Protein AF-A0A7Y5A819-F1 (afdb_monomer)

pLDDT: mean 91.23, std 11.92, range [40.41, 98.94]

Radius of gyration: 41.55 Å; Cα contacts (8 Å, |Δi|>4): 1881; chains: 1; bounding box: 107×36×140 Å

Foldseek 3Di:
DVPVVVVVVVVVVVVPPPQPAADAEEAAAACVSLQCLCVVHVQYAEHQAEHHYAYQHHQENLSQLNHQEYNEEYAYANHARHAEHPNLQNHAYYNYEYHHEHHQNHQAPPSLLNHAEYQYEYAAYNNQNHAEPQSNLNHAAHNEEYHHEQHANHQEPHAANHAEEYQEYHQYQHQNHAEQANQQRYQEHQEYYHNEQHANHQAPQNQQNHAEYNEEYAHYNHQNHQEHQNQQNHAEYAEEYADEHRANHQENANQQNHAEYLYEYHAEHHQNHAEHANLLNHQEHAAEYHAYQNQNHAEHQNQQNHQDHNAEYAHENNQNHAENPNQQNYAEHQEEYHYEHNQNHQEHPNQQRHQEAAYEYEHEQNQNHADYAQNPHHAEYLYEYEDENNQNHAALLNQLRHAEYQAAYYDYNNQNHQEHANLLNYAAGQEAYYAYQHANHQEPPNCQRYDLVRYQAYYDYQHANHQYYLRNSLLVNLVDPHDRYHAANYHQCGHDSVSSNVVVVVVPDQPPPPPFWDWPDFADAFKIAIGGPDPKFWAWKWKQFPVRDIDIDGRDDVRIDTCNPPDFHKIWIWTDIPNDTGIDIGGYD

Sequence (589 aa):
MKKTIFLLAVAFLLQKVMFSQCPNYLQFTSQEQVDNFLIEYPDCTEINNTVSISGDQITNLNGLINITSIGQDLIIGSTSVLNDLTGLDNLSYVGGNLSIIETSGLSSLHGLNSLLAIQGYARFDYNETLTSLSELSSLTSVGQTLYINFNTNLSSIGMFNLEGNIQSLYLESNPQLLNLIGLEKITSITEDAYIVDNASLASLMGLNNLDSVGFALTIRNNPPLQNLEGLNNLRVVELFLTISNNENLSSLTGLESLSTIHYTLYILNNPSLSHLTGLTGLNNIDADLDIYDNIALIDLTGLENLMYTTKSITIAGNNTLSSLTGLESLTHIEQHINILNNISLTSLNGLENLDTIVGNFNILYNPALTELTEFNDLRCILGELEFTGNYALQSLNGFTKLNSLGLGLKINQCNSLINMIGLDSLRSVGGILHINENNALESLDGLDQIDPESITQLRITNNPHLSKCEIQTICDFLAGPNENITIYVNAPGCNNSSEIEYECLVSSEETDYQDNITLYPNPVSNDLFFSCNNGLEIKSIRLYNQFGQNFQFGKPIQQSINVSGMQAGLYVVEIESNGQLSRQKLMIY

Secondary structure (DSSP, 8-state):
-HHHHHHHHHHHHGGG----PPPS-EEE-SHHHHHHHHHH-TT--EE-S-EEE--TT----GGGTT--EESS-EEEES-SS----TT-TT--EESS-EEEES-TT----TT-TT--EESS-EEEES-TT--B-GGGTT--EESS-EEEE--TT--B-------EEES-EEEES-TT----TT-TTEEEESS-EEEE--TT----TT-TT--EESS-EEEES-TT--S-TT-TT--EESS-EEEE--TT----TT-TT--EESS-EEEE--TT----TT-TT--EESS-EEEE--TT----TT-TT--EESS-EEEE--TT----TT-TT--EESS-EEEE--TT----TT-TT--EESS-EEEES-TT-------SS--EESSEEEEES-TT----GGGTT--EESSEEEEES-TT----TT-TT--B-SEEEEEE--TT--B-TT-TT--GGGEEEEEEES-TT--B---HHHHHHHHSS---EEEESS-TTSSSHHHHHHHHHHSS-----TTSEEEESSSBSSEEEEEE-TT--EEEEEEEETT--EEEE-SPBTTEEE-TTSPSEEEEEEEEETTEEEEEEEEE-

Nearest PDB structures (foldseek):
  8glj-assembly1_D  TM=7.941E-01  e=1.061E-01  Flavobacterium johnsoniae
  7y6e-assembly7_G  TM=6.058E-01  e=6.624E-01  Chelicerata
  8yn1-assembly1_C  TM=3.974E-01  e=5.848E-02  Arabidopsis thaliana
  6f2o-assembly1_A-2  TM=1.974E-01  e=2.196E-02  Mus musculus
  8yrj-assembly1_A  TM=4.284E-01  e=1.366E+00  Mus musculus

Solvent-accessible surface area (backbone atoms only — not comparable to full-atom values): 25206 Å² total; per-residue (Å²): 125,76,70,64,56,54,56,54,50,51,57,63,57,59,72,72,72,68,80,55,70,49,61,61,69,46,76,34,59,38,39,65,56,34,56,45,40,36,74,73,34,68,85,30,33,57,32,69,31,42,39,37,40,42,24,59,69,26,58,61,35,60,30,42,41,58,30,32,34,32,45,22,32,42,36,41,28,53,18,54,52,20,40,44,38,46,20,32,50,48,24,30,37,29,52,19,32,40,36,43,32,44,21,48,29,22,44,39,50,47,18,38,49,44,24,33,38,28,50,24,34,39,36,45,29,40,24,40,45,20,36,45,47,42,41,36,43,48,23,35,43,44,60,26,36,41,38,43,27,45,17,54,42,21,36,36,52,26,49,42,45,37,53,42,63,31,34,26,40,40,41,32,40,22,43,40,20,37,41,37,46,26,40,49,47,28,33,31,28,61,28,38,36,38,45,29,46,19,56,39,23,44,38,42,41,18,33,48,45,23,34,36,29,47,25,36,40,36,43,30,36,24,36,55,16,40,43,39,45,18,32,48,43,25,30,39,30,49,27,32,41,36,42,28,44,19,49,44,21,36,36,39,38,24,30,50,43,24,33,39,28,59,19,36,43,37,43,32,42,21,47,41,20,33,38,39,41,19,34,54,41,24,34,38,30,56,22,34,42,38,41,31,38,22,40,42,18,39,40,36,43,22,31,51,47,26,37,41,37,54,26,32,41,37,43,28,41,21,41,43,18,34,35,40,38,22,33,51,42,27,34,50,31,60,27,33,41,39,43,29,42,21,50,41,20,33,38,51,40,23,50,36,46,27,34,42,32,48,22,33,44,37,42,33,38,23,43,42,22,34,49,54,41,60,33,74,51,30,33,39,30,50,16,32,45,35,40,32,41,23,37,42,23,44,53,42,58,16,36,54,53,25,32,35,30,38,44,12,40,36,45,25,32,27,37,43,18,38,44,37,45,22,34,58,43,27,36,30,32,47,18,36,42,36,41,33,44,20,51,43,19,35,33,47,55,24,50,50,55,30,44,43,88,28,48,70,31,44,33,43,31,45,19,61,43,24,40,46,53,56,37,57,22,48,41,53,35,68,74,41,99,69,81,53,70,46,48,36,60,29,16,76,48,33,30,29,66,70,42,24,54,49,44,38,66,68,62,55,73,64,62,78,65,79,87,35,68,47,74,37,57,71,66,28,53,47,61,39,33,57,49,64,42,95,83,63,50,67,53,33,36,35,38,28,40,89,83,68,54,73,49,82,42,61,58,54,65,95,42,31,48,79,47,64,88,58,76,64,45,62,28,45,35,38,38,34,35,90,90,43,79,40,49,47,82,40,40,36,94

Mean predicted aligned error: 10.82 Å

Structure (mmCIF, N/CA/C/O backbone):
data_AF-A0A7Y5A819-F1
#
_entry.id   AF-A0A7Y5A819-F1
#
loop_
_atom_site.group_PDB
_atom_site.id
_atom_site.type_symbol
_atom_site.label_atom_id
_atom_site.label_alt_id
_atom_site.label_comp_id
_atom_site.label_asym_id
_atom_s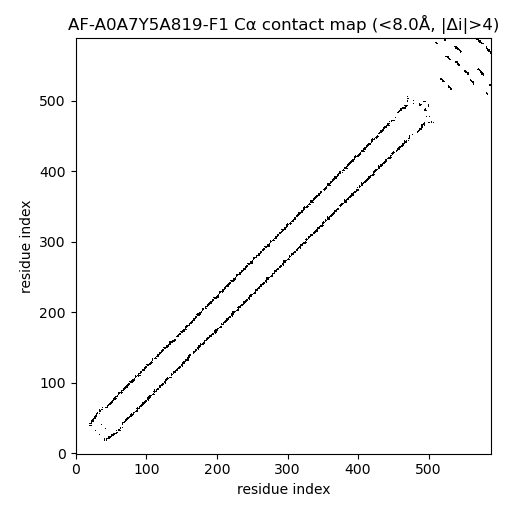ite.label_entity_id
_atom_site.label_seq_id
_atom_site.pdbx_PDB_ins_code
_atom_site.Cartn_x
_atom_site.Cartn_y
_atom_site.Cartn_z
_atom_site.occupancy
_atom_site.B_iso_or_equiv
_atom_site.auth_seq_id
_atom_site.auth_comp_id
_atom_site.auth_asym_id
_atom_site.auth_atom_id
_atom_site.pdbx_PDB_model_num
ATOM 1 N N . MET A 1 1 ? -67.408 7.295 64.960 1.00 50.34 1 MET A N 1
ATOM 2 C CA . MET A 1 1 ? -65.929 7.381 64.924 1.00 50.34 1 MET A CA 1
ATOM 3 C C . MET A 1 1 ? -65.212 6.215 64.224 1.00 50.34 1 MET A C 1
ATOM 5 O O . MET A 1 1 ? -64.092 6.429 63.795 1.00 50.34 1 MET A O 1
ATOM 9 N N . LYS A 1 2 ? -65.805 5.021 64.019 1.00 47.53 2 LYS A N 1
ATOM 10 C CA . LYS A 1 2 ? -65.099 3.888 63.366 1.00 47.53 2 LYS A CA 1
ATOM 11 C C . LYS A 1 2 ? -65.136 3.844 61.822 1.00 47.53 2 LYS A C 1
ATOM 13 O O . LYS A 1 2 ? -64.283 3.195 61.235 1.00 47.53 2 LYS A O 1
ATOM 18 N N . LYS A 1 3 ? -66.066 4.541 61.150 1.00 43.00 3 LYS A N 1
ATOM 19 C CA . LYS A 1 3 ? -66.152 4.557 59.668 1.00 43.00 3 LYS A CA 1
ATOM 20 C C . LYS A 1 3 ? -65.233 5.583 58.990 1.00 43.00 3 LYS A C 1
ATOM 22 O O . LYS A 1 3 ? -64.842 5.376 57.850 1.00 43.00 3 LYS A O 1
ATOM 27 N N . THR A 1 4 ? -64.839 6.644 59.692 1.00 46.06 4 THR A N 1
ATOM 28 C CA . THR A 1 4 ? -63.983 7.705 59.134 1.00 46.06 4 THR A CA 1
ATOM 29 C C . THR A 1 4 ? -62.499 7.318 59.108 1.00 46.06 4 THR A C 1
ATOM 31 O O . THR A 1 4 ? -61.772 7.771 58.237 1.00 46.06 4 THR A O 1
ATOM 34 N N . ILE A 1 5 ? -62.059 6.417 59.996 1.00 50.50 5 ILE A N 1
ATOM 35 C CA . ILE A 1 5 ? -60.669 5.920 60.042 1.00 50.50 5 ILE A CA 1
ATOM 36 C C . ILE A 1 5 ? -60.401 4.889 58.928 1.00 50.50 5 ILE A C 1
ATOM 38 O O . ILE A 1 5 ? -59.296 4.830 58.403 1.00 50.50 5 ILE A O 1
ATOM 42 N N . PHE A 1 6 ? -61.416 4.130 58.495 1.00 47.78 6 PHE A N 1
ATOM 43 C CA . PHE A 1 6 ? -61.262 3.134 57.427 1.00 47.78 6 PHE A CA 1
ATOM 44 C C . PHE A 1 6 ? -61.200 3.770 56.026 1.00 47.78 6 PHE A C 1
ATOM 46 O O . PHE A 1 6 ? -60.446 3.303 55.183 1.00 47.78 6 PHE A O 1
ATOM 53 N N . LEU A 1 7 ? -61.917 4.878 55.786 1.00 44.75 7 LEU A N 1
ATOM 54 C CA . LEU A 1 7 ? -61.809 5.619 54.520 1.00 44.75 7 LEU A CA 1
ATOM 55 C C . LEU A 1 7 ? -60.496 6.410 54.401 1.00 44.75 7 LEU A C 1
ATOM 57 O O . LEU A 1 7 ? -59.956 6.508 53.305 1.00 44.75 7 LEU A O 1
ATOM 61 N N . LEU A 1 8 ? -59.953 6.924 55.512 1.00 46.62 8 LEU A N 1
ATOM 62 C CA . LEU A 1 8 ? -58.634 7.568 55.519 1.00 46.62 8 LEU A CA 1
ATOM 63 C C . LEU A 1 8 ? -57.493 6.552 55.364 1.00 46.62 8 LEU A C 1
ATOM 65 O O . LEU A 1 8 ? -56.536 6.846 54.662 1.00 46.62 8 LEU A O 1
ATOM 69 N N . ALA A 1 9 ? -57.616 5.343 55.924 1.00 48.97 9 ALA A N 1
ATOM 70 C CA . ALA A 1 9 ? -56.635 4.276 55.716 1.00 48.97 9 ALA A CA 1
ATOM 71 C C . ALA A 1 9 ? -56.656 3.731 54.276 1.00 48.97 9 ALA A C 1
ATOM 73 O O . ALA A 1 9 ? -55.599 3.503 53.701 1.00 48.97 9 ALA A O 1
ATOM 74 N N . VAL A 1 10 ? -57.835 3.586 53.659 1.00 49.19 10 VAL A N 1
ATOM 75 C CA . VAL A 1 10 ? -57.961 3.125 52.264 1.00 49.19 10 VAL A CA 1
ATOM 76 C C . VAL A 1 10 ? -57.537 4.209 51.262 1.00 49.19 10 VAL A C 1
ATOM 78 O O . VAL A 1 10 ? -56.932 3.872 50.254 1.00 49.19 10 VAL A O 1
ATOM 81 N N . ALA A 1 11 ? -57.725 5.501 51.558 1.00 48.72 11 ALA A N 1
ATOM 82 C CA . ALA A 1 11 ? -57.169 6.589 50.743 1.00 48.72 11 ALA A CA 1
ATOM 83 C C . ALA A 1 11 ? -55.632 6.711 50.859 1.00 48.72 11 ALA A C 1
ATOM 85 O O . ALA A 1 11 ? -54.981 7.041 49.874 1.00 48.72 11 ALA A O 1
ATOM 86 N N . PHE A 1 12 ? -55.045 6.382 52.019 1.00 46.94 12 PHE A N 1
ATOM 87 C CA . PHE A 1 12 ? -53.585 6.333 52.207 1.00 46.94 12 PHE A CA 1
ATOM 88 C C . PHE A 1 12 ? -52.942 5.055 51.630 1.00 46.94 12 PHE A C 1
ATOM 90 O O . PHE A 1 12 ? -51.770 5.063 51.267 1.00 46.94 12 PHE A O 1
ATOM 97 N N . LEU A 1 13 ? -53.707 3.961 51.505 1.00 45.88 13 LEU A N 1
ATOM 98 C CA . LEU A 1 13 ? -53.285 2.708 50.857 1.00 45.88 13 LEU A CA 1
ATOM 99 C C . LEU A 1 13 ? -53.521 2.701 49.333 1.00 45.88 13 LEU A C 1
ATOM 101 O O . LEU A 1 13 ? -52.833 1.974 48.624 1.00 45.88 13 LEU A O 1
ATOM 105 N N . LEU A 1 14 ? -54.428 3.537 48.811 1.00 40.41 14 LEU A N 1
ATOM 106 C CA . LEU A 1 14 ? -54.654 3.725 47.367 1.00 40.41 14 LEU A CA 1
ATOM 107 C C . LEU A 1 14 ? -53.650 4.680 46.699 1.00 40.41 14 LEU A C 1
ATOM 109 O O . LEU A 1 14 ? -53.583 4.711 45.476 1.00 40.41 14 LEU A O 1
ATOM 113 N N . GLN A 1 15 ? -52.834 5.415 47.464 1.00 42.06 15 GLN A N 1
ATOM 114 C CA . GLN A 1 15 ? -51.736 6.226 46.912 1.00 42.06 15 GLN A CA 1
ATOM 115 C C . GLN A 1 15 ? -50.459 5.423 46.611 1.00 42.06 15 GLN A C 1
ATOM 117 O O . GLN A 1 15 ? -49.513 5.984 46.074 1.00 42.06 15 GLN A O 1
ATOM 122 N N . LYS A 1 16 ? -50.418 4.120 46.921 1.00 44.66 16 LYS A N 1
ATOM 123 C CA . LYS A 1 16 ? -49.233 3.267 46.706 1.00 44.66 16 LYS A CA 1
ATOM 124 C C . LYS A 1 16 ? -49.402 2.169 45.652 1.00 44.66 16 LYS A C 1
ATOM 126 O O . LYS A 1 16 ? -48.560 1.288 45.564 1.00 44.66 16 LYS A O 1
ATOM 131 N N . VAL A 1 17 ? -50.467 2.204 44.848 1.00 41.09 17 VAL A N 1
ATOM 132 C CA . VAL A 1 17 ? -50.668 1.236 43.749 1.00 41.09 17 VAL A CA 1
ATOM 133 C C . VAL A 1 17 ? -50.954 1.956 42.430 1.00 41.09 17 VAL A C 1
ATOM 135 O O . VAL A 1 17 ? -51.856 1.608 41.676 1.00 41.09 17 VAL A O 1
ATOM 138 N N . MET A 1 18 ? -50.171 2.995 42.157 1.00 42.59 18 MET A N 1
ATOM 139 C CA . MET A 1 18 ? -49.770 3.316 40.794 1.00 42.59 18 MET A CA 1
ATOM 140 C C . MET A 1 18 ? -48.319 2.855 40.739 1.00 42.59 18 MET A C 1
ATOM 142 O O . MET A 1 18 ? -47.454 3.554 41.255 1.00 42.59 18 MET A O 1
ATOM 146 N N . PHE A 1 19 ? -48.051 1.653 40.224 1.00 45.62 19 PHE A N 1
ATOM 147 C CA . PHE A 1 19 ? -46.691 1.334 39.796 1.00 45.62 19 PHE A CA 1
ATOM 148 C C . PHE A 1 19 ? -46.334 2.424 38.788 1.00 45.62 19 PHE A C 1
ATOM 150 O O . PHE A 1 19 ? -46.940 2.470 37.715 1.00 45.62 19 PHE A O 1
ATOM 157 N N . SER A 1 20 ? -45.468 3.370 39.154 1.00 52.97 20 SER A N 1
ATOM 158 C CA . SER A 1 20 ? -44.963 4.316 38.171 1.00 52.97 20 SER A CA 1
ATOM 159 C C . SER A 1 20 ? -44.184 3.469 37.173 1.00 52.97 20 SER A C 1
ATOM 161 O O . SER A 1 20 ? -43.111 2.959 37.494 1.00 52.97 20 SER A O 1
ATOM 163 N N . GLN A 1 21 ? -44.758 3.238 35.992 1.00 75.25 21 GLN A N 1
ATOM 164 C CA . GLN A 1 21 ? -43.976 2.730 34.874 1.00 75.25 21 GLN A CA 1
ATOM 165 C C . GLN A 1 21 ? -42.760 3.639 34.733 1.00 75.25 21 GLN A C 1
ATOM 167 O O . GLN A 1 21 ? -42.892 4.860 34.874 1.00 75.25 21 GLN A O 1
ATOM 172 N N . CYS A 1 22 ? -41.594 3.035 34.509 1.00 86.25 22 CYS A N 1
ATOM 173 C CA . CYS A 1 22 ? -40.388 3.782 34.202 1.00 86.25 22 CYS A CA 1
ATOM 174 C C . CYS A 1 22 ? -40.710 4.841 33.139 1.00 86.25 22 CYS A C 1
ATOM 176 O O . CYS A 1 22 ? -41.429 4.539 32.177 1.00 86.25 22 CYS A O 1
ATOM 178 N N . PRO A 1 23 ? -40.250 6.085 33.317 1.00 87.31 23 PRO A N 1
ATOM 179 C CA . PRO A 1 23 ? -40.560 7.140 32.374 1.00 87.31 23 PRO A CA 1
ATOM 180 C C . PRO A 1 23 ? -39.961 6.791 31.014 1.00 87.31 23 PRO A C 1
ATOM 182 O O . PRO A 1 23 ? -38.916 6.151 30.912 1.00 87.31 23 PRO A O 1
ATOM 185 N N . ASN A 1 24 ? -40.656 7.201 29.954 1.00 75.31 24 ASN A N 1
ATOM 186 C CA . ASN A 1 24 ? -40.274 6.801 28.607 1.00 75.31 24 ASN A CA 1
ATOM 187 C C . ASN A 1 24 ? -38.925 7.403 28.201 1.00 75.31 24 ASN A C 1
ATOM 189 O O . ASN A 1 24 ? -38.081 6.661 27.732 1.00 75.31 24 ASN A O 1
ATOM 193 N N . TYR A 1 25 ? -38.700 8.701 28.391 1.00 74.50 25 TYR A N 1
ATOM 194 C CA . TYR A 1 25 ? -37.437 9.365 28.055 1.00 74.50 25 TYR A CA 1
ATOM 195 C C . TYR A 1 25 ? -36.889 10.079 29.284 1.00 74.50 25 TYR A C 1
ATOM 197 O O . TYR A 1 25 ? -37.653 10.730 30.004 1.00 74.50 25 TYR A O 1
ATOM 205 N N . LEU A 1 26 ? -35.580 9.966 29.505 1.00 89.19 26 LEU A N 1
ATOM 206 C CA . LEU A 1 26 ? -34.909 10.544 30.660 1.00 89.19 26 LEU A CA 1
ATOM 207 C C . LEU A 1 26 ? -33.725 11.386 30.223 1.00 89.19 26 LEU A C 1
ATOM 209 O O . LEU A 1 26 ? -32.773 10.888 29.629 1.00 89.19 26 LEU A O 1
ATOM 213 N N . GLN A 1 27 ? -33.789 12.665 30.576 1.00 95.19 27 GLN A N 1
ATOM 214 C CA . GLN A 1 27 ? -32.674 13.582 30.451 1.00 95.19 27 GLN A CA 1
ATOM 215 C C . GLN A 1 27 ? -32.369 14.183 31.820 1.00 95.19 27 GLN A C 1
ATOM 217 O O . GLN A 1 27 ? -33.177 14.926 32.380 1.00 95.19 27 GLN A O 1
ATOM 222 N N . PHE A 1 28 ? -31.193 13.859 32.341 1.00 96.94 28 PHE A N 1
ATOM 223 C CA . PHE A 1 28 ? -30.656 14.383 33.583 1.00 96.94 28 PHE A CA 1
ATOM 224 C C . PHE A 1 28 ? -29.670 15.502 33.269 1.00 96.94 28 PHE A C 1
ATOM 226 O O . PHE A 1 28 ? -28.636 15.279 32.650 1.00 96.94 28 PHE A O 1
ATOM 233 N N . THR A 1 29 ? -30.009 16.711 33.701 1.00 96.69 29 THR A N 1
ATOM 234 C CA . THR A 1 29 ? -29.201 17.929 33.548 1.00 96.69 29 THR A CA 1
ATOM 235 C C . THR A 1 29 ? -28.735 18.545 34.863 1.00 96.69 29 THR A C 1
ATOM 237 O O . THR A 1 29 ? -27.938 19.481 34.871 1.00 96.69 29 THR A O 1
ATOM 240 N N . SER A 1 30 ? -29.204 18.013 35.992 1.00 96.88 30 SER A N 1
ATOM 241 C CA . SER A 1 30 ? -28.808 18.439 37.331 1.00 96.88 30 SER A CA 1
ATOM 242 C C . SER A 1 30 ? -28.779 17.260 38.303 1.00 96.88 30 SER A C 1
ATOM 244 O O . SER A 1 30 ? -29.480 16.265 38.107 1.00 96.88 30 SER A O 1
ATOM 246 N N . GLN A 1 31 ? -28.002 17.391 39.384 1.00 97.56 31 GLN A N 1
ATOM 247 C CA . GLN A 1 31 ? -27.963 16.390 40.455 1.00 97.56 31 GLN A CA 1
ATOM 248 C C . GLN A 1 31 ? -29.344 16.181 41.091 1.00 97.56 31 GLN A C 1
ATOM 250 O O . GLN A 1 31 ? -29.717 15.054 41.386 1.00 97.56 31 GLN A O 1
ATOM 255 N N . GLU A 1 32 ? -30.138 17.247 41.235 1.00 96.88 32 GLU A N 1
ATOM 256 C CA . GLU A 1 32 ? -31.496 17.158 41.785 1.00 96.88 32 GLU A CA 1
ATOM 257 C C . GLU A 1 32 ? -32.393 16.224 40.957 1.00 96.88 32 GLU A C 1
ATOM 259 O O . GLU A 1 32 ? -33.166 15.457 41.525 1.00 96.88 32 GLU A O 1
ATOM 264 N N . GLN A 1 33 ? -32.277 16.239 39.623 1.00 96.88 33 GLN A N 1
ATOM 265 C CA . GLN A 1 33 ? -33.045 15.328 38.768 1.00 96.88 33 GLN A CA 1
ATOM 266 C C . GLN A 1 33 ? -32.626 13.868 38.972 1.00 96.88 33 GLN A C 1
ATOM 268 O O . GLN A 1 33 ? -33.489 12.993 38.993 1.00 96.88 33 GLN A O 1
ATOM 273 N N . VAL A 1 34 ? -31.326 13.609 39.146 1.00 97.25 34 VAL A N 1
ATOM 274 C CA . VAL A 1 34 ? -30.807 12.266 39.448 1.00 97.25 34 VAL A CA 1
ATOM 275 C C . VAL A 1 34 ? -31.325 11.796 40.808 1.00 97.25 34 VAL A C 1
ATOM 277 O O . VAL A 1 34 ? -31.903 10.718 40.903 1.00 97.25 34 VAL A O 1
ATOM 280 N N . ASP A 1 35 ? -31.186 12.620 41.847 1.00 96.69 35 ASP A N 1
ATOM 281 C CA . ASP A 1 35 ? -31.576 12.273 43.218 1.00 96.69 35 ASP A CA 1
ATOM 282 C C . ASP A 1 35 ? -33.092 12.036 43.346 1.00 96.69 35 ASP A C 1
ATOM 284 O O . ASP A 1 35 ? -33.529 11.104 44.027 1.00 96.69 35 ASP A O 1
ATOM 288 N N . ASN A 1 36 ? -33.907 12.845 42.658 1.00 95.31 36 ASN A N 1
ATOM 289 C CA . ASN A 1 36 ? -35.365 12.711 42.671 1.00 95.31 36 ASN A CA 1
ATOM 290 C C . ASN A 1 36 ? -35.857 11.473 41.912 1.00 95.31 36 ASN A C 1
ATOM 292 O O . ASN A 1 36 ? -36.934 10.970 42.233 1.00 95.31 36 ASN A O 1
ATOM 296 N N . PHE A 1 37 ? -35.092 10.938 40.956 1.00 95.75 37 PHE A N 1
ATOM 297 C CA . PHE A 1 37 ? -35.527 9.791 40.157 1.00 95.75 37 PHE A CA 1
ATOM 298 C C . PHE A 1 37 ? -35.859 8.565 41.016 1.00 95.75 37 PHE A C 1
ATOM 300 O O . PHE A 1 37 ? -36.922 7.971 40.850 1.00 95.75 37 PHE A O 1
ATOM 307 N N . LEU A 1 38 ? -35.009 8.234 41.994 1.00 93.12 38 LEU A N 1
ATOM 308 C CA . LEU A 1 38 ? -35.243 7.105 42.903 1.00 93.12 38 LEU A CA 1
ATOM 309 C C . LEU A 1 38 ? -36.458 7.321 43.820 1.00 93.12 38 LEU A C 1
ATOM 311 O O . LEU A 1 38 ? -37.066 6.363 44.297 1.00 93.12 38 L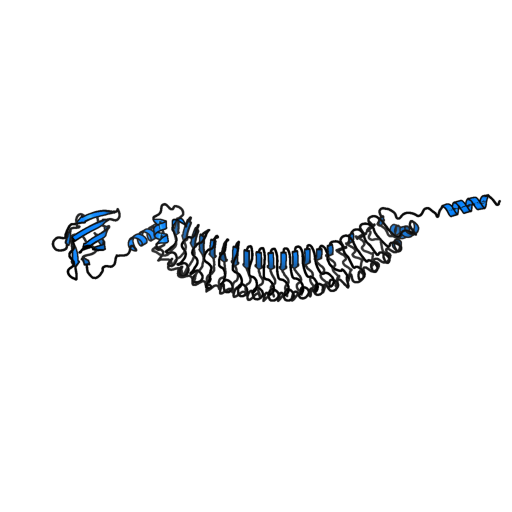EU A O 1
ATOM 315 N N . ILE A 1 39 ? -36.812 8.581 44.083 1.00 92.19 39 ILE A N 1
ATOM 316 C CA . ILE A 1 39 ? -37.973 8.956 44.897 1.00 92.19 39 ILE A CA 1
ATOM 317 C C . ILE A 1 39 ? -39.257 8.852 44.066 1.00 92.19 39 ILE A C 1
ATOM 319 O O . ILE A 1 39 ? -40.275 8.367 44.563 1.00 92.19 39 ILE A O 1
ATOM 323 N N . GLU A 1 40 ? -39.211 9.311 42.815 1.00 92.56 40 GLU A N 1
ATOM 324 C CA . GLU A 1 40 ? -40.351 9.330 41.896 1.00 92.56 40 GLU A CA 1
ATOM 325 C C . GLU A 1 40 ? -40.653 7.950 41.297 1.00 92.56 40 GLU A C 1
ATOM 327 O O . GLU A 1 40 ? -41.824 7.611 41.120 1.00 92.56 40 GLU A O 1
ATOM 332 N N . TYR A 1 41 ? -39.617 7.144 41.040 1.00 93.06 41 TYR A N 1
ATOM 333 C CA . TYR A 1 41 ? -39.702 5.845 40.368 1.00 93.06 41 TYR A CA 1
ATOM 334 C C . TYR A 1 41 ? -38.952 4.734 41.137 1.00 93.06 41 TYR A C 1
ATOM 336 O O . TYR A 1 41 ? -38.056 4.094 40.584 1.00 93.06 41 TYR A O 1
ATOM 344 N N . PRO A 1 42 ? -39.312 4.449 42.405 1.00 91.88 42 PRO A N 1
ATOM 345 C CA . PRO A 1 42 ? -38.534 3.573 43.289 1.00 91.88 42 PRO A CA 1
ATOM 346 C C . PRO A 1 42 ? -38.428 2.118 42.813 1.00 91.88 42 PRO A C 1
ATOM 348 O O . PRO A 1 42 ? -37.444 1.452 43.120 1.00 91.88 42 PRO A O 1
ATOM 351 N N . ASP A 1 43 ? -39.411 1.627 42.056 1.00 91.69 43 ASP A N 1
ATOM 352 C CA . ASP A 1 43 ? -39.445 0.251 41.539 1.00 91.69 43 ASP A CA 1
ATOM 353 C C . ASP A 1 43 ? -38.978 0.157 40.070 1.00 91.69 43 ASP A C 1
ATOM 355 O O . ASP A 1 43 ? -39.122 -0.889 39.433 1.00 91.69 43 ASP A O 1
ATOM 359 N N . CYS A 1 44 ? -38.459 1.251 39.499 1.00 93.69 44 CYS A N 1
ATOM 360 C CA . CYS A 1 44 ? -38.013 1.273 38.113 1.00 93.69 44 CYS A CA 1
ATOM 361 C C . CYS A 1 44 ? -36.677 0.544 37.944 1.00 93.69 44 CYS A C 1
ATOM 363 O O . CYS A 1 44 ? -35.680 0.912 38.561 1.00 93.69 44 CYS A O 1
ATOM 365 N N . THR A 1 45 ? -36.670 -0.477 37.087 1.00 95.19 45 THR A N 1
ATOM 366 C CA . THR A 1 45 ? -35.495 -1.315 36.793 1.00 95.19 45 THR A CA 1
ATOM 367 C C . THR A 1 45 ? -35.151 -1.375 35.305 1.00 95.19 45 THR A C 1
ATOM 369 O O . THR A 1 45 ? -34.025 -1.728 34.958 1.00 95.19 45 THR A O 1
ATOM 372 N N . GLU A 1 46 ? -36.075 -0.995 34.419 1.00 94.50 46 GLU A N 1
ATOM 373 C CA . GLU A 1 46 ? -35.908 -1.074 32.965 1.00 94.50 46 GLU A CA 1
ATOM 374 C C . GLU A 1 46 ? -36.429 0.204 32.292 1.00 94.50 46 GLU A C 1
ATOM 376 O O . GLU A 1 46 ? -37.615 0.525 32.376 1.00 94.50 46 GLU A O 1
ATOM 381 N N . ILE A 1 47 ? -35.562 0.937 31.592 1.00 94.69 47 ILE A N 1
ATOM 382 C CA . ILE A 1 47 ? -35.949 2.141 30.841 1.00 94.69 47 ILE A CA 1
ATOM 383 C C . ILE A 1 47 ? -35.979 1.795 29.354 1.00 94.69 47 ILE A C 1
ATOM 385 O O . ILE A 1 47 ? -34.955 1.442 28.792 1.00 94.69 47 ILE A O 1
ATOM 389 N N . ASN A 1 48 ? -37.131 1.912 28.690 1.00 92.44 48 ASN A N 1
ATOM 390 C CA . ASN A 1 48 ? -37.285 1.441 27.304 1.00 92.44 48 ASN A CA 1
ATOM 391 C C . ASN A 1 48 ? -36.685 2.356 26.221 1.00 92.44 48 ASN A C 1
ATOM 393 O O . ASN A 1 48 ? -36.482 1.892 25.101 1.00 92.44 48 ASN A O 1
ATOM 397 N N . ASN A 1 49 ? -36.436 3.639 26.503 1.00 93.06 49 ASN A N 1
ATOM 398 C CA . ASN A 1 49 ? -35.820 4.555 25.532 1.00 93.06 49 ASN A CA 1
ATOM 399 C C . ASN A 1 49 ? -34.484 5.100 26.054 1.00 93.06 49 ASN A C 1
ATOM 401 O O . ASN A 1 49 ? -33.920 4.575 27.010 1.00 93.06 49 ASN A O 1
ATOM 405 N N . THR A 1 50 ? -33.974 6.133 25.386 1.00 96.00 50 THR A N 1
ATOM 406 C CA . THR A 1 50 ? -32.682 6.744 25.683 1.00 96.00 50 THR A CA 1
ATOM 407 C C . THR A 1 50 ? -32.645 7.386 27.069 1.00 96.00 50 THR A C 1
ATOM 409 O O . THR A 1 50 ? -33.579 8.085 27.479 1.00 96.00 50 THR A O 1
ATOM 412 N N . VAL A 1 51 ? -31.521 7.178 27.752 1.00 97.94 51 VAL A N 1
ATOM 413 C CA . VAL A 1 51 ? -31.119 7.887 28.966 1.00 97.94 51 VAL A CA 1
ATOM 414 C C . VAL A 1 51 ? -29.965 8.812 28.608 1.00 97.94 51 VAL A C 1
ATOM 416 O O . VAL A 1 51 ? -28.912 8.354 28.175 1.00 97.94 51 VAL A O 1
ATOM 419 N N . SER A 1 52 ? -30.160 10.113 28.800 1.00 97.88 52 SER A N 1
ATOM 420 C CA . SER A 1 52 ? -29.132 11.134 28.605 1.00 97.88 52 SER A CA 1
ATOM 421 C C . SER A 1 52 ? -28.775 11.769 29.942 1.00 97.88 52 SER A C 1
ATOM 423 O O . SER A 1 52 ? -29.646 12.280 30.643 1.00 97.88 52 SER A O 1
ATOM 425 N N . ILE A 1 53 ? -27.495 11.786 30.285 1.00 98.00 53 ILE A N 1
ATOM 426 C CA . ILE A 1 53 ? -26.939 12.410 31.483 1.00 98.00 53 ILE A CA 1
ATOM 427 C C . ILE A 1 53 ? -25.941 13.459 31.010 1.00 98.00 53 ILE A C 1
ATOM 429 O O . ILE A 1 53 ? -24.910 13.126 30.432 1.00 98.00 53 ILE A O 1
ATOM 433 N N . SER A 1 54 ? -26.270 14.730 31.221 1.00 95.94 54 SER A N 1
ATOM 434 C CA . SER A 1 54 ? -25.458 15.846 30.747 1.00 95.94 54 SER A CA 1
ATOM 435 C C . SER A 1 54 ? -25.557 17.056 31.662 1.00 95.94 54 SER A C 1
ATOM 437 O O . SER A 1 54 ? -26.595 17.711 31.697 1.00 95.94 54 SER A O 1
ATOM 439 N N . GLY A 1 55 ? -24.488 17.394 32.376 1.00 93.75 55 GLY A N 1
ATOM 440 C CA . GLY A 1 55 ? -24.469 18.561 33.249 1.00 93.75 55 GLY A CA 1
ATOM 441 C C . GLY A 1 55 ? -23.314 18.552 34.243 1.00 93.75 55 GLY A C 1
ATOM 442 O O . GLY A 1 55 ? -23.188 17.650 35.066 1.00 93.75 55 GLY A O 1
ATOM 443 N N . ASP A 1 56 ? -22.537 19.631 34.247 1.00 92.56 56 ASP A N 1
ATOM 444 C CA . ASP A 1 56 ? -21.343 19.816 35.086 1.00 92.56 56 ASP A CA 1
ATOM 445 C C . ASP A 1 56 ? -21.596 19.878 36.598 1.00 92.56 56 ASP A C 1
ATOM 447 O O . ASP A 1 56 ? -20.661 20.014 37.376 1.00 92.56 56 ASP A O 1
ATOM 451 N N . GLN A 1 57 ? -22.854 19.829 37.033 1.00 93.94 57 GLN A N 1
ATOM 452 C CA . GLN A 1 57 ? -23.221 19.806 38.452 1.00 93.94 57 GLN A CA 1
ATOM 453 C C . GLN A 1 57 ? -23.544 18.390 38.951 1.00 93.94 57 GLN A C 1
ATOM 455 O O . GLN A 1 57 ? -23.811 18.215 40.139 1.00 93.94 57 GLN A O 1
ATOM 460 N N . ILE A 1 58 ? -23.579 17.391 38.062 1.00 97.06 58 ILE A N 1
ATOM 461 C CA . ILE A 1 58 ? -23.850 15.996 38.416 1.00 97.06 58 ILE A CA 1
ATOM 462 C C . ILE A 1 58 ? -22.557 15.379 38.953 1.00 97.06 58 ILE A C 1
ATOM 464 O O . ILE A 1 58 ? -21.553 15.304 38.255 1.00 97.06 58 ILE A O 1
ATOM 468 N N . THR A 1 59 ? -22.594 14.952 40.210 1.00 96.12 59 THR A N 1
ATOM 469 C CA . THR A 1 59 ? -21.453 14.428 40.979 1.00 96.12 59 THR A CA 1
ATOM 470 C C . THR A 1 59 ? -21.520 12.921 41.207 1.00 96.12 59 THR A C 1
ATOM 472 O O . THR A 1 59 ? -20.498 12.315 41.511 1.00 96.12 59 THR A O 1
ATOM 475 N N . ASN A 1 60 ? -22.710 12.323 41.111 1.00 96.88 60 ASN A N 1
ATOM 476 C CA . ASN A 1 60 ? -22.938 10.887 41.271 1.00 96.88 60 ASN A CA 1
ATOM 477 C C . ASN A 1 60 ? -24.246 10.464 40.586 1.00 96.88 60 ASN A C 1
ATOM 479 O O . ASN A 1 60 ? -25.126 11.303 40.369 1.00 96.88 60 ASN A O 1
ATOM 483 N N . LEU A 1 61 ? -24.396 9.163 40.322 1.00 98.12 61 LEU A N 1
ATOM 484 C CA . LEU A 1 61 ? -25.574 8.578 39.676 1.00 98.12 61 LEU A CA 1
ATOM 485 C C . LEU A 1 61 ? -26.410 7.709 40.624 1.00 98.12 61 LEU A C 1
ATOM 487 O O . LEU A 1 61 ? -27.223 6.917 40.159 1.00 98.12 61 LEU A O 1
ATOM 491 N N . ASN A 1 62 ? -26.260 7.848 41.948 1.00 97.31 62 ASN A N 1
ATOM 492 C CA . ASN A 1 62 ? -26.866 6.941 42.939 1.00 97.31 62 ASN A CA 1
ATOM 493 C C . ASN A 1 62 ? -28.394 6.816 42.824 1.00 97.31 62 ASN A C 1
ATOM 495 O O . ASN A 1 62 ? -28.963 5.793 43.202 1.00 97.31 62 ASN A O 1
ATOM 499 N N . GLY A 1 63 ? -29.068 7.837 42.288 1.00 96.75 63 GLY A N 1
ATOM 500 C CA . GLY A 1 63 ? -30.501 7.780 42.003 1.00 96.75 63 GLY A CA 1
ATOM 501 C C . GLY A 1 63 ? -30.897 6.724 40.961 1.00 96.75 63 GLY A C 1
ATOM 502 O O . GLY A 1 63 ? -32.055 6.327 40.913 1.00 96.75 63 GLY A O 1
ATOM 503 N N . LEU A 1 64 ? -29.952 6.225 40.161 1.00 97.31 64 LEU A N 1
ATOM 504 C CA . LEU A 1 64 ? -30.171 5.240 39.099 1.00 97.31 64 LEU A CA 1
ATOM 505 C C . LEU A 1 64 ? -29.860 3.797 39.528 1.00 97.31 64 LEU A C 1
ATOM 507 O O . LEU A 1 64 ? -29.936 2.893 38.700 1.00 97.31 64 LEU A O 1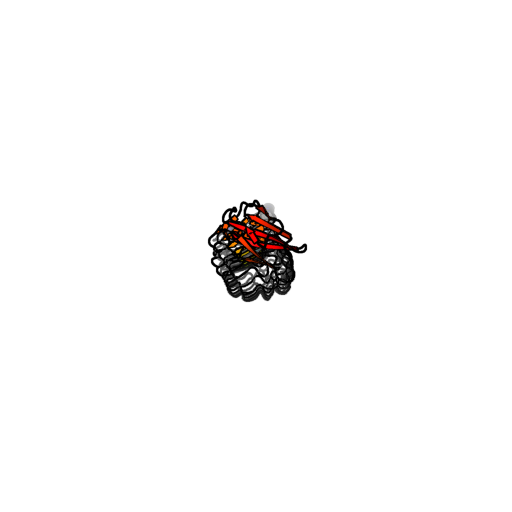
ATOM 511 N N . ILE A 1 65 ? -29.573 3.557 40.813 1.00 97.06 65 ILE A N 1
ATOM 512 C CA . ILE A 1 65 ? -29.044 2.275 41.313 1.00 97.06 65 ILE A CA 1
ATOM 513 C C . ILE A 1 65 ? -29.917 1.056 40.997 1.00 97.06 65 ILE A C 1
ATOM 515 O O . ILE A 1 65 ? -29.407 -0.055 40.890 1.00 97.06 65 ILE A O 1
ATOM 519 N N . ASN A 1 66 ? -31.228 1.234 40.828 1.00 95.69 66 ASN A N 1
ATOM 520 C CA . ASN A 1 66 ? -32.142 0.134 40.517 1.00 95.69 66 ASN A CA 1
ATOM 521 C C . ASN A 1 66 ? -32.174 -0.229 39.025 1.00 95.69 66 ASN A C 1
ATOM 523 O O . ASN A 1 66 ? -32.745 -1.261 38.676 1.00 95.69 66 ASN A O 1
ATOM 527 N N . ILE A 1 67 ? -31.583 0.581 38.141 1.00 97.12 67 ILE A N 1
ATOM 528 C CA . ILE A 1 67 ? -31.628 0.348 36.698 1.00 97.12 67 ILE A CA 1
ATOM 529 C C . ILE A 1 67 ? -30.736 -0.834 36.323 1.00 97.12 67 ILE A C 1
ATOM 531 O O . ILE A 1 67 ? -29.544 -0.866 36.610 1.00 97.12 67 ILE A O 1
ATOM 535 N N . THR A 1 68 ? -31.344 -1.799 35.639 1.00 97.62 68 THR A N 1
ATOM 536 C CA . THR A 1 68 ? -30.717 -3.040 35.172 1.00 97.62 68 THR A CA 1
ATOM 537 C C . THR A 1 68 ? -30.604 -3.117 33.654 1.00 97.62 68 THR A C 1
ATOM 539 O O . THR A 1 68 ? -29.702 -3.788 33.146 1.00 97.62 68 THR A O 1
ATOM 542 N N . SER A 1 69 ? -31.468 -2.406 32.921 1.00 97.62 69 SER A N 1
ATOM 543 C CA . SER A 1 69 ? -31.414 -2.335 31.460 1.00 97.62 69 SER A CA 1
ATOM 544 C C . SER A 1 69 ? -31.905 -1.000 30.906 1.00 97.62 69 SER A C 1
ATOM 546 O O . SER A 1 69 ? -32.904 -0.447 31.380 1.00 97.62 69 SER A O 1
ATOM 548 N N . ILE A 1 70 ? -31.260 -0.543 29.835 1.00 97.88 70 ILE A N 1
ATOM 549 C CA . ILE A 1 70 ? -31.696 0.585 29.005 1.00 97.88 70 ILE A CA 1
ATOM 550 C C . ILE A 1 70 ? -31.991 0.045 27.603 1.00 97.88 70 ILE A C 1
ATOM 552 O O . ILE A 1 70 ? -31.161 -0.636 27.016 1.00 97.88 70 ILE A O 1
ATOM 556 N N . GLY A 1 71 ? -33.186 0.294 27.072 1.00 95.88 71 GLY A N 1
ATOM 557 C CA . GLY A 1 71 ? -33.678 -0.294 25.824 1.00 95.88 71 GLY A CA 1
ATOM 558 C C . GLY A 1 71 ? -33.128 0.365 24.559 1.00 95.88 71 GLY A C 1
ATOM 559 O O . GLY A 1 71 ? -33.053 -0.296 23.528 1.00 95.88 71 GLY A O 1
ATOM 560 N N . GLN A 1 72 ? -32.724 1.636 24.637 1.00 96.56 72 GLN A N 1
ATOM 561 C CA . GLN A 1 72 ? -32.040 2.363 23.559 1.00 96.56 72 GLN A CA 1
ATOM 562 C C . GLN A 1 72 ? -30.677 2.858 24.063 1.00 96.56 72 GLN A C 1
ATOM 564 O O . GLN A 1 72 ? -29.927 2.067 24.632 1.00 96.56 72 GLN A O 1
ATOM 569 N N . ASP A 1 73 ? -30.341 4.131 23.857 1.00 98.06 73 ASP A N 1
ATOM 570 C CA . ASP A 1 73 ? -29.001 4.640 24.128 1.00 98.06 73 ASP A CA 1
ATOM 571 C C . ASP A 1 73 ? -28.806 5.027 25.600 1.00 98.06 73 ASP A C 1
ATOM 573 O O . ASP A 1 73 ? -29.700 5.588 26.238 1.00 98.06 73 ASP A O 1
ATOM 577 N N . LEU A 1 74 ? -27.605 4.792 26.120 1.00 98.50 74 LEU A N 1
ATOM 578 C CA . LEU A 1 74 ? -27.095 5.452 27.316 1.00 98.50 74 LEU A CA 1
ATOM 579 C C . LEU A 1 74 ? -26.050 6.476 26.881 1.00 98.50 74 LEU A C 1
ATOM 581 O O . LEU A 1 74 ? -24.988 6.113 26.382 1.00 98.50 74 LEU A O 1
ATOM 585 N N . ILE A 1 75 ? -26.354 7.753 27.086 1.00 98.50 75 ILE A N 1
ATOM 586 C CA . ILE A 1 75 ? -25.477 8.871 26.749 1.00 98.50 75 ILE A CA 1
ATOM 587 C C . ILE A 1 75 ? -25.085 9.569 28.047 1.00 98.50 75 ILE A C 1
ATOM 589 O O . ILE A 1 75 ? -25.938 10.107 28.746 1.00 98.50 75 ILE A O 1
ATOM 593 N N . ILE A 1 76 ? -23.797 9.576 28.360 1.00 98.25 76 ILE A N 1
ATOM 594 C CA . ILE A 1 76 ? -23.196 10.314 29.467 1.00 98.25 76 ILE A CA 1
ATOM 595 C C . ILE A 1 76 ? -22.185 11.263 28.848 1.00 98.25 76 ILE A C 1
ATOM 597 O O . ILE A 1 76 ? -21.227 10.823 28.217 1.00 98.25 76 ILE A O 1
ATOM 601 N N . GLY A 1 77 ? -22.397 12.565 28.991 1.00 96.56 77 GLY A N 1
ATOM 602 C CA . GLY A 1 77 ? -21.427 13.503 28.462 1.00 96.56 77 GLY A CA 1
ATOM 603 C C . GLY A 1 77 ? -21.572 14.928 28.929 1.00 96.56 77 GLY A C 1
ATOM 604 O O . GLY A 1 77 ? -22.588 15.301 29.507 1.00 96.56 77 GLY A O 1
ATOM 605 N N . SER A 1 78 ? -20.524 15.720 28.716 1.00 94.12 78 SER A N 1
ATOM 606 C CA . SER A 1 78 ? -20.433 17.083 29.251 1.00 94.12 78 SER A CA 1
ATOM 607 C C . SER A 1 78 ? -20.683 17.109 30.776 1.00 94.12 78 SER A C 1
ATOM 609 O O . SER A 1 78 ? -21.526 17.851 31.290 1.00 94.12 78 SER A O 1
ATOM 611 N N . THR A 1 79 ? -19.985 16.225 31.501 1.00 93.50 79 THR A N 1
ATOM 612 C CA . THR A 1 79 ? -19.999 16.137 32.972 1.00 93.50 79 THR A CA 1
ATOM 613 C C . THR A 1 79 ? -18.577 16.272 33.516 1.00 93.50 79 THR A C 1
ATOM 615 O O . THR A 1 79 ? -17.841 15.290 33.633 1.00 93.50 79 THR A O 1
ATOM 618 N N . SER A 1 80 ? -18.168 17.491 33.861 1.00 92.75 80 SER A N 1
ATOM 619 C CA . SER A 1 80 ? -16.792 17.777 34.304 1.00 92.75 80 SER A CA 1
ATOM 620 C C . SER A 1 80 ? -16.464 17.389 35.752 1.00 92.75 80 SER A C 1
ATOM 622 O O . SER A 1 80 ? -15.287 17.306 36.094 1.00 92.75 80 SER A O 1
ATOM 624 N N . VAL A 1 81 ? -17.463 17.145 36.610 1.00 94.94 81 VAL A N 1
ATOM 625 C CA . VAL A 1 81 ? -17.252 16.824 38.044 1.00 94.94 81 VAL A CA 1
ATOM 626 C C . VAL A 1 81 ? -17.646 15.396 38.435 1.00 94.94 81 VAL A C 1
ATOM 628 O O . VAL A 1 81 ? -17.464 15.008 39.590 1.00 94.94 81 VAL A O 1
ATOM 631 N N . LEU A 1 82 ? -18.210 14.625 37.502 1.00 96.56 82 LEU A N 1
ATOM 632 C CA . LEU A 1 82 ? -18.597 13.235 37.726 1.00 96.56 82 LEU A CA 1
ATOM 633 C C . LEU A 1 82 ? -17.336 12.359 37.707 1.00 96.56 82 LEU A C 1
ATOM 635 O O . LEU A 1 82 ? -16.719 12.212 36.657 1.00 96.56 82 LEU A O 1
ATOM 639 N N . ASN A 1 83 ? -16.940 11.819 38.864 1.00 95.62 83 ASN A N 1
ATOM 640 C CA . ASN A 1 83 ? -15.659 11.108 39.014 1.00 95.62 83 ASN A CA 1
ATOM 641 C C . ASN A 1 83 ? -15.706 9.635 38.585 1.00 95.62 83 ASN A C 1
ATOM 643 O O . ASN A 1 83 ? -14.685 9.087 38.160 1.00 95.62 83 ASN A O 1
ATOM 647 N N . ASP A 1 84 ? -16.874 9.012 38.736 1.00 97.12 84 ASP A N 1
ATOM 648 C CA . ASP A 1 84 ? -17.180 7.629 38.379 1.00 97.12 84 ASP A CA 1
ATOM 649 C C . ASP A 1 84 ? -18.675 7.488 38.036 1.00 97.12 84 ASP A C 1
ATOM 651 O O . ASP A 1 84 ? -19.422 8.470 38.036 1.00 97.12 84 ASP A O 1
ATOM 655 N N . LEU A 1 85 ? -19.116 6.271 37.721 1.00 97.88 85 LEU A N 1
ATOM 656 C CA . LEU A 1 85 ? -20.488 5.952 37.324 1.00 97.88 85 LEU A CA 1
ATOM 657 C C . LEU A 1 85 ? -21.244 5.192 38.424 1.00 97.88 85 LEU A C 1
ATOM 659 O O . LEU A 1 85 ? -22.233 4.510 38.133 1.00 97.88 85 LEU A O 1
ATOM 663 N N . THR A 1 86 ? -20.799 5.306 39.683 1.00 97.06 86 THR A N 1
ATOM 664 C CA . THR A 1 86 ? -21.466 4.684 40.835 1.00 97.06 86 THR A CA 1
ATOM 665 C C . THR A 1 86 ? -22.932 5.098 40.858 1.00 97.06 86 THR A C 1
ATOM 667 O O . THR A 1 86 ? -23.270 6.281 40.728 1.00 97.06 86 THR A O 1
ATOM 670 N N . GLY A 1 87 ? -23.811 4.113 41.017 1.00 97.50 87 GLY A N 1
ATOM 671 C CA . GLY A 1 87 ? -25.240 4.251 40.784 1.00 97.50 87 GLY A CA 1
ATOM 672 C C . GLY A 1 87 ? -25.724 3.596 39.494 1.00 97.50 87 GLY A C 1
ATOM 673 O O . GLY A 1 87 ? -26.926 3.443 39.333 1.00 97.50 87 GLY A O 1
ATOM 674 N N . LEU A 1 88 ? -24.836 3.155 38.600 1.00 98.19 88 LEU A N 1
ATOM 675 C CA . LEU A 1 88 ? -25.187 2.268 37.482 1.00 98.19 88 LEU A CA 1
ATOM 676 C C . LEU A 1 88 ? -24.815 0.803 37.745 1.00 98.19 88 LEU A C 1
ATOM 678 O O . LEU A 1 88 ? -24.924 -0.016 36.841 1.00 98.19 88 LEU A O 1
ATOM 682 N N . ASP A 1 89 ? -24.440 0.452 38.978 1.00 97.75 89 ASP A N 1
ATOM 683 C CA . ASP A 1 89 ? -23.822 -0.831 39.355 1.00 97.75 89 ASP A CA 1
ATOM 684 C C . ASP A 1 89 ? -24.600 -2.083 38.929 1.00 97.75 89 ASP A C 1
ATOM 686 O O . ASP A 1 89 ? -24.012 -3.150 38.741 1.00 97.75 89 ASP A O 1
ATOM 690 N N . ASN A 1 90 ? -25.923 -1.968 38.789 1.00 97.75 90 ASN A N 1
ATOM 691 C CA . ASN A 1 90 ? -26.808 -3.062 38.393 1.00 97.75 90 ASN A CA 1
ATOM 692 C C . ASN A 1 90 ? -27.110 -3.097 36.885 1.00 97.75 90 ASN A C 1
ATOM 694 O O . ASN A 1 90 ? -27.760 -4.038 36.423 1.00 97.75 90 ASN A O 1
ATOM 698 N N . LEU A 1 91 ? -26.648 -2.108 36.113 1.00 98.44 91 LEU A N 1
ATOM 699 C CA . LEU A 1 91 ? -26.866 -2.023 34.675 1.00 98.44 91 LEU A CA 1
ATOM 700 C C . LEU A 1 91 ? -26.124 -3.165 33.981 1.00 98.44 91 LEU A C 1
ATOM 702 O O . LEU A 1 91 ? -24.899 -3.233 33.982 1.00 98.44 91 LEU A O 1
ATOM 706 N N . SER A 1 92 ? -26.896 -4.053 33.365 1.00 97.88 92 SER A N 1
ATOM 707 C CA . SER A 1 92 ? -26.395 -5.253 32.696 1.00 97.88 92 SER A CA 1
ATOM 708 C C . SER A 1 92 ? -26.528 -5.202 31.177 1.00 97.88 92 SER A C 1
ATOM 710 O O . SER A 1 92 ? -25.861 -5.964 30.477 1.00 97.88 92 SER A O 1
ATOM 712 N N . TYR A 1 93 ? -27.359 -4.298 30.652 1.00 98.19 93 TYR A N 1
ATOM 713 C CA . TYR A 1 93 ? -27.722 -4.297 29.241 1.00 98.19 93 TYR A CA 1
ATOM 714 C C . TYR A 1 93 ? -28.061 -2.902 28.701 1.00 98.19 93 TYR A C 1
ATOM 716 O O . TYR A 1 93 ? -28.855 -2.173 29.304 1.00 98.19 93 TYR A O 1
ATOM 724 N N . VAL A 1 94 ? -27.517 -2.576 27.525 1.00 98.44 94 VAL A N 1
ATOM 725 C CA . VAL A 1 94 ? -27.883 -1.401 26.719 1.00 98.44 94 VAL A CA 1
ATOM 726 C C . VAL A 1 94 ? -28.322 -1.870 25.326 1.00 98.44 94 VAL A C 1
ATOM 728 O O . VAL A 1 94 ? -27.547 -2.462 24.577 1.00 98.44 94 VAL A O 1
ATOM 731 N N . GLY A 1 95 ? -29.589 -1.639 24.983 1.00 97.94 95 GLY A N 1
ATOM 732 C CA . GLY A 1 95 ? -30.210 -2.088 23.733 1.00 97.94 95 GLY A CA 1
ATOM 733 C C . GLY A 1 95 ? -29.916 -1.203 22.521 1.00 97.94 95 GLY A C 1
ATOM 734 O O . GLY A 1 95 ? -30.138 -1.631 21.395 1.00 97.94 95 GLY A O 1
ATOM 735 N N . GLY A 1 96 ? -29.408 0.008 22.739 1.00 98.12 96 GLY A N 1
ATOM 736 C CA . GLY A 1 96 ? -28.849 0.881 21.711 1.00 98.12 96 GLY A CA 1
ATOM 737 C C . GLY A 1 96 ? -27.355 1.080 21.930 1.00 98.12 96 GLY A C 1
ATOM 738 O O . GLY A 1 96 ? -26.614 0.126 22.174 1.00 98.12 96 GLY A O 1
ATOM 739 N N . ASN A 1 97 ? -26.917 2.329 21.848 1.00 98.44 97 ASN A N 1
ATOM 740 C CA . ASN A 1 97 ? -25.519 2.717 21.951 1.00 98.44 97 ASN A CA 1
ATOM 741 C C . ASN A 1 97 ? -25.133 3.111 23.379 1.00 98.44 97 ASN A C 1
ATOM 743 O O . ASN A 1 97 ? -25.919 3.725 24.100 1.00 98.44 97 ASN A O 1
ATOM 747 N N . LEU A 1 98 ? -23.890 2.832 23.764 1.00 98.38 98 LEU A N 1
ATOM 748 C CA . LEU A 1 98 ? -23.263 3.440 24.934 1.00 98.38 98 LEU A CA 1
ATOM 749 C C . LEU A 1 98 ? -22.337 4.563 24.464 1.00 98.38 98 LEU A C 1
ATOM 751 O O . LEU A 1 98 ? -21.375 4.310 23.744 1.00 98.38 98 LEU A O 1
ATOM 755 N N . SER A 1 99 ? -22.600 5.790 24.896 1.00 98.62 99 SER A N 1
ATOM 756 C CA . SER A 1 99 ? -21.763 6.962 24.638 1.00 98.62 99 SER A CA 1
ATOM 757 C C . SER A 1 99 ? -21.326 7.583 25.954 1.00 98.62 99 SER A C 1
ATOM 759 O O . SER A 1 99 ? -22.152 8.148 26.659 1.00 98.62 99 SER A O 1
ATOM 761 N N . ILE A 1 100 ? -20.034 7.522 26.257 1.00 98.12 100 ILE A N 1
ATOM 762 C CA . ILE A 1 100 ? -19.391 8.244 27.355 1.00 98.12 100 ILE A CA 1
ATOM 763 C C . ILE A 1 100 ? -18.410 9.221 26.721 1.00 98.12 100 ILE A C 1
ATOM 765 O O . ILE A 1 100 ? -17.352 8.818 26.231 1.00 98.12 100 ILE A O 1
ATOM 769 N N . ILE A 1 101 ? -18.824 10.481 26.627 1.00 97.94 101 ILE A N 1
ATOM 770 C CA . ILE A 1 101 ? -18.134 11.491 25.825 1.00 97.94 101 ILE A CA 1
ATOM 771 C C . ILE A 1 101 ? -17.925 12.788 26.595 1.00 97.94 101 ILE A C 1
ATOM 773 O O . ILE A 1 101 ? -18.828 13.254 27.276 1.00 97.94 101 ILE A O 1
ATOM 777 N N . GLU A 1 102 ? -16.767 13.424 26.450 1.00 96.44 102 GLU A N 1
ATOM 778 C CA . GLU A 1 102 ? -16.496 14.730 27.075 1.00 96.44 102 GLU A CA 1
ATOM 779 C C . GLU A 1 102 ? -16.726 14.729 28.606 1.00 96.44 102 GLU A C 1
ATOM 781 O O . GLU A 1 102 ? -17.231 15.698 29.186 1.00 96.44 102 GLU A O 1
ATOM 786 N N . THR A 1 103 ? -16.391 13.630 29.290 1.00 95.38 103 THR A N 1
ATOM 787 C CA . THR A 1 103 ? -16.506 13.525 30.753 1.00 95.38 103 THR A CA 1
ATOM 788 C C . THR A 1 103 ? -15.140 13.732 31.402 1.00 95.38 103 THR A C 1
ATOM 790 O O . THR A 1 103 ? -14.493 12.791 31.856 1.00 95.38 103 THR A O 1
ATOM 793 N N . SER A 1 104 ? -14.661 14.978 31.428 1.00 93.50 104 SER A N 1
ATOM 794 C CA . SER A 1 104 ? -13.293 15.304 31.866 1.00 93.50 104 SER A CA 1
ATOM 795 C C . SER A 1 104 ? -12.998 14.987 33.338 1.00 93.50 104 SER A C 1
ATOM 797 O O . SER A 1 104 ? -11.836 14.797 33.686 1.00 93.50 104 SER A O 1
ATOM 799 N N . GLY A 1 105 ? -14.017 14.873 34.196 1.00 94.19 105 GLY A N 1
ATOM 800 C CA . GLY A 1 105 ? -13.869 14.433 35.590 1.00 94.19 105 GLY A CA 1
ATOM 801 C C . GLY A 1 105 ? -13.790 12.914 35.776 1.00 94.19 105 GLY A C 1
ATOM 802 O O . GLY A 1 105 ? -13.382 12.458 36.844 1.00 94.19 105 GLY A O 1
ATOM 803 N N . LEU A 1 106 ? -14.175 12.134 34.759 1.00 96.62 106 LEU A N 1
ATOM 804 C CA . LEU A 1 106 ? -14.399 10.697 34.881 1.00 96.62 106 LEU A CA 1
ATOM 805 C C . LEU A 1 106 ? -13.083 9.919 34.903 1.00 96.62 106 LEU A C 1
ATOM 807 O O . LEU A 1 106 ? -12.491 9.619 33.869 1.00 96.62 106 LEU A O 1
ATOM 811 N N . SER A 1 107 ? -12.659 9.542 36.104 1.00 95.31 107 SER A N 1
ATOM 812 C CA . SER A 1 107 ? -11.408 8.815 36.336 1.00 95.31 107 SER A CA 1
ATOM 813 C C . SER A 1 107 ? -11.545 7.290 36.262 1.00 95.31 107 SER A C 1
ATOM 815 O O . SER A 1 107 ? -10.546 6.595 36.058 1.00 95.31 107 SER A O 1
ATOM 817 N N . SER A 1 108 ? -12.765 6.765 36.419 1.00 95.06 108 SER A N 1
ATOM 818 C CA . SER A 1 108 ? -13.072 5.331 36.426 1.00 95.06 108 SER A CA 1
ATOM 819 C C . SER A 1 108 ? -14.468 5.064 35.861 1.00 95.06 108 SER A C 1
ATOM 821 O O . SER A 1 108 ? -15.383 5.868 36.033 1.00 95.06 108 SER A O 1
ATOM 823 N N . LEU A 1 109 ? -14.648 3.900 35.231 1.00 96.06 109 LEU A N 1
ATOM 824 C CA . LEU A 1 109 ? -15.962 3.388 34.822 1.00 96.06 109 LEU A CA 1
ATOM 825 C C . LEU A 1 109 ? -16.640 2.548 35.917 1.00 96.06 109 LEU A C 1
ATOM 827 O O . LEU A 1 109 ? -17.556 1.775 35.621 1.00 96.06 109 LEU A O 1
ATOM 831 N N . HIS A 1 110 ? -16.190 2.655 37.173 1.00 96.25 110 HIS A N 1
ATOM 832 C CA . HIS A 1 110 ? -16.847 2.003 38.303 1.00 96.25 110 HIS A CA 1
ATOM 833 C C . HIS A 1 110 ? -18.342 2.326 38.300 1.00 96.25 110 HIS A C 1
ATOM 835 O O . HIS A 1 110 ? -18.723 3.476 38.107 1.00 96.25 110 HIS A O 1
ATOM 841 N N . GLY A 1 111 ? -19.170 1.295 38.443 1.00 96.75 111 GLY A N 1
ATOM 842 C CA . GLY A 1 111 ? -20.605 1.356 38.176 1.00 96.75 111 GLY A CA 1
ATOM 843 C C . GLY A 1 111 ? -21.014 0.600 36.911 1.00 96.75 111 GLY A C 1
ATOM 844 O O . GLY A 1 111 ? -22.124 0.103 36.850 1.00 96.75 111 GLY A O 1
ATOM 845 N N . LEU A 1 112 ? -20.129 0.385 35.931 1.00 96.50 112 LEU A N 1
ATOM 846 C CA . LEU A 1 112 ? -20.439 -0.445 34.749 1.00 96.50 112 LEU A CA 1
ATOM 847 C C . LEU A 1 112 ? -19.938 -1.892 34.859 1.00 96.50 112 LEU A C 1
ATOM 849 O O . LEU A 1 112 ? -19.931 -2.635 33.880 1.00 96.50 112 LEU A O 1
ATOM 853 N N . ASN A 1 113 ? -19.558 -2.323 36.062 1.00 94.00 113 ASN A N 1
ATOM 854 C CA . ASN A 1 113 ? -18.974 -3.643 36.303 1.00 94.00 113 ASN A CA 1
ATOM 855 C C . ASN A 1 113 ? -19.910 -4.818 35.985 1.00 94.00 113 ASN A C 1
ATOM 857 O O . ASN A 1 113 ? -19.432 -5.925 35.732 1.00 94.00 113 ASN A O 1
ATOM 861 N N . SER A 1 114 ? -21.224 -4.588 35.982 1.00 96.38 114 SER A N 1
ATOM 862 C CA . SER A 1 114 ? -22.236 -5.600 35.659 1.00 96.38 114 SER A CA 1
ATOM 863 C C . SER A 1 114 ? -22.660 -5.593 34.189 1.00 96.38 114 SER A C 1
ATOM 865 O O . SER A 1 114 ? -23.451 -6.451 33.799 1.00 96.38 114 SER A O 1
ATOM 867 N N . LEU A 1 115 ? -22.162 -4.655 33.372 1.00 96.88 115 LEU A N 1
ATOM 868 C CA . LEU A 1 115 ? -22.596 -4.488 31.987 1.00 96.88 115 LEU A CA 1
ATOM 869 C C . LEU A 1 115 ? -22.116 -5.669 31.135 1.00 96.88 115 LEU A C 1
ATOM 871 O O . LEU A 1 115 ? -20.917 -5.859 30.949 1.00 96.88 115 LEU A O 1
ATOM 875 N N . LEU A 1 116 ? -23.058 -6.459 30.616 1.00 95.81 116 LEU A N 1
ATOM 876 C CA . LEU A 1 116 ? -22.780 -7.679 29.853 1.00 95.81 116 LEU A CA 1
ATOM 877 C C . LEU A 1 116 ? -22.774 -7.439 28.345 1.00 95.81 116 LEU A C 1
ATOM 879 O O . LEU A 1 116 ? -21.970 -8.049 27.635 1.00 95.81 116 LEU A O 1
ATOM 883 N N . ALA A 1 117 ? -23.675 -6.583 27.855 1.00 95.81 117 ALA A N 1
ATOM 884 C CA . ALA A 1 117 ? -23.896 -6.398 26.426 1.00 95.81 117 ALA A CA 1
ATOM 885 C C . ALA A 1 117 ? -24.373 -4.988 26.053 1.00 95.81 117 ALA A C 1
ATOM 887 O O . ALA A 1 117 ? -25.202 -4.384 26.741 1.00 95.81 117 ALA A O 1
ATOM 888 N N . ILE A 1 118 ? -23.884 -4.525 24.902 1.00 96.88 118 ILE A N 1
ATOM 889 C CA . ILE A 1 118 ? -24.323 -3.325 24.188 1.00 96.88 118 ILE A CA 1
ATOM 890 C C . ILE A 1 118 ? -24.710 -3.768 22.771 1.00 96.88 118 ILE A C 1
ATOM 892 O O . ILE A 1 118 ? -23.883 -4.341 22.064 1.00 96.88 118 ILE A O 1
ATOM 896 N N . GLN A 1 119 ? -25.957 -3.555 22.343 1.00 96.19 119 GLN A N 1
ATOM 897 C CA . GLN A 1 119 ? -26.379 -3.953 20.987 1.00 96.19 119 GLN A CA 1
ATOM 898 C C . GLN A 1 119 ? -25.870 -3.009 19.890 1.00 96.19 119 GLN A C 1
ATOM 900 O O . GLN A 1 119 ? -25.649 -3.446 18.763 1.00 96.19 119 GLN A O 1
ATOM 905 N N . GLY A 1 120 ? -25.727 -1.721 20.194 1.00 96.81 120 GLY A N 1
ATOM 906 C CA . GLY A 1 120 ? -25.194 -0.717 19.280 1.00 96.81 120 GLY A CA 1
ATOM 907 C C . GLY A 1 120 ? -23.675 -0.596 19.364 1.00 96.81 120 GLY A C 1
ATOM 908 O O . GLY A 1 120 ? -22.963 -1.576 19.601 1.00 96.81 120 GLY A O 1
ATOM 909 N N . TYR A 1 121 ? -23.177 0.624 19.174 1.00 97.50 121 TYR A N 1
ATOM 910 C CA . TYR A 1 121 ? -21.767 0.944 19.375 1.00 97.50 121 TYR A CA 1
ATOM 911 C C . TYR A 1 121 ? -21.463 1.248 20.851 1.00 97.50 121 TYR A C 1
ATOM 913 O O . TYR A 1 121 ? -22.335 1.669 21.616 1.00 97.50 121 TYR A O 1
ATOM 921 N N . ALA A 1 122 ? -20.198 1.093 21.235 1.00 97.12 122 ALA A N 1
ATOM 922 C CA . ALA A 1 122 ? -19.652 1.589 22.493 1.00 97.12 122 ALA A CA 1
ATOM 923 C C . ALA A 1 122 ? -18.637 2.695 22.189 1.00 97.12 122 ALA A C 1
ATOM 925 O O . ALA A 1 122 ? -17.717 2.483 21.403 1.00 97.12 122 ALA A O 1
ATOM 926 N N . ARG A 1 123 ? -18.819 3.882 22.771 1.00 98.44 123 ARG A N 1
ATOM 927 C CA . ARG A 1 123 ? -18.010 5.069 22.493 1.00 98.44 123 ARG A CA 1
ATOM 928 C C . ARG A 1 123 ? -17.484 5.700 23.772 1.00 98.44 123 ARG A C 1
ATOM 930 O O . ARG A 1 123 ? -18.280 6.127 24.602 1.00 98.44 123 ARG A O 1
ATOM 937 N N . PHE A 1 124 ? -16.163 5.798 23.873 1.00 97.50 124 PHE A N 1
ATOM 938 C CA . PHE A 1 124 ? -15.416 6.408 24.968 1.00 97.50 124 PHE A CA 1
ATOM 939 C C . PHE A 1 124 ? -14.501 7.480 24.383 1.00 97.50 124 PHE A C 1
ATOM 941 O O . PHE A 1 124 ? -13.351 7.192 24.052 1.00 97.50 124 PHE A O 1
ATOM 948 N N . ASP A 1 125 ? -15.018 8.699 24.230 1.00 98.31 125 ASP A N 1
ATOM 949 C CA . ASP A 1 125 ? -14.276 9.773 23.570 1.00 98.31 125 ASP A CA 1
ATOM 950 C C . ASP A 1 125 ? -14.069 10.990 24.471 1.00 98.31 125 ASP A C 1
ATOM 952 O O . ASP A 1 125 ? -14.984 11.412 25.170 1.00 98.31 125 ASP A O 1
ATOM 956 N N . TYR A 1 126 ? -12.900 11.627 24.403 1.00 97.69 126 TYR A N 1
ATOM 957 C CA . TYR A 1 126 ? -12.623 12.871 25.139 1.00 97.69 126 TYR A CA 1
ATOM 958 C C . TYR A 1 126 ? -12.799 12.749 26.669 1.00 97.69 126 TYR A C 1
ATOM 960 O O . TYR A 1 126 ? -13.203 13.705 27.338 1.00 97.69 126 TYR A O 1
ATOM 968 N N . ASN A 1 127 ? -12.480 11.588 27.252 1.00 97.00 127 ASN A N 1
ATOM 969 C CA . ASN A 1 127 ? -12.533 11.365 28.701 1.00 97.00 127 ASN A CA 1
ATOM 970 C C . ASN A 1 127 ? -11.129 11.515 29.294 1.00 97.00 127 ASN A C 1
ATOM 972 O O . ASN A 1 127 ? -10.436 10.543 29.585 1.00 97.00 127 ASN A O 1
ATOM 976 N N . GLU A 1 128 ? -10.679 12.765 29.417 1.00 95.56 128 GLU A N 1
ATOM 977 C CA . GLU A 1 128 ? -9.274 13.106 29.674 1.00 95.56 128 GLU A CA 1
ATOM 978 C C . GLU A 1 128 ? -8.672 12.447 30.923 1.00 95.56 128 GLU A C 1
ATOM 980 O O . GLU A 1 128 ? -7.498 12.091 30.914 1.00 95.56 128 GLU A O 1
ATOM 985 N N . THR A 1 129 ? -9.436 12.268 32.002 1.00 96.56 129 THR A N 1
ATOM 986 C CA . THR A 1 129 ? -8.933 11.682 33.258 1.00 96.56 129 THR A CA 1
ATOM 987 C C . THR A 1 129 ? -9.076 10.164 33.334 1.00 96.56 129 THR A C 1
ATOM 989 O O . THR A 1 129 ? -8.518 9.559 34.253 1.00 96.56 129 THR A O 1
ATOM 992 N N . LEU A 1 130 ? -9.763 9.537 32.377 1.00 96.69 130 LEU A N 1
ATOM 993 C CA . LEU A 1 130 ? -9.995 8.100 32.371 1.00 96.69 130 LEU A CA 1
ATOM 994 C C . LEU A 1 130 ? -8.684 7.363 32.091 1.00 96.69 130 LEU A C 1
ATOM 996 O O . LEU A 1 130 ? -8.039 7.586 31.069 1.00 96.69 130 LEU A O 1
ATOM 1000 N N . THR A 1 131 ? -8.285 6.478 33.005 1.00 95.44 131 THR A N 1
ATOM 1001 C CA . THR A 1 131 ? -6.980 5.794 32.924 1.00 95.44 131 THR A CA 1
ATOM 1002 C C . THR A 1 131 ? -7.059 4.364 32.400 1.00 95.44 131 THR A C 1
ATOM 1004 O O . THR A 1 131 ? -6.065 3.855 31.866 1.00 95.44 131 THR A O 1
ATOM 1007 N N . SER A 1 132 ? -8.227 3.723 32.517 1.00 95.06 132 SER A N 1
ATOM 1008 C CA . SER A 1 132 ? -8.480 2.361 32.047 1.00 95.06 132 SER A CA 1
ATOM 1009 C C . SER A 1 132 ? -9.966 2.109 31.768 1.00 95.06 132 SER A C 1
ATOM 1011 O O . SER A 1 132 ? -10.819 2.789 32.335 1.00 95.06 132 SER A O 1
ATOM 1013 N N . LEU A 1 133 ? -10.272 1.106 30.931 1.00 94.31 133 LEU A N 1
ATOM 1014 C CA . LEU A 1 133 ? -11.627 0.557 30.747 1.00 94.31 133 LEU A CA 1
ATOM 1015 C C . LEU A 1 133 ? -11.810 -0.804 31.454 1.00 94.31 133 LEU A C 1
ATOM 1017 O O . LEU A 1 133 ? -12.776 -1.518 31.193 1.00 94.31 133 LEU A O 1
ATOM 1021 N N . SER A 1 134 ? -10.900 -1.179 32.364 1.00 90.62 134 SER A N 1
ATOM 1022 C CA . SER A 1 134 ? -10.866 -2.492 33.037 1.00 90.62 134 SER A CA 1
ATOM 1023 C C . SER A 1 134 ? -12.143 -2.875 33.794 1.00 90.62 134 SER A C 1
ATOM 1025 O O . SER A 1 134 ? -12.450 -4.053 33.990 1.00 90.62 134 SER A O 1
ATOM 1027 N N . GLU A 1 135 ? -12.908 -1.876 34.214 1.00 92.81 135 GLU A N 1
ATOM 1028 C CA . GLU A 1 135 ? -14.160 -2.018 34.931 1.00 92.81 135 GLU A CA 1
ATOM 1029 C C . GLU A 1 135 ? -15.271 -2.588 34.042 1.00 92.81 135 GLU A C 1
ATOM 1031 O O . GLU A 1 135 ? -16.234 -3.122 34.577 1.00 92.81 135 GLU A O 1
ATOM 1036 N N . LEU A 1 136 ? -15.100 -2.601 32.717 1.00 92.81 136 LEU A N 1
ATOM 1037 C CA . LEU A 1 136 ? -15.982 -3.272 31.756 1.00 92.81 136 LEU A CA 1
ATOM 1038 C C . LEU A 1 136 ? -15.641 -4.758 31.554 1.00 92.81 136 LEU A C 1
ATOM 1040 O O . LEU A 1 136 ? -15.952 -5.339 30.518 1.00 92.81 136 LEU A O 1
ATOM 1044 N N . SER A 1 137 ? -15.015 -5.406 32.536 1.00 90.75 137 SER A N 1
ATOM 1045 C CA . SER A 1 137 ? -14.558 -6.800 32.413 1.00 90.75 137 SER A CA 1
ATOM 1046 C C . SER A 1 137 ? -15.660 -7.849 32.233 1.00 90.75 137 SER A C 1
ATOM 1048 O O . SER A 1 137 ? -15.387 -8.963 31.784 1.00 90.75 137 SER A O 1
ATOM 1050 N N . SER A 1 138 ? -16.910 -7.496 32.533 1.00 93.06 138 SER A N 1
ATOM 1051 C CA . SER A 1 138 ? -18.082 -8.339 32.270 1.00 93.06 138 SER A CA 1
ATOM 1052 C C . SER A 1 138 ? -18.642 -8.178 30.852 1.00 93.06 138 SER A C 1
ATOM 1054 O O . SER A 1 138 ? -19.481 -8.981 30.443 1.00 93.06 138 SER A O 1
ATOM 1056 N N . LEU A 1 139 ? -18.196 -7.166 30.097 1.00 93.56 139 LEU A N 1
ATOM 1057 C CA . LEU A 1 139 ? -18.721 -6.857 28.771 1.00 93.56 139 LEU A CA 1
ATOM 1058 C C . LEU A 1 139 ? -18.235 -7.904 27.764 1.00 93.56 139 LEU A C 1
ATOM 1060 O O . LEU A 1 139 ? -17.039 -8.026 27.494 1.00 93.56 139 LEU A O 1
ATOM 1064 N N . THR A 1 140 ? -19.186 -8.652 27.204 1.00 92.62 140 THR A N 1
ATOM 1065 C CA . THR A 1 140 ? -18.924 -9.769 26.278 1.00 92.62 140 THR A CA 1
ATOM 1066 C C . THR A 1 140 ? -19.320 -9.480 24.837 1.00 92.62 140 THR A C 1
ATOM 1068 O O . THR A 1 140 ? -18.832 -10.153 23.933 1.00 92.62 140 THR A O 1
ATOM 1071 N N . SER A 1 141 ? -20.162 -8.472 24.596 1.00 91.94 141 SER A N 1
ATOM 1072 C CA . SER A 1 141 ? -20.595 -8.121 23.242 1.00 91.94 141 SER A CA 1
ATOM 1073 C C . SER A 1 141 ? -20.826 -6.622 23.060 1.00 91.94 141 SER A C 1
ATOM 1075 O O . SER A 1 141 ? -21.552 -6.005 23.846 1.00 91.94 141 SER A O 1
ATOM 1077 N N . VAL A 1 142 ? -20.289 -6.088 21.964 1.00 94.19 142 VAL A N 1
ATOM 1078 C CA . VAL A 1 142 ? -20.652 -4.801 21.357 1.00 94.19 142 VAL A CA 1
ATOM 1079 C C . VAL A 1 142 ? -21.129 -5.122 19.947 1.00 94.19 142 VAL A C 1
ATOM 1081 O O . VAL A 1 142 ? -20.373 -5.693 19.166 1.00 94.19 142 VAL A O 1
ATOM 1084 N N . GLY A 1 143 ? -22.394 -4.836 19.640 1.00 88.81 143 GLY A N 1
ATOM 1085 C CA . GLY A 1 143 ? -23.008 -5.291 18.389 1.00 88.81 143 GLY A CA 1
ATOM 1086 C C . GLY A 1 143 ? -22.565 -4.523 17.143 1.00 88.81 143 GLY A C 1
ATOM 1087 O O . GLY A 1 143 ? -22.782 -5.009 16.036 1.00 88.81 143 GLY A O 1
ATOM 1088 N N . GLN A 1 144 ? -21.947 -3.350 17.309 1.00 94.00 144 GLN A N 1
ATOM 1089 C CA . GLN A 1 144 ? -21.409 -2.543 16.211 1.00 94.00 144 GLN A CA 1
ATOM 1090 C C . GLN A 1 144 ? -19.951 -2.142 16.488 1.00 94.00 144 GLN A C 1
ATOM 1092 O O . GLN A 1 144 ? -19.073 -2.994 16.623 1.00 94.00 144 GLN A O 1
ATOM 1097 N N . THR A 1 145 ? -19.677 -0.840 16.527 1.00 96.81 145 THR A N 1
ATOM 1098 C CA . THR A 1 145 ? -18.336 -0.269 16.599 1.00 96.81 145 THR A CA 1
ATOM 1099 C C . THR A 1 145 ? -17.871 -0.044 18.036 1.00 96.81 145 THR A C 1
ATOM 1101 O O . THR A 1 145 ? -18.650 0.381 18.890 1.00 96.81 145 THR A O 1
ATOM 1104 N N . LEU A 1 146 ? -16.580 -0.249 18.288 1.00 96.88 146 LEU A N 1
ATOM 1105 C CA . LEU A 1 146 ? -15.900 0.219 19.492 1.00 96.88 146 LEU A CA 1
ATOM 1106 C C . LEU A 1 146 ? -15.077 1.470 19.160 1.00 96.88 146 LEU A C 1
ATOM 1108 O O . LEU A 1 146 ? -14.105 1.389 18.414 1.00 96.88 146 LEU A O 1
ATOM 1112 N N . TYR A 1 147 ? -15.471 2.615 19.714 1.00 98.38 147 TYR A N 1
ATOM 1113 C CA . TYR A 1 147 ? -14.754 3.887 19.621 1.00 98.38 147 TYR A CA 1
ATOM 1114 C C . TYR A 1 147 ? -14.074 4.186 20.954 1.00 98.38 147 TYR A C 1
ATOM 1116 O O . TYR A 1 147 ? -14.738 4.254 21.990 1.00 98.38 147 TYR A O 1
ATOM 1124 N N . ILE A 1 148 ? -12.761 4.369 20.932 1.00 97.75 148 ILE A N 1
ATOM 1125 C CA . ILE A 1 148 ? -11.965 4.764 22.090 1.00 97.75 148 ILE A CA 1
ATOM 1126 C C . ILE A 1 148 ? -11.002 5.831 21.595 1.00 97.75 148 ILE A C 1
ATOM 1128 O O . ILE A 1 148 ? -9.916 5.509 21.108 1.00 97.75 148 ILE A O 1
ATOM 1132 N N . ASN A 1 149 ? -11.418 7.096 21.666 1.00 98.50 149 ASN A N 1
ATOM 1133 C CA . ASN A 1 149 ? -10.665 8.175 21.040 1.00 98.50 149 ASN A CA 1
ATOM 1134 C C . ASN A 1 149 ? -10.383 9.352 21.974 1.00 98.50 149 ASN A C 1
ATOM 1136 O O . ASN A 1 149 ? -11.191 9.711 22.822 1.00 98.50 149 ASN A O 1
ATOM 1140 N N . PHE A 1 150 ? -9.252 10.025 21.785 1.00 98.19 150 PHE A N 1
ATOM 1141 C CA . PHE A 1 150 ? -8.945 11.278 22.488 1.00 98.19 150 PHE A CA 1
ATOM 1142 C C . PHE A 1 150 ? -8.972 11.165 24.029 1.00 98.19 150 PHE A C 1
ATOM 1144 O O . PHE A 1 150 ? -9.284 12.137 24.719 1.00 98.19 150 PHE A O 1
ATOM 1151 N N . ASN A 1 151 ? -8.635 10.000 24.599 1.00 97.94 151 ASN A N 1
ATOM 1152 C CA . ASN A 1 151 ? -8.533 9.821 26.051 1.00 97.94 151 ASN A CA 1
ATOM 1153 C C . ASN A 1 151 ? -7.076 10.015 26.489 1.00 97.94 151 ASN A C 1
ATOM 1155 O O . ASN A 1 151 ? -6.244 9.109 26.412 1.00 97.94 151 ASN A O 1
ATOM 1159 N N . THR A 1 152 ? -6.749 11.230 26.929 1.00 97.56 152 THR A N 1
ATOM 1160 C CA . THR A 1 152 ? -5.359 11.679 27.122 1.00 97.56 152 THR A CA 1
ATOM 1161 C C . THR A 1 152 ? -4.582 10.906 28.187 1.00 97.56 152 THR A C 1
ATOM 1163 O O . THR A 1 152 ? -3.368 10.775 28.045 1.00 97.56 152 THR A O 1
ATOM 1166 N N . ASN A 1 153 ? -5.248 10.364 29.213 1.00 97.94 153 ASN A N 1
ATOM 1167 C CA . ASN A 1 153 ? -4.616 9.557 30.264 1.00 97.94 153 ASN A CA 1
ATOM 1168 C C . ASN A 1 153 ? -4.913 8.051 30.170 1.00 97.94 153 ASN A C 1
ATOM 1170 O O . ASN A 1 153 ? -4.461 7.295 31.036 1.00 97.94 153 ASN A O 1
ATOM 1174 N N . LEU A 1 154 ? -5.632 7.595 29.137 1.00 97.75 154 LEU A N 1
ATOM 1175 C CA . LEU A 1 154 ? -5.959 6.180 28.985 1.00 97.75 154 LEU A CA 1
ATOM 1176 C C . LEU A 1 154 ? -4.685 5.400 28.672 1.00 97.75 154 LEU A C 1
ATOM 1178 O O . LEU A 1 154 ? -4.091 5.567 27.611 1.00 97.75 154 LEU A O 1
ATOM 1182 N N . SER A 1 155 ? -4.272 4.548 29.608 1.00 96.38 155 SER A N 1
ATOM 1183 C CA . SER A 1 155 ? -3.014 3.795 29.515 1.00 96.38 155 SER A CA 1
ATOM 1184 C C . SER A 1 155 ? -3.204 2.319 29.181 1.00 96.38 155 SER A C 1
ATOM 1186 O O . SER A 1 155 ? -2.273 1.650 28.727 1.00 96.38 155 SER A O 1
ATOM 1188 N N . SER A 1 156 ? -4.420 1.808 29.376 1.00 93.75 156 SER A N 1
ATOM 1189 C CA . SER A 1 156 ? -4.770 0.413 29.142 1.00 93.75 156 SER A CA 1
ATOM 1190 C C . SER A 1 156 ? -6.233 0.282 28.745 1.00 93.75 156 SER A C 1
ATOM 1192 O O . SER A 1 156 ? -7.107 0.856 29.397 1.00 93.75 156 SER A O 1
ATOM 119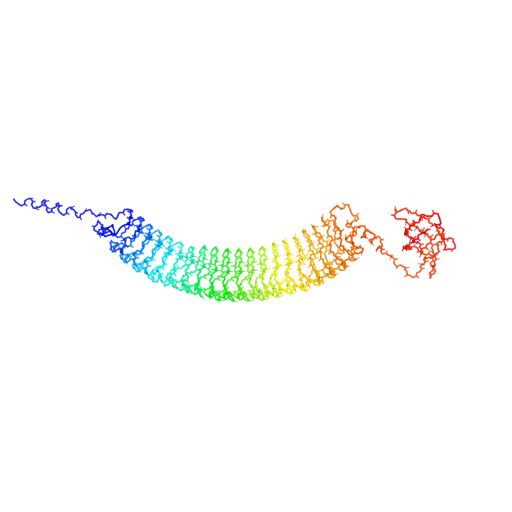4 N N . ILE A 1 157 ? -6.500 -0.539 27.729 1.00 91.06 157 ILE A N 1
ATOM 1195 C CA . ILE A 1 157 ? -7.857 -0.974 27.395 1.00 91.06 157 ILE A CA 1
ATOM 1196 C C . ILE A 1 157 ? -8.471 -1.773 28.560 1.00 91.06 157 ILE A C 1
ATOM 1198 O O . ILE A 1 157 ? -9.643 -1.605 28.868 1.00 91.06 157 ILE A O 1
ATOM 1202 N N . GLY A 1 158 ? -7.674 -2.550 29.298 1.00 81.19 158 GLY A N 1
ATOM 1203 C CA . GLY A 1 158 ? -8.164 -3.407 30.382 1.00 81.19 158 GLY A CA 1
ATOM 1204 C C . GLY A 1 158 ? -8.823 -4.685 29.857 1.00 81.19 158 GLY A C 1
ATOM 1205 O O . GLY A 1 158 ? -8.959 -4.862 28.659 1.00 81.19 158 GLY A O 1
ATOM 1206 N N . MET A 1 159 ? -9.206 -5.613 30.742 1.00 67.44 159 MET A N 1
ATOM 1207 C CA . MET A 1 159 ? -9.713 -6.941 30.355 1.00 67.44 159 MET A CA 1
ATOM 1208 C C . MET A 1 159 ? -11.125 -6.884 29.757 1.00 67.44 159 MET A C 1
ATOM 1210 O O . MET A 1 159 ? -12.076 -7.302 30.411 1.00 67.44 159 MET A O 1
ATOM 1214 N N . PHE A 1 160 ? -11.281 -6.401 28.525 1.00 73.75 160 PHE A N 1
ATOM 1215 C CA . PHE A 1 160 ? -12.483 -6.707 27.763 1.00 73.75 160 PHE A CA 1
ATOM 1216 C C . PHE A 1 160 ? -12.599 -8.219 27.572 1.00 73.75 160 PHE A C 1
ATOM 1218 O O . PHE A 1 160 ? -11.618 -8.952 27.462 1.00 73.75 160 PHE A O 1
ATOM 1225 N N . ASN A 1 161 ? -13.834 -8.697 27.567 1.00 79.38 161 ASN A N 1
ATOM 1226 C CA . ASN A 1 161 ? -14.133 -10.088 27.282 1.00 79.38 161 ASN A CA 1
ATOM 1227 C C . ASN A 1 161 ? -14.975 -10.182 26.006 1.00 79.38 161 ASN A C 1
ATOM 1229 O O . ASN A 1 161 ? -15.788 -11.091 25.884 1.00 79.38 161 ASN A O 1
ATOM 1233 N N . LEU A 1 162 ? -14.805 -9.211 25.097 1.00 84.69 162 LEU A N 1
ATOM 1234 C CA . LEU A 1 162 ? -15.549 -9.099 23.845 1.00 84.69 162 LEU A CA 1
ATOM 1235 C C . LEU A 1 162 ? -15.248 -10.309 22.966 1.00 84.69 162 LEU A C 1
ATOM 1237 O O . LEU A 1 162 ? -14.138 -10.448 22.454 1.00 84.69 162 LEU A O 1
ATOM 1241 N N . GLU A 1 163 ? -16.228 -11.196 22.826 1.00 86.56 163 GLU A N 1
ATOM 1242 C CA . GLU A 1 163 ? -16.050 -12.456 22.113 1.00 86.56 163 GLU A CA 1
ATOM 1243 C C . GLU A 1 163 ? -16.507 -12.345 20.659 1.00 86.56 163 GLU A C 1
ATOM 1245 O O . GLU A 1 163 ? -17.591 -11.843 20.360 1.00 86.56 163 GLU A O 1
ATOM 1250 N N . GLY A 1 164 ? -15.706 -12.900 19.750 1.00 84.31 164 GLY A N 1
ATOM 1251 C CA . GLY A 1 164 ? -16.103 -13.101 18.363 1.00 84.31 164 GLY A CA 1
ATOM 1252 C C . GLY A 1 164 ? -15.889 -11.866 17.498 1.00 84.31 164 GLY A C 1
ATOM 1253 O O . GLY A 1 164 ? -14.756 -11.423 17.311 1.00 84.31 164 GLY A O 1
ATOM 1254 N N . ASN A 1 165 ? -16.972 -11.353 16.913 1.00 90.50 165 ASN A N 1
ATOM 1255 C CA . ASN A 1 165 ? -16.903 -10.353 15.853 1.00 90.50 165 ASN A CA 1
ATOM 1256 C C . ASN A 1 165 ? -17.415 -9.000 16.344 1.00 90.50 165 ASN A C 1
ATOM 1258 O O . ASN A 1 165 ? -18.481 -8.932 16.955 1.00 90.50 165 ASN A O 1
ATOM 1262 N N . ILE A 1 166 ? -16.701 -7.934 15.995 1.00 93.81 166 ILE A N 1
ATOM 1263 C CA . ILE A 1 166 ? -17.190 -6.553 16.100 1.00 93.81 166 ILE A CA 1
ATOM 1264 C C . ILE A 1 166 ? -17.252 -5.930 14.707 1.00 93.81 166 ILE A C 1
ATOM 1266 O O . ILE A 1 166 ? -16.583 -6.404 13.785 1.00 93.81 166 ILE A O 1
ATOM 1270 N N . GLN A 1 167 ? -18.051 -4.876 14.541 1.00 96.00 167 GLN A N 1
ATOM 1271 C CA . GLN A 1 167 ? -18.164 -4.218 13.242 1.00 96.00 167 GLN A CA 1
ATOM 1272 C C . GLN A 1 167 ? -16.880 -3.463 12.907 1.00 96.00 167 GLN A C 1
ATOM 1274 O O . GLN A 1 167 ? -16.214 -3.793 11.931 1.00 96.00 167 GLN A O 1
ATOM 1279 N N . SER A 1 168 ? -16.499 -2.519 13.769 1.00 98.06 168 SER A N 1
ATOM 1280 C CA . SER A 1 168 ? -15.301 -1.696 13.587 1.00 98.06 168 SER A CA 1
ATOM 1281 C C . SER A 1 168 ? -14.618 -1.418 14.923 1.00 98.06 168 SER A C 1
ATOM 1283 O O . SER A 1 168 ? -15.261 -1.422 15.977 1.00 98.06 168 SER A O 1
ATOM 1285 N N . LEU A 1 169 ? -13.323 -1.126 14.874 1.00 97.94 169 LEU A N 1
ATOM 1286 C CA . LEU A 1 169 ? -12.495 -0.717 16.002 1.00 97.94 169 LEU A CA 1
ATOM 1287 C C . LEU A 1 169 ? -11.815 0.608 15.662 1.00 97.94 169 LEU A C 1
ATOM 1289 O O . LEU A 1 169 ? -11.012 0.655 14.737 1.00 97.94 169 LEU A O 1
ATOM 1293 N N . TYR A 1 170 ? -12.092 1.659 16.428 1.00 98.69 170 TYR A N 1
ATOM 1294 C CA . TYR A 1 170 ? -11.398 2.942 16.329 1.00 98.69 170 TYR A CA 1
ATOM 1295 C C . TYR A 1 170 ? -10.675 3.224 17.644 1.00 98.69 170 TYR A C 1
ATOM 1297 O O . TYR A 1 170 ? -11.301 3.409 18.687 1.00 98.69 170 TYR A O 1
ATOM 1305 N N . LEU A 1 171 ? -9.348 3.222 17.569 1.00 98.25 171 LEU A N 1
ATOM 1306 C CA . LEU A 1 171 ? -8.405 3.509 18.641 1.00 98.25 171 LEU A CA 1
ATOM 1307 C C . LEU A 1 171 ? -7.544 4.692 18.203 1.00 98.25 171 LEU A C 1
ATOM 1309 O O . LEU A 1 171 ? -6.451 4.501 17.660 1.00 98.25 171 LEU A O 1
ATOM 1313 N N . GLU A 1 172 ? -8.053 5.907 18.400 1.00 98.69 172 GLU A N 1
ATOM 1314 C CA . GLU A 1 172 ? -7.419 7.129 17.906 1.00 98.69 172 GLU A CA 1
ATOM 1315 C C . GLU A 1 172 ? -6.985 8.080 19.024 1.00 98.69 172 GLU A C 1
ATOM 1317 O O . GLU A 1 172 ? -7.753 8.394 19.929 1.00 98.69 172 GLU A O 1
ATOM 1322 N N . SER A 1 173 ? -5.777 8.638 18.938 1.00 98.62 173 SER A N 1
ATOM 1323 C CA . SER A 1 173 ? -5.365 9.744 19.817 1.00 98.62 173 SER A CA 1
ATOM 1324 C C . SER A 1 173 ? -5.455 9.421 21.322 1.00 98.62 173 SER A C 1
ATOM 1326 O O . SER A 1 173 ? -5.883 10.261 22.117 1.00 98.62 173 SER A O 1
ATOM 1328 N N . ASN A 1 174 ? -5.031 8.223 21.743 1.00 98.56 174 ASN A N 1
ATOM 1329 C CA . ASN A 1 174 ? -4.866 7.861 23.159 1.00 98.56 174 ASN A CA 1
ATOM 1330 C C . ASN A 1 174 ? -3.364 7.849 23.508 1.00 98.56 174 ASN A C 1
ATOM 1332 O O . ASN A 1 174 ? -2.714 6.801 23.482 1.00 98.56 174 ASN A O 1
ATOM 1336 N N . PRO A 1 175 ? -2.753 9.011 23.802 1.00 98.44 175 PRO A N 1
ATOM 1337 C CA . PRO A 1 175 ? -1.299 9.167 23.832 1.00 98.44 175 PRO A CA 1
ATOM 1338 C C . PRO A 1 175 ? -0.590 8.389 24.946 1.00 98.44 175 PRO A C 1
ATOM 1340 O O . PRO A 1 175 ? 0.628 8.256 24.872 1.00 98.44 175 PRO A O 1
ATOM 1343 N N . GLN A 1 176 ? -1.301 7.893 25.964 1.00 98.50 176 GLN A N 1
ATOM 1344 C CA . GLN A 1 176 ? -0.737 7.076 27.048 1.00 98.50 176 GLN A CA 1
ATOM 1345 C C . GLN A 1 176 ? -0.979 5.571 26.859 1.00 98.50 176 GLN A C 1
ATOM 1347 O O . GLN A 1 176 ? -0.450 4.782 27.642 1.00 98.50 176 GLN A O 1
ATOM 1352 N N . LEU A 1 177 ? -1.743 5.158 25.840 1.00 98.38 177 LEU A N 1
ATOM 1353 C CA . LEU A 1 177 ? -2.119 3.762 25.638 1.00 98.38 177 LEU A CA 1
ATOM 1354 C C . LEU A 1 177 ? -0.887 2.930 25.283 1.00 98.38 177 LEU A C 1
ATOM 1356 O O . LEU A 1 177 ? -0.205 3.237 24.312 1.00 98.38 177 LEU A O 1
ATOM 1360 N N . LEU A 1 178 ? -0.601 1.885 26.064 1.00 97.38 178 LEU A N 1
ATOM 1361 C CA . LEU A 1 178 ? 0.644 1.114 25.932 1.00 97.38 178 LEU A CA 1
ATOM 1362 C C . LEU A 1 178 ? 0.517 -0.119 25.030 1.00 97.38 178 LEU A C 1
ATOM 1364 O O . LEU A 1 178 ? 1.468 -0.481 24.335 1.00 97.38 178 LEU A O 1
ATOM 1368 N N . ASN A 1 179 ? -0.632 -0.794 25.082 1.00 97.00 179 ASN A N 1
ATOM 1369 C CA . ASN A 1 179 ? -0.942 -2.016 24.339 1.00 97.00 179 ASN A CA 1
ATOM 1370 C C . ASN A 1 179 ? -2.464 -2.221 24.251 1.00 97.00 179 ASN A C 1
ATOM 1372 O O . ASN A 1 179 ? -3.235 -1.422 24.785 1.00 97.00 179 ASN A O 1
ATOM 1376 N N . LEU A 1 180 ? -2.884 -3.299 23.587 1.00 96.69 180 LEU A N 1
ATOM 1377 C CA . LEU A 1 180 ? -4.286 -3.628 23.322 1.00 96.69 180 LEU A CA 1
ATOM 1378 C C . LEU A 1 180 ? -4.791 -4.824 24.148 1.00 96.69 180 LEU A C 1
ATOM 1380 O O . LEU A 1 180 ? -5.813 -5.421 23.805 1.00 96.69 180 LEU A O 1
ATOM 1384 N N . ILE A 1 181 ? -4.076 -5.193 25.219 1.00 93.56 181 ILE A N 1
ATOM 1385 C CA . ILE A 1 181 ? -4.457 -6.294 26.115 1.00 93.56 181 ILE A CA 1
ATOM 1386 C C . ILE A 1 181 ? -5.874 -6.031 26.628 1.00 93.56 181 ILE A C 1
ATOM 1388 O O . ILE A 1 181 ? -6.170 -4.933 27.105 1.00 93.56 181 ILE A O 1
ATOM 1392 N N . GLY A 1 182 ? -6.733 -7.039 26.506 1.00 91.00 182 GLY A N 1
ATOM 1393 C CA . GLY A 1 182 ? -8.184 -6.914 26.602 1.00 91.00 182 GLY A CA 1
ATOM 1394 C C . GLY A 1 182 ? -8.932 -7.320 25.342 1.00 91.00 182 GLY A C 1
ATOM 1395 O O . GLY A 1 182 ? -10.068 -7.770 25.411 1.00 91.00 182 GLY A O 1
ATOM 1396 N N . LEU A 1 183 ? -8.325 -7.157 24.169 1.00 94.31 183 LEU A N 1
ATOM 1397 C CA . LEU A 1 183 ? -8.996 -7.440 22.897 1.00 94.31 183 LEU A CA 1
ATOM 1398 C C . LEU A 1 183 ? -8.804 -8.888 22.414 1.00 94.31 183 LEU A C 1
ATOM 1400 O O . LEU A 1 183 ? -9.178 -9.213 21.290 1.00 94.31 183 LEU A O 1
ATOM 1404 N N . GLU A 1 184 ? -8.266 -9.784 23.252 1.00 93.31 184 GLU A N 1
ATOM 1405 C CA . GLU A 1 184 ? -7.773 -11.106 22.833 1.00 93.31 184 GLU A CA 1
ATOM 1406 C C . GLU A 1 184 ? -8.854 -12.020 22.289 1.00 93.31 184 GLU A C 1
ATOM 1408 O O . GLU A 1 184 ? -8.541 -12.981 21.595 1.00 93.31 184 GLU A O 1
ATOM 1413 N N . LYS A 1 185 ? -10.118 -11.780 22.622 1.00 93.31 185 LYS A N 1
ATOM 1414 C CA . LYS A 1 185 ? -11.226 -12.628 22.184 1.00 93.31 185 LYS A CA 1
ATOM 1415 C C . LYS A 1 185 ? -11.891 -12.165 20.892 1.00 93.31 185 LYS A C 1
ATOM 1417 O O . LYS A 1 185 ? -12.771 -12.872 20.394 1.00 93.31 185 LYS A O 1
ATOM 1422 N N . ILE A 1 186 ? -11.450 -11.039 20.334 1.00 94.25 186 ILE A N 1
ATOM 1423 C CA . ILE A 1 186 ? -11.886 -10.590 19.017 1.00 94.25 186 ILE A CA 1
ATOM 1424 C C . ILE A 1 186 ? -11.208 -11.467 17.967 1.00 94.25 186 ILE A C 1
ATOM 1426 O O . ILE A 1 186 ? -9.982 -11.543 17.892 1.00 94.25 186 ILE A O 1
ATOM 1430 N N . THR A 1 187 ? -12.026 -12.133 17.157 1.00 95.75 187 THR A N 1
ATOM 1431 C CA . THR A 1 187 ? -11.582 -13.001 16.062 1.00 95.75 187 THR A CA 1
ATOM 1432 C C . THR A 1 187 ? -11.761 -12.359 14.696 1.00 95.75 187 THR A C 1
ATOM 1434 O O . THR A 1 187 ? -11.039 -12.701 13.771 1.00 95.75 187 THR A O 1
ATOM 1437 N N . SER A 1 188 ? -12.698 -11.421 14.545 1.00 96.81 188 SER A N 1
ATOM 1438 C CA . SER A 1 188 ? -12.887 -10.686 13.292 1.00 96.81 188 SER A CA 1
ATOM 1439 C C . SER A 1 188 ? -13.370 -9.268 13.553 1.00 96.81 188 SER A C 1
ATOM 1441 O O . SER A 1 188 ? -14.193 -9.027 14.436 1.00 96.81 188 SER A O 1
ATOM 1443 N N . ILE A 1 189 ? -12.924 -8.349 12.704 1.00 98.06 189 ILE A N 1
ATOM 1444 C CA . ILE A 1 189 ? -13.503 -7.013 12.557 1.00 98.06 189 ILE A CA 1
ATOM 1445 C C . ILE A 1 189 ? -14.156 -6.990 11.178 1.00 98.06 189 ILE A C 1
ATOM 1447 O O . ILE A 1 189 ? -13.471 -7.224 10.191 1.00 98.06 189 ILE A O 1
ATOM 1451 N N . THR A 1 190 ? -15.478 -6.840 11.084 1.00 97.44 190 THR A N 1
ATOM 1452 C CA . THR A 1 190 ? -16.184 -7.043 9.799 1.00 97.44 190 THR A CA 1
ATOM 1453 C C . THR A 1 190 ? -16.083 -5.859 8.846 1.00 97.44 190 THR A C 1
ATOM 1455 O O . THR A 1 190 ? -16.395 -6.001 7.670 1.00 97.44 190 THR A O 1
ATOM 1458 N N . GLU A 1 191 ? -15.672 -4.703 9.347 1.00 98.06 191 GLU A N 1
ATOM 1459 C CA . GLU A 1 191 ? -15.401 -3.498 8.579 1.00 98.06 191 GLU A CA 1
ATOM 1460 C C . GLU A 1 191 ? -13.990 -3.008 8.940 1.00 98.06 191 GLU A C 1
ATOM 1462 O O . GLU A 1 191 ? -12.998 -3.645 8.588 1.00 98.06 191 GLU A O 1
ATOM 1467 N N . ASP A 1 192 ? -13.892 -1.900 9.666 1.00 98.38 192 ASP A N 1
ATOM 1468 C CA . ASP A 1 192 ? -12.690 -1.085 9.760 1.00 98.38 192 ASP A CA 1
ATOM 1469 C C . ASP A 1 192 ? -11.962 -1.239 11.102 1.00 98.38 192 ASP A C 1
ATOM 1471 O O . ASP A 1 192 ? -12.569 -1.182 12.170 1.00 98.38 192 ASP A O 1
ATOM 1475 N N . ALA A 1 193 ? -10.638 -1.359 11.061 1.00 98.62 193 ALA A N 1
ATOM 1476 C CA . ALA A 1 193 ? -9.756 -1.377 12.222 1.00 98.62 193 ALA A CA 1
ATOM 1477 C C . ALA A 1 193 ? -8.735 -0.232 12.124 1.00 98.62 193 ALA A C 1
ATOM 1479 O O . ALA A 1 193 ? -7.785 -0.288 11.346 1.00 98.62 193 ALA A O 1
ATOM 1480 N N . TYR A 1 194 ? -8.928 0.816 12.918 1.00 98.81 194 TYR A N 1
ATOM 1481 C CA . TYR A 1 194 ? -8.116 2.028 12.936 1.00 98.81 194 TYR A CA 1
ATOM 1482 C C . TYR A 1 194 ? -7.360 2.117 14.259 1.00 98.81 194 TYR A C 1
ATOM 1484 O O . TYR A 1 194 ? -7.958 2.298 15.316 1.00 98.81 194 TYR A O 1
ATOM 1492 N N . ILE A 1 195 ? -6.035 2.009 14.195 1.00 98.88 195 ILE A N 1
ATOM 1493 C CA . ILE A 1 195 ? -5.118 2.121 15.332 1.00 98.88 195 ILE A CA 1
ATOM 1494 C C . ILE A 1 195 ? -4.165 3.272 15.022 1.00 98.88 195 ILE A C 1
ATOM 1496 O O . ILE A 1 195 ? -3.139 3.106 14.351 1.00 98.88 195 ILE A O 1
ATOM 1500 N N . VAL A 1 196 ? -4.564 4.473 15.435 1.00 98.88 196 VAL A N 1
ATOM 1501 C CA . VAL A 1 196 ? -4.042 5.720 14.875 1.00 98.88 196 VAL A CA 1
ATOM 1502 C C . VAL A 1 196 ? -3.639 6.708 15.971 1.00 98.88 196 VAL A C 1
ATOM 1504 O O . VAL A 1 196 ? -4.361 6.901 16.940 1.00 98.88 196 VAL A O 1
ATOM 1507 N N . ASP A 1 197 ? -2.502 7.384 15.812 1.00 98.81 197 ASP A N 1
ATOM 1508 C CA . ASP A 1 197 ? -2.109 8.519 16.664 1.00 98.81 197 ASP A CA 1
ATOM 1509 C C . ASP A 1 197 ? -1.980 8.164 18.172 1.00 98.81 197 ASP A C 1
ATOM 1511 O O . ASP A 1 197 ? -2.205 9.000 19.051 1.00 98.81 197 ASP A O 1
ATOM 1515 N N . ASN A 1 198 ? -1.580 6.929 18.512 1.00 98.75 198 ASN A N 1
ATOM 1516 C CA . ASN A 1 198 ? -1.354 6.508 19.903 1.00 98.75 198 ASN A CA 1
ATOM 1517 C C . ASN A 1 198 ? 0.142 6.588 20.257 1.00 98.75 198 ASN A C 1
ATOM 1519 O O . ASN A 1 198 ? 0.907 5.636 20.101 1.00 98.75 198 ASN A O 1
ATOM 1523 N N . ALA A 1 199 ? 0.563 7.752 20.759 1.00 98.62 199 ALA A N 1
ATOM 1524 C CA . ALA A 1 199 ? 1.974 8.116 20.941 1.00 98.62 199 ALA A CA 1
ATOM 1525 C C . ALA A 1 199 ? 2.807 7.188 21.852 1.00 98.62 199 ALA A C 1
ATOM 1527 O O . ALA A 1 199 ? 4.031 7.182 21.733 1.00 98.62 199 ALA A O 1
ATOM 1528 N N . SER A 1 200 ? 2.175 6.417 22.743 1.00 98.62 200 SER A N 1
ATOM 1529 C CA . SER A 1 200 ? 2.854 5.458 23.634 1.00 98.62 200 SER A CA 1
ATOM 1530 C C . SER A 1 200 ? 2.603 3.989 23.273 1.00 98.62 200 SER A C 1
ATOM 1532 O O . SER A 1 200 ? 3.095 3.107 23.981 1.00 98.62 200 SER A O 1
ATOM 1534 N N . LEU A 1 201 ? 1.864 3.709 22.192 1.00 98.75 201 LEU A N 1
ATOM 1535 C CA . LEU A 1 201 ? 1.476 2.347 21.835 1.00 98.75 201 LEU A CA 1
ATOM 1536 C C . LEU A 1 201 ? 2.697 1.589 21.318 1.00 98.75 201 LEU A C 1
ATOM 1538 O O . LEU A 1 201 ? 3.178 1.827 20.212 1.00 98.75 201 LEU A O 1
ATOM 1542 N N . ALA A 1 202 ? 3.206 0.683 22.149 1.00 98.25 202 ALA A N 1
ATOM 1543 C CA . ALA A 1 202 ? 4.435 -0.058 21.884 1.00 98.25 202 ALA A CA 1
ATOM 1544 C C . ALA A 1 202 ? 4.180 -1.480 21.367 1.00 98.25 202 ALA A C 1
ATOM 1546 O O . ALA A 1 202 ? 5.118 -2.144 20.932 1.00 98.25 202 ALA A O 1
ATOM 1547 N N . SER A 1 203 ? 2.940 -1.973 21.439 1.00 98.06 203 SER A N 1
ATOM 1548 C CA . SER A 1 203 ? 2.593 -3.335 21.035 1.00 98.06 203 SER A CA 1
ATOM 1549 C C . SER A 1 203 ? 1.118 -3.467 20.658 1.00 98.06 203 SER A C 1
ATOM 1551 O O . SER A 1 203 ? 0.256 -2.850 21.285 1.00 98.06 203 SER A O 1
ATOM 1553 N N . LEU A 1 204 ? 0.829 -4.331 19.681 1.00 98.56 204 LEU A N 1
ATOM 1554 C CA . LEU A 1 204 ? -0.530 -4.728 19.296 1.00 98.56 204 LEU A CA 1
ATOM 1555 C C . LEU A 1 204 ? -1.005 -5.990 20.033 1.00 98.56 204 LEU A C 1
ATOM 1557 O O . LEU A 1 204 ? -2.083 -6.512 19.734 1.00 98.56 204 LEU A O 1
ATOM 1561 N N . MET A 1 205 ? -0.222 -6.491 21.001 1.00 96.69 205 MET A N 1
ATOM 1562 C CA . MET A 1 205 ? -0.648 -7.573 21.887 1.00 96.69 205 MET A CA 1
ATOM 1563 C C . MET A 1 205 ? -2.026 -7.256 22.452 1.00 96.69 205 MET A C 1
ATOM 1565 O O . MET A 1 205 ? -2.246 -6.180 23.004 1.00 96.69 205 MET A O 1
ATOM 1569 N N . GLY A 1 206 ? -2.934 -8.209 22.285 1.00 95.50 206 GLY A N 1
ATOM 1570 C CA . GLY A 1 206 ? -4.364 -7.978 22.415 1.00 95.50 206 GLY A CA 1
ATOM 1571 C C . GLY A 1 206 ? -5.107 -8.436 21.174 1.00 95.50 206 GLY A C 1
ATOM 1572 O O . GLY A 1 206 ? -6.131 -9.074 21.298 1.00 95.50 206 GLY A O 1
ATOM 1573 N N . LEU A 1 207 ? -4.556 -8.254 19.975 1.00 97.12 207 LEU A N 1
ATOM 1574 C CA . LEU A 1 207 ? -5.216 -8.687 18.733 1.00 97.12 207 LEU A CA 1
ATOM 1575 C C . LEU A 1 207 ? -4.825 -10.101 18.281 1.00 97.12 207 LEU A C 1
ATOM 1577 O O . LEU A 1 207 ? -5.101 -10.495 17.155 1.00 97.12 207 LEU A O 1
ATOM 1581 N N . ASN A 1 208 ? -4.192 -10.887 19.158 1.00 95.69 208 ASN A N 1
ATOM 1582 C CA . ASN A 1 208 ? -3.496 -12.125 18.781 1.00 95.69 208 ASN A CA 1
ATOM 1583 C C . ASN A 1 208 ? -4.389 -13.197 18.144 1.00 95.69 208 ASN A C 1
ATOM 1585 O O . ASN A 1 208 ? -3.858 -14.119 17.537 1.00 95.69 208 ASN A O 1
ATOM 1589 N N . ASN A 1 209 ? -5.712 -13.113 18.299 1.00 96.62 209 ASN A N 1
ATOM 1590 C CA . ASN A 1 209 ? -6.674 -14.043 17.704 1.00 96.62 209 ASN A CA 1
ATOM 1591 C C . ASN A 1 209 ? -7.460 -13.441 16.531 1.00 96.62 209 ASN A C 1
ATOM 1593 O O . ASN A 1 209 ? -8.338 -14.118 16.001 1.00 96.62 209 ASN A O 1
ATOM 1597 N N . LEU A 1 210 ? -7.151 -12.206 16.127 1.00 97.94 210 LEU A N 1
ATOM 1598 C CA . LEU A 1 210 ? -7.762 -11.554 14.977 1.00 97.94 210 LEU A CA 1
ATOM 1599 C C . LEU A 1 210 ? -7.368 -12.312 13.704 1.00 97.94 210 LEU A C 1
ATOM 1601 O O . LEU A 1 210 ? -6.194 -12.350 13.352 1.00 97.94 210 LEU A O 1
ATOM 1605 N N . ASP A 1 211 ? -8.349 -12.920 13.044 1.00 97.81 211 ASP A N 1
ATOM 1606 C CA . ASP A 1 211 ? -8.192 -13.737 11.837 1.00 97.81 211 ASP A CA 1
ATOM 1607 C C . ASP A 1 211 ? -8.465 -12.925 10.563 1.00 97.81 211 ASP A C 1
ATOM 1609 O O . ASP A 1 211 ? -7.780 -13.104 9.556 1.00 97.81 211 ASP A O 1
ATOM 1613 N N . SER A 1 212 ? -9.412 -11.981 10.609 1.00 98.12 212 SER A N 1
ATOM 1614 C CA . SER A 1 212 ? -9.799 -11.179 9.443 1.00 98.12 212 SER A CA 1
ATOM 1615 C C . SER A 1 212 ? -10.216 -9.745 9.773 1.00 98.12 212 SER A C 1
ATOM 1617 O O . SER A 1 212 ? -10.859 -9.484 10.796 1.00 98.12 212 SER A O 1
ATOM 1619 N N . VAL A 1 213 ? -9.908 -8.830 8.847 1.00 98.62 213 VAL A N 1
ATOM 1620 C CA . VAL A 1 213 ? -10.458 -7.466 8.791 1.00 98.62 213 VAL A CA 1
ATOM 1621 C C . VAL A 1 213 ? -11.232 -7.296 7.487 1.00 98.62 213 VAL A C 1
ATOM 1623 O O . VAL A 1 213 ? -10.690 -7.515 6.405 1.00 98.62 213 VAL A O 1
ATOM 1626 N N . GLY A 1 214 ? -12.512 -6.946 7.602 1.00 97.94 214 GLY A N 1
ATOM 1627 C CA . GLY A 1 214 ? -13.472 -7.002 6.507 1.00 97.94 214 GLY A CA 1
ATOM 1628 C C . GLY A 1 214 ? -13.471 -5.795 5.573 1.00 97.94 214 GLY A C 1
ATOM 1629 O O . GLY A 1 214 ? -13.953 -5.939 4.458 1.00 97.94 214 GLY A O 1
ATOM 1630 N N . PHE A 1 215 ? -12.899 -4.657 5.982 1.00 97.75 215 PHE A N 1
ATOM 1631 C CA . PHE A 1 215 ? -12.561 -3.508 5.134 1.00 97.75 215 PHE A CA 1
ATOM 1632 C C . PHE A 1 215 ? -11.097 -3.098 5.357 1.00 97.75 215 PHE A C 1
ATOM 1634 O O . PHE A 1 215 ? -10.201 -3.807 4.894 1.00 97.75 215 PHE A O 1
ATOM 1641 N N . ALA A 1 216 ? -10.826 -1.957 6.002 1.00 98.38 216 ALA A N 1
ATOM 1642 C CA . ALA A 1 216 ? -9.476 -1.421 6.130 1.00 98.38 216 ALA A CA 1
ATOM 1643 C C . ALA A 1 216 ? -8.844 -1.720 7.496 1.00 98.38 216 ALA A C 1
ATOM 1645 O O . ALA A 1 216 ? -9.435 -1.446 8.538 1.00 98.38 216 ALA A O 1
ATOM 1646 N N . LEU A 1 217 ? -7.592 -2.183 7.499 1.00 98.88 217 LEU A N 1
ATOM 1647 C CA . LEU A 1 217 ? -6.713 -2.159 8.668 1.00 98.88 217 LEU A CA 1
ATOM 1648 C C . LEU A 1 217 ? -5.712 -1.010 8.511 1.00 98.88 217 LEU A C 1
ATOM 1650 O O . LEU A 1 217 ? -4.837 -1.051 7.647 1.00 98.88 217 LEU A O 1
ATOM 1654 N N . THR A 1 218 ? -5.826 0.015 9.354 1.00 98.94 218 THR A N 1
ATOM 1655 C CA . THR A 1 218 ? -4.934 1.181 9.365 1.00 98.94 218 THR A CA 1
ATOM 1656 C C . THR A 1 218 ? -4.155 1.252 10.672 1.00 98.94 218 THR A C 1
ATOM 1658 O O . THR A 1 218 ? -4.733 1.452 11.738 1.00 98.94 218 THR A O 1
ATOM 1661 N N . ILE A 1 219 ? -2.828 1.158 10.580 1.00 98.94 219 ILE A N 1
ATOM 1662 C CA . ILE A 1 219 ? -1.884 1.291 11.693 1.00 98.94 219 ILE A CA 1
ATOM 1663 C C . ILE A 1 219 ? -0.978 2.477 11.385 1.00 98.94 219 ILE A C 1
ATOM 1665 O O . ILE A 1 219 ? -0.049 2.383 10.574 1.00 98.94 219 ILE A O 1
ATOM 1669 N N . ARG A 1 220 ? -1.276 3.624 12.000 1.00 98.94 220 ARG A N 1
ATOM 1670 C CA . ARG A 1 220 ? -0.626 4.891 11.654 1.00 98.94 220 ARG A CA 1
ATOM 1671 C C . ARG A 1 220 ? -0.216 5.702 12.872 1.00 98.94 220 ARG A C 1
ATOM 1673 O O . ARG A 1 220 ? -0.994 5.817 13.807 1.00 98.94 220 ARG A O 1
ATOM 1680 N N . ASN A 1 221 ? 0.952 6.344 12.826 1.00 98.88 221 ASN A N 1
ATOM 1681 C CA . ASN A 1 221 ? 1.401 7.254 13.886 1.00 98.88 221 ASN A CA 1
ATOM 1682 C C . ASN A 1 221 ? 1.418 6.594 15.282 1.00 98.88 221 ASN A C 1
ATOM 1684 O O . ASN A 1 221 ? 0.909 7.157 16.252 1.00 98.88 221 ASN A O 1
ATOM 1688 N N . ASN A 1 222 ? 2.023 5.407 15.397 1.00 98.88 222 ASN A N 1
ATOM 1689 C CA . ASN A 1 222 ? 2.313 4.752 16.678 1.00 98.88 222 ASN A CA 1
ATOM 1690 C C . ASN A 1 222 ? 3.845 4.627 16.841 1.00 98.88 222 ASN A C 1
ATOM 1692 O O . ASN A 1 222 ? 4.405 3.553 16.618 1.00 98.88 222 ASN A O 1
ATOM 1696 N N . PRO A 1 223 ? 4.566 5.724 17.162 1.00 98.62 223 PRO A N 1
ATOM 1697 C CA . PRO A 1 223 ? 6.026 5.788 17.038 1.00 98.62 223 PRO A CA 1
ATOM 1698 C C . PRO A 1 223 ? 6.813 4.722 17.819 1.00 98.62 223 PRO A C 1
ATOM 1700 O O . PRO A 1 223 ? 7.824 4.262 17.293 1.00 98.62 223 PRO A O 1
ATOM 1703 N N . PRO A 1 224 ? 6.407 4.294 19.035 1.00 98.62 224 PRO A N 1
ATOM 1704 C CA . PRO A 1 224 ? 7.126 3.257 19.783 1.00 98.62 224 PRO A CA 1
ATOM 1705 C C . PRO A 1 224 ? 7.001 1.836 19.226 1.00 98.62 224 PRO A C 1
ATOM 1707 O O . PRO A 1 224 ? 7.769 0.973 19.650 1.00 98.62 224 PRO A O 1
ATOM 1710 N N . LEU A 1 225 ? 6.047 1.576 18.329 1.00 98.56 225 LEU A N 1
ATOM 1711 C CA . LEU A 1 225 ? 5.781 0.245 17.795 1.00 98.56 225 LEU A CA 1
ATOM 1712 C C . LEU A 1 225 ? 6.982 -0.256 16.975 1.00 98.56 225 LEU A C 1
ATOM 1714 O O . LEU A 1 225 ? 7.381 0.390 16.012 1.00 98.56 225 LEU A O 1
ATOM 1718 N N . GLN A 1 226 ? 7.567 -1.397 17.359 1.00 98.12 226 GLN A N 1
ATOM 1719 C CA . GLN A 1 226 ? 8.782 -1.942 16.720 1.00 98.12 226 GLN A CA 1
ATOM 1720 C C . GLN A 1 226 ? 8.500 -3.016 15.666 1.00 98.12 226 GLN A C 1
ATOM 1722 O O . GLN A 1 226 ? 9.285 -3.192 14.730 1.00 98.12 226 GLN A O 1
ATOM 1727 N N . ASN A 1 227 ? 7.393 -3.735 15.836 1.00 98.62 227 ASN A N 1
ATOM 1728 C CA . ASN A 1 227 ? 6.868 -4.761 14.944 1.00 98.62 227 ASN A CA 1
ATOM 1729 C C . ASN A 1 227 ? 5.339 -4.844 15.118 1.00 98.62 227 ASN A C 1
ATOM 1731 O O . ASN A 1 227 ? 4.756 -4.070 15.877 1.00 98.62 227 ASN A O 1
ATOM 1735 N N . LEU A 1 228 ? 4.688 -5.768 14.419 1.00 98.69 228 LEU A N 1
ATOM 1736 C CA . LEU A 1 228 ? 3.238 -5.966 14.444 1.00 98.69 228 LEU A CA 1
ATOM 1737 C C . LEU A 1 228 ? 2.833 -7.212 15.249 1.00 98.69 228 LEU A C 1
ATOM 1739 O O . LEU A 1 228 ? 1.742 -7.755 15.050 1.00 98.69 228 LEU A O 1
ATOM 1743 N N . GLU A 1 229 ? 3.685 -7.663 16.181 1.00 98.00 229 GLU A N 1
ATOM 1744 C CA . GLU A 1 229 ? 3.332 -8.741 17.105 1.00 98.00 229 GLU A CA 1
ATOM 1745 C C . GLU A 1 229 ? 2.037 -8.385 17.836 1.00 98.00 229 GLU A C 1
ATOM 1747 O O . GLU A 1 229 ? 1.879 -7.309 18.423 1.00 98.00 229 GLU A O 1
ATOM 1752 N N . GLY A 1 230 ? 1.088 -9.309 17.769 1.00 98.00 230 GLY A N 1
ATOM 1753 C CA . GLY A 1 230 ? -0.310 -9.006 18.028 1.00 98.00 230 GLY A CA 1
ATOM 1754 C C . GLY A 1 230 ? -1.198 -9.398 16.862 1.00 98.00 230 GLY A C 1
ATOM 1755 O O . GLY A 1 230 ? -2.325 -9.774 17.106 1.00 98.00 230 GLY A O 1
ATOM 1756 N N . LEU A 1 231 ? -0.704 -9.400 15.623 1.00 98.62 231 LEU A N 1
ATOM 1757 C CA . LEU A 1 231 ? -1.500 -9.753 14.438 1.00 98.62 231 LEU A CA 1
ATOM 1758 C C . LEU A 1 231 ? -1.216 -11.159 13.892 1.00 98.62 231 LEU A C 1
ATOM 1760 O O . LEU A 1 231 ? -1.636 -11.483 12.790 1.00 98.62 231 LEU A O 1
ATOM 1764 N N . ASN A 1 232 ? -0.538 -12.011 14.668 1.00 96.88 232 ASN A N 1
ATOM 1765 C CA . ASN A 1 232 ? 0.060 -13.270 14.193 1.00 96.88 232 ASN A CA 1
ATOM 1766 C C . ASN A 1 232 ? -0.922 -14.246 13.513 1.00 96.88 232 ASN A C 1
ATOM 1768 O O . ASN A 1 232 ? -0.497 -15.124 12.764 1.00 96.88 232 ASN A O 1
ATOM 1772 N N . ASN A 1 233 ? -2.221 -14.131 13.804 1.00 98.00 233 ASN A N 1
ATOM 1773 C CA . ASN A 1 233 ? -3.278 -14.963 13.228 1.00 98.00 233 ASN A CA 1
ATOM 1774 C C . ASN A 1 233 ? -4.041 -14.288 12.081 1.00 98.00 233 ASN A C 1
ATOM 1776 O O . ASN A 1 233 ? -4.888 -14.945 11.487 1.00 98.00 233 ASN A O 1
ATOM 1780 N N . LEU A 1 234 ? -3.749 -13.028 11.750 1.00 98.62 234 LEU A N 1
ATOM 1781 C CA . LEU A 1 234 ? -4.444 -12.285 10.705 1.00 98.62 234 LEU A CA 1
ATOM 1782 C C . LEU A 1 234 ? -4.131 -12.914 9.349 1.00 98.62 234 LEU A C 1
ATOM 1784 O O . LEU A 1 234 ? -2.979 -12.939 8.928 1.00 98.62 234 LEU A O 1
ATOM 1788 N N . ARG A 1 235 ? -5.156 -13.427 8.667 1.00 98.12 235 ARG A N 1
ATOM 1789 C CA . ARG A 1 235 ? -5.031 -14.139 7.386 1.00 98.12 235 ARG A CA 1
ATOM 1790 C C . ARG A 1 235 ? -5.428 -13.306 6.188 1.00 98.12 235 ARG A C 1
ATOM 1792 O O . ARG A 1 235 ? -4.867 -13.508 5.107 1.00 98.12 235 ARG A O 1
ATOM 1799 N N . VAL A 1 236 ? -6.416 -12.434 6.373 1.00 98.00 236 VAL A N 1
ATOM 1800 C CA . VAL A 1 236 ? -7.053 -11.673 5.298 1.00 98.00 236 VAL A CA 1
ATOM 1801 C C . VAL A 1 236 ? -7.352 -10.250 5.752 1.00 98.00 236 VAL A C 1
ATOM 1803 O O . VAL A 1 236 ? -7.912 -10.025 6.829 1.00 98.00 236 VAL A O 1
ATOM 1806 N N . VAL A 1 237 ? -7.022 -9.301 4.878 1.00 98.44 237 VAL A N 1
ATOM 1807 C CA . VAL A 1 237 ? -7.579 -7.947 4.887 1.00 98.44 237 VAL A CA 1
ATOM 1808 C C . VAL A 1 237 ? -8.348 -7.774 3.583 1.00 98.44 237 VAL A C 1
ATOM 1810 O O . VAL A 1 237 ? -7.776 -7.817 2.499 1.00 98.44 237 VAL A O 1
ATOM 1813 N N . GLU A 1 238 ? -9.660 -7.629 3.683 1.00 97.25 238 GLU A N 1
ATOM 1814 C CA . GLU A 1 238 ? -10.550 -7.637 2.519 1.00 97.25 238 GLU A CA 1
ATOM 1815 C C . GLU A 1 238 ? -10.408 -6.386 1.647 1.00 97.25 238 GLU A C 1
ATOM 1817 O O . GLU A 1 238 ? -10.632 -6.463 0.449 1.00 97.25 238 GLU A O 1
ATOM 1822 N N . LEU A 1 239 ? -10.032 -5.230 2.201 1.00 96.50 239 LEU A N 1
ATOM 1823 C CA . LEU A 1 239 ? -9.755 -4.042 1.394 1.00 96.50 239 LEU A CA 1
ATOM 1824 C C . LEU A 1 239 ? -8.317 -3.563 1.596 1.00 96.50 239 LEU A C 1
ATOM 1826 O O . LEU A 1 239 ? -7.393 -4.068 0.962 1.00 96.50 239 LEU A O 1
ATOM 1830 N N . PHE A 1 240 ? -8.121 -2.559 2.446 1.00 97.50 240 PHE A N 1
ATOM 1831 C CA . PHE A 1 240 ? -6.871 -1.809 2.514 1.00 97.50 240 PHE A CA 1
ATOM 1832 C C . PHE A 1 240 ? -6.061 -2.201 3.744 1.00 97.50 240 PHE A C 1
ATOM 1834 O O . PHE A 1 240 ? -6.561 -2.096 4.863 1.00 97.50 240 PHE A O 1
ATOM 1841 N N . LEU A 1 241 ? -4.788 -2.549 3.567 1.00 98.75 241 LEU A N 1
ATOM 1842 C CA . LEU A 1 241 ? -3.832 -2.588 4.675 1.00 98.75 241 LEU A CA 1
ATOM 1843 C C . LEU A 1 241 ? -2.930 -1.360 4.579 1.00 98.75 241 LEU A C 1
ATOM 1845 O O . LEU A 1 241 ? -2.157 -1.233 3.636 1.00 98.75 241 LEU A O 1
ATOM 1849 N N . THR A 1 242 ? -3.031 -0.453 5.549 1.00 98.88 242 THR A N 1
ATOM 1850 C CA . THR A 1 242 ? -2.199 0.753 5.626 1.00 98.88 242 THR A CA 1
ATOM 1851 C C . THR A 1 242 ? -1.318 0.717 6.861 1.00 98.88 242 THR A C 1
ATOM 1853 O O . THR A 1 242 ? -1.810 0.792 7.985 1.00 98.88 242 THR A O 1
ATOM 1856 N N . ILE A 1 243 ? -0.004 0.681 6.657 1.00 98.94 243 ILE A N 1
ATOM 1857 C CA . ILE A 1 243 ? 1.005 0.760 7.714 1.00 98.94 243 ILE A CA 1
ATOM 1858 C C . ILE A 1 243 ? 1.854 1.993 7.437 1.00 98.94 243 ILE A C 1
ATOM 1860 O O . ILE A 1 243 ? 2.634 2.018 6.482 1.00 98.94 243 ILE A O 1
ATOM 1864 N N . SER A 1 244 ? 1.689 3.048 8.239 1.00 98.94 244 SER A N 1
ATOM 1865 C CA . SER A 1 244 ? 2.390 4.300 7.950 1.00 98.94 244 SER A CA 1
ATOM 1866 C C . SER A 1 244 ? 2.827 5.131 9.142 1.00 98.94 244 SER A C 1
ATOM 1868 O O . SER A 1 244 ? 2.160 5.168 10.168 1.00 98.94 244 SER A O 1
ATOM 1870 N N . ASN A 1 245 ? 3.921 5.878 8.986 1.00 98.81 245 ASN A N 1
ATOM 1871 C CA . ASN A 1 245 ? 4.394 6.829 9.996 1.00 98.81 245 ASN A CA 1
ATOM 1872 C C . ASN A 1 245 ? 4.621 6.195 11.387 1.00 98.81 245 ASN A C 1
ATOM 1874 O O . ASN A 1 245 ? 4.391 6.828 12.418 1.00 98.81 245 ASN A O 1
ATOM 1878 N N . ASN A 1 246 ? 5.051 4.931 11.441 1.00 98.81 246 ASN A N 1
ATOM 1879 C CA . ASN A 1 246 ? 5.450 4.274 12.686 1.00 98.81 246 ASN A CA 1
ATOM 1880 C C . ASN A 1 246 ? 6.982 4.341 12.791 1.00 98.81 246 ASN A C 1
ATOM 1882 O O . ASN A 1 246 ? 7.695 3.522 12.217 1.00 98.81 246 ASN A O 1
ATOM 1886 N N . GLU A 1 247 ? 7.490 5.372 13.473 1.00 98.62 247 GLU A N 1
ATOM 1887 C CA . GLU A 1 247 ? 8.906 5.778 13.444 1.00 98.62 247 GLU A CA 1
ATOM 1888 C C . GLU A 1 247 ? 9.895 4.651 13.782 1.00 98.62 247 GLU A C 1
ATOM 1890 O O . GLU A 1 247 ? 10.891 4.494 13.074 1.00 98.62 247 GLU A O 1
ATOM 1895 N N . ASN A 1 248 ? 9.609 3.839 14.808 1.00 98.69 248 ASN A N 1
ATOM 1896 C CA . ASN A 1 248 ? 10.481 2.739 15.241 1.00 98.69 248 ASN A CA 1
ATOM 1897 C C . ASN A 1 248 ? 10.121 1.375 14.632 1.00 98.69 248 ASN A C 1
ATOM 1899 O O . ASN A 1 248 ? 10.753 0.375 14.988 1.00 98.69 248 ASN A O 1
ATOM 1903 N N . LEU A 1 249 ? 9.133 1.307 13.733 1.00 98.75 249 LEU A N 1
ATOM 1904 C CA . LEU A 1 249 ? 8.711 0.048 13.124 1.00 98.75 249 LEU A CA 1
ATOM 1905 C C . LEU A 1 249 ? 9.835 -0.459 12.226 1.00 98.75 249 LEU A C 1
ATOM 1907 O O . LEU A 1 249 ? 10.140 0.155 11.209 1.00 98.75 249 LEU A O 1
ATOM 1911 N N . SER A 1 250 ? 10.467 -1.559 12.628 1.00 97.50 250 SER A N 1
ATOM 1912 C CA . SER A 1 250 ? 11.687 -2.076 11.993 1.00 97.50 250 SER A CA 1
ATOM 1913 C C . SER A 1 250 ? 11.468 -3.346 11.174 1.00 97.50 250 SER A C 1
ATOM 1915 O O . SER A 1 250 ? 12.277 -3.655 10.298 1.00 97.50 250 SER A O 1
ATOM 1917 N N . SER A 1 251 ? 10.360 -4.047 11.428 1.00 97.50 251 SER A N 1
ATOM 1918 C CA . SER A 1 251 ? 9.895 -5.211 10.669 1.00 97.50 251 SER A CA 1
ATOM 1919 C C . SER A 1 251 ? 8.369 -5.291 10.692 1.00 97.50 251 SER A C 1
ATOM 1921 O O . SER A 1 251 ? 7.725 -4.662 11.534 1.00 97.50 251 SER A O 1
ATOM 1923 N N . LEU A 1 252 ? 7.804 -6.124 9.821 1.00 98.69 252 LEU A N 1
ATOM 1924 C CA . LEU A 1 252 ? 6.378 -6.457 9.798 1.00 98.69 252 LEU A CA 1
ATOM 1925 C C . LEU A 1 252 ? 6.076 -7.783 10.517 1.00 98.69 252 LEU A C 1
ATOM 1927 O O . LEU A 1 252 ? 4.998 -8.347 10.329 1.00 98.69 252 LEU A O 1
ATOM 1931 N N . THR A 1 253 ? 7.018 -8.273 11.338 1.00 98.06 253 THR A N 1
ATOM 1932 C CA . THR A 1 253 ? 6.852 -9.475 12.174 1.00 98.06 253 THR A CA 1
ATOM 1933 C C . THR A 1 253 ? 5.523 -9.396 12.914 1.00 98.06 253 THR A C 1
ATOM 1935 O O . THR A 1 253 ? 5.205 -8.352 13.483 1.00 98.06 253 THR A O 1
ATOM 1938 N N . GLY A 1 254 ? 4.757 -10.478 12.895 1.00 98.25 254 GLY A N 1
ATOM 1939 C CA . GLY A 1 254 ? 3.369 -10.530 13.329 1.00 98.25 254 GLY A CA 1
ATOM 1940 C C . GLY A 1 254 ? 2.360 -10.620 12.186 1.00 98.25 254 GLY A C 1
ATOM 1941 O O . GLY A 1 254 ? 1.192 -10.838 12.469 1.00 98.25 254 GLY A O 1
ATOM 1942 N N . LEU A 1 255 ? 2.756 -10.477 10.916 1.00 98.62 255 LEU A N 1
ATOM 1943 C CA . LEU A 1 255 ? 1.873 -10.675 9.754 1.00 98.62 255 LEU A CA 1
ATOM 1944 C C . LEU A 1 255 ? 2.082 -12.014 9.029 1.00 98.62 255 LEU A C 1
ATOM 1946 O O . LEU A 1 255 ? 1.583 -12.192 7.925 1.00 98.62 255 LEU A O 1
ATOM 1950 N N . GLU A 1 256 ? 2.776 -12.983 9.627 1.00 97.69 256 GLU A N 1
ATOM 1951 C CA . GLU A 1 256 ? 3.240 -14.197 8.932 1.00 97.69 256 GLU A CA 1
ATOM 1952 C C . GLU A 1 256 ? 2.103 -15.072 8.383 1.00 97.69 256 GLU A C 1
ATOM 1954 O O . GLU A 1 256 ? 2.309 -15.839 7.443 1.00 97.69 256 GLU A O 1
ATOM 1959 N N . SER A 1 257 ? 0.909 -14.972 8.974 1.00 97.94 257 SER A N 1
ATOM 1960 C CA . SER A 1 257 ? -0.290 -15.683 8.516 1.00 97.94 257 SER A CA 1
ATOM 1961 C C . SER A 1 257 ? -1.046 -14.950 7.404 1.00 97.94 257 SER A C 1
ATOM 1963 O O . SER A 1 257 ? -1.942 -15.548 6.799 1.00 97.94 257 SER A O 1
ATOM 1965 N N . LEU A 1 258 ? -0.716 -13.681 7.134 1.00 98.25 258 LEU A N 1
ATOM 1966 C CA . LEU A 1 258 ? -1.421 -12.846 6.171 1.00 98.25 258 LEU A CA 1
ATOM 1967 C C . LEU A 1 258 ? -1.145 -13.376 4.771 1.00 98.25 258 LEU A C 1
ATOM 1969 O O . LEU A 1 258 ? -0.019 -13.348 4.288 1.00 98.25 258 LEU A O 1
ATOM 1973 N N . SER A 1 259 ? -2.195 -13.870 4.125 1.00 96.44 259 SER A N 1
ATOM 1974 C CA . SER A 1 259 ? -2.089 -14.581 2.853 1.00 96.44 259 SER A CA 1
ATOM 1975 C C . SER A 1 259 ? -2.667 -13.811 1.678 1.00 96.44 259 SER A C 1
ATOM 1977 O O . SER A 1 259 ? -2.270 -14.047 0.533 1.00 96.44 259 SER A O 1
ATOM 1979 N N . THR A 1 260 ? -3.609 -12.902 1.936 1.00 95.31 260 THR A N 1
ATOM 1980 C CA . THR A 1 260 ? -4.329 -12.170 0.892 1.00 95.31 260 THR A CA 1
ATOM 1981 C C . THR A 1 260 ? -4.746 -10.784 1.367 1.00 95.31 260 THR A C 1
ATOM 1983 O O . THR A 1 260 ? -5.213 -10.611 2.496 1.00 95.31 260 THR A O 1
ATOM 1986 N N . ILE A 1 261 ? -4.599 -9.815 0.463 1.00 97.12 261 ILE A N 1
ATOM 1987 C CA . ILE A 1 261 ? -5.181 -8.477 0.555 1.00 97.12 261 ILE A CA 1
ATOM 1988 C C . ILE A 1 261 ? -6.018 -8.269 -0.715 1.00 97.12 261 ILE A C 1
ATOM 1990 O O . ILE A 1 261 ? -5.446 -8.215 -1.802 1.00 97.12 261 ILE A O 1
ATOM 1994 N N . HIS A 1 262 ? -7.351 -8.169 -0.628 1.00 94.50 262 HIS A N 1
ATOM 1995 C CA . HIS A 1 262 ? -8.183 -8.047 -1.847 1.00 94.50 262 HIS A CA 1
ATOM 1996 C C . HIS A 1 262 ? -8.271 -6.607 -2.401 1.00 94.50 262 HIS A C 1
ATOM 1998 O O . HIS A 1 262 ? -9.011 -6.330 -3.349 1.00 94.50 262 HIS A O 1
ATOM 2004 N N . TYR A 1 263 ? -7.516 -5.660 -1.842 1.00 95.44 263 TYR A N 1
ATOM 2005 C CA . TYR A 1 263 ? -7.325 -4.353 -2.464 1.00 95.44 263 TYR A CA 1
ATOM 2006 C C . TYR A 1 263 ? -5.870 -3.884 -2.346 1.00 95.44 263 TYR A C 1
ATOM 2008 O O . TYR A 1 263 ? -4.989 -4.557 -2.872 1.00 95.44 263 TYR A O 1
ATOM 2016 N N . THR A 1 264 ? -5.596 -2.727 -1.739 1.00 96.81 264 THR A N 1
ATOM 2017 C CA . THR A 1 264 ? -4.272 -2.088 -1.792 1.00 96.81 264 THR A CA 1
ATOM 2018 C C . THR A 1 264 ? -3.499 -2.284 -0.492 1.00 96.81 264 THR A C 1
ATOM 2020 O O . THR A 1 264 ? -4.035 -2.078 0.602 1.00 96.81 264 THR A O 1
ATOM 2023 N N . LEU A 1 265 ? -2.215 -2.620 -0.623 1.00 98.25 265 LEU A N 1
ATOM 2024 C CA . LEU A 1 265 ? -1.238 -2.597 0.463 1.00 98.25 265 LEU A CA 1
ATOM 2025 C C . LEU A 1 265 ? -0.434 -1.294 0.410 1.00 98.25 265 LEU A C 1
ATOM 2027 O O . LEU A 1 265 ? 0.317 -1.068 -0.535 1.00 98.25 265 LEU A O 1
ATOM 2031 N N . TYR A 1 266 ? -0.555 -0.476 1.453 1.00 98.81 266 TYR A N 1
ATOM 2032 C CA . TYR A 1 266 ? 0.209 0.753 1.647 1.00 98.81 266 TYR A CA 1
ATOM 2033 C C . TYR A 1 266 ? 1.229 0.585 2.781 1.00 98.81 266 TYR A C 1
ATOM 2035 O O . TYR A 1 266 ? 0.854 0.437 3.947 1.00 98.81 266 TYR A O 1
ATOM 2043 N N . ILE A 1 267 ? 2.520 0.686 2.462 1.00 98.81 267 ILE A N 1
ATOM 2044 C CA . ILE A 1 267 ? 3.624 0.715 3.434 1.00 98.81 267 ILE A CA 1
ATOM 2045 C C . ILE A 1 267 ? 4.379 2.027 3.241 1.00 98.81 267 ILE A C 1
ATOM 2047 O O . ILE A 1 267 ? 5.213 2.152 2.343 1.00 98.81 267 ILE A O 1
ATOM 2051 N N . LEU A 1 268 ? 4.054 3.034 4.054 1.00 98.75 268 LEU A N 1
ATOM 2052 C CA . LEU A 1 268 ? 4.429 4.424 3.778 1.00 98.75 268 LEU A CA 1
ATOM 2053 C C . LEU A 1 268 ? 5.142 5.072 4.967 1.00 98.75 268 LEU A C 1
ATOM 2055 O O . LEU A 1 268 ? 4.601 5.085 6.067 1.00 98.75 268 LEU A O 1
ATOM 2059 N N . ASN A 1 269 ? 6.272 5.742 4.753 1.00 98.75 269 ASN A N 1
ATOM 2060 C CA . ASN A 1 269 ? 6.902 6.590 5.772 1.00 98.75 269 ASN A CA 1
ATOM 2061 C C . ASN A 1 269 ? 7.209 5.852 7.096 1.00 98.75 269 ASN A C 1
ATOM 2063 O O . ASN A 1 269 ? 6.969 6.391 8.175 1.00 98.75 269 ASN A O 1
ATOM 2067 N N . ASN A 1 270 ? 7.713 4.613 7.052 1.00 98.88 270 ASN A N 1
ATOM 2068 C CA . ASN A 1 270 ? 8.207 3.910 8.244 1.00 98.88 270 ASN A CA 1
ATOM 2069 C C . ASN A 1 270 ? 9.747 3.922 8.216 1.00 98.88 270 ASN A C 1
ATOM 2071 O O . ASN A 1 270 ? 10.365 3.008 7.670 1.00 98.88 270 ASN A O 1
ATOM 2075 N N . PRO A 1 271 ? 10.405 4.975 8.739 1.00 98.62 271 PRO A N 1
ATOM 2076 C CA . PRO A 1 271 ? 11.817 5.234 8.464 1.00 98.62 271 PRO A CA 1
ATOM 2077 C C . PRO A 1 271 ? 12.786 4.195 9.040 1.00 98.62 271 PRO A C 1
ATOM 2079 O O . PRO A 1 271 ? 13.899 4.094 8.534 1.00 98.62 271 PRO A O 1
ATOM 2082 N N . SER A 1 272 ? 12.383 3.427 10.057 1.00 98.62 272 SER A N 1
ATOM 2083 C CA . SER A 1 272 ? 13.191 2.332 10.620 1.00 98.62 272 SER A CA 1
ATOM 2084 C C . SER A 1 272 ? 12.960 0.979 9.940 1.00 98.62 272 SER A C 1
ATOM 2086 O O . SER A 1 272 ? 13.684 0.026 10.240 1.00 98.62 272 SER A O 1
ATOM 2088 N N . LEU A 1 273 ? 11.971 0.872 9.045 1.00 98.75 273 LEU A N 1
ATOM 2089 C CA . LEU A 1 273 ? 11.588 -0.388 8.414 1.00 98.75 273 LEU A CA 1
ATOM 2090 C C . LEU A 1 273 ? 12.676 -0.799 7.429 1.00 98.75 273 LEU A C 1
ATOM 2092 O O . LEU A 1 273 ? 12.877 -0.137 6.415 1.00 98.75 273 LEU A O 1
ATOM 2096 N N . SER A 1 274 ? 13.392 -1.873 7.757 1.00 96.81 274 SER A N 1
ATOM 2097 C CA . SER A 1 274 ? 14.570 -2.314 6.995 1.00 96.81 274 SER A CA 1
ATOM 2098 C C . SER A 1 274 ? 14.300 -3.502 6.078 1.00 96.81 274 SER A C 1
ATOM 2100 O O . SER A 1 274 ? 14.994 -3.667 5.076 1.00 96.81 274 SER A O 1
ATOM 2102 N N . HIS A 1 275 ? 13.265 -4.283 6.395 1.00 93.88 275 HIS A N 1
ATOM 2103 C CA . HIS A 1 275 ? 12.817 -5.455 5.649 1.00 93.88 275 HIS A CA 1
ATOM 2104 C C . HIS A 1 275 ? 11.299 -5.609 5.776 1.00 93.88 275 HIS A C 1
ATOM 2106 O O . HIS A 1 275 ? 10.697 -5.121 6.738 1.00 93.88 275 HIS A O 1
ATOM 2112 N N . LEU A 1 276 ? 10.691 -6.354 4.853 1.00 98.06 276 LEU A N 1
ATOM 2113 C CA . LEU A 1 276 ? 9.263 -6.687 4.868 1.00 98.06 276 LEU A CA 1
ATOM 2114 C C . LEU A 1 276 ? 8.988 -8.053 5.512 1.00 98.06 276 LEU A C 1
ATOM 2116 O O . LEU A 1 276 ? 7.882 -8.586 5.400 1.00 98.06 276 LEU A O 1
ATOM 2120 N N . THR A 1 277 ? 9.981 -8.615 6.214 1.00 91.81 277 THR A N 1
ATOM 2121 C CA . THR A 1 277 ? 9.844 -9.837 7.013 1.00 91.81 277 THR A CA 1
ATOM 2122 C C . THR A 1 277 ? 8.588 -9.760 7.871 1.00 91.81 277 THR A C 1
ATOM 2124 O O . THR A 1 277 ? 8.393 -8.792 8.607 1.00 91.81 277 THR A O 1
ATOM 2127 N N . GLY A 1 278 ? 7.745 -10.779 7.742 1.00 97.06 278 GLY A N 1
ATOM 2128 C CA . GLY A 1 278 ? 6.367 -10.783 8.224 1.00 97.06 278 GLY A CA 1
ATOM 2129 C C . GLY A 1 278 ? 5.372 -10.991 7.085 1.00 97.06 278 GLY A C 1
ATOM 2130 O O . GLY A 1 278 ? 4.382 -11.669 7.285 1.00 97.06 278 GLY A O 1
ATOM 2131 N N . LEU A 1 279 ? 5.663 -10.525 5.867 1.00 97.94 279 LEU A N 1
ATOM 2132 C CA . LEU A 1 279 ? 4.777 -10.720 4.709 1.00 97.94 279 LEU A CA 1
ATOM 2133 C C . LEU A 1 279 ? 5.039 -12.008 3.920 1.00 97.94 279 LEU A C 1
ATOM 2135 O O . LEU A 1 279 ? 4.434 -12.207 2.874 1.00 97.94 279 LEU A O 1
ATOM 2139 N N . THR A 1 280 ? 5.891 -12.913 4.406 1.00 95.75 280 THR A N 1
ATOM 2140 C CA . THR A 1 280 ? 6.299 -14.108 3.643 1.00 95.75 280 THR A CA 1
ATOM 2141 C C . THR A 1 280 ? 5.129 -15.039 3.324 1.00 95.75 280 THR A C 1
ATOM 2143 O O . THR A 1 280 ? 5.227 -15.850 2.411 1.00 95.75 280 THR A O 1
ATOM 2146 N N . GLY A 1 281 ? 4.019 -14.951 4.061 1.00 95.69 281 GLY A N 1
ATOM 2147 C CA . GLY A 1 281 ? 2.782 -15.672 3.763 1.00 95.69 281 GLY A CA 1
ATOM 2148 C C . GLY A 1 281 ? 1.936 -15.054 2.643 1.00 95.69 281 GLY A C 1
ATOM 2149 O O . GLY A 1 281 ? 1.023 -15.726 2.158 1.00 95.69 281 GLY A O 1
ATOM 2150 N N . LEU A 1 282 ? 2.217 -13.813 2.231 1.00 96.62 282 LEU A N 1
ATOM 2151 C CA . LEU A 1 282 ? 1.388 -13.021 1.327 1.00 96.62 282 LEU A CA 1
ATOM 2152 C C . LEU A 1 282 ? 1.564 -13.503 -0.112 1.00 96.62 282 LEU A C 1
ATOM 2154 O O . LEU A 1 282 ? 2.619 -13.333 -0.716 1.00 96.62 282 LEU A O 1
ATOM 2158 N N . ASN A 1 283 ? 0.505 -14.091 -0.670 1.00 93.38 283 ASN A N 1
ATOM 2159 C CA . ASN A 1 283 ? 0.543 -14.660 -2.019 1.00 93.38 283 ASN A CA 1
ATOM 2160 C C . ASN A 1 283 ? -0.098 -13.748 -3.065 1.00 93.38 283 ASN A C 1
ATOM 2162 O O . ASN A 1 283 ? 0.200 -13.869 -4.254 1.00 93.38 283 ASN A O 1
ATOM 2166 N N . ASN A 1 284 ? -1.027 -12.894 -2.631 1.00 92.00 284 ASN A N 1
ATOM 2167 C CA . ASN A 1 284 ? -1.929 -12.190 -3.528 1.00 92.00 284 ASN A CA 1
ATOM 2168 C C . ASN A 1 284 ? -2.312 -10.800 -3.009 1.00 92.00 284 ASN A C 1
ATOM 2170 O O . ASN A 1 284 ? -2.703 -10.653 -1.843 1.00 92.00 284 ASN A O 1
ATOM 2174 N N . ILE A 1 285 ? -2.251 -9.819 -3.912 1.00 95.00 285 ILE A N 1
ATOM 2175 C CA . ILE A 1 285 ? -2.793 -8.468 -3.742 1.00 95.00 285 ILE A CA 1
ATOM 2176 C C . ILE A 1 285 ? -3.692 -8.167 -4.956 1.00 95.00 285 ILE A C 1
ATOM 2178 O O . ILE A 1 285 ? -3.199 -8.016 -6.073 1.00 95.00 285 ILE A O 1
ATOM 2182 N N . ASP A 1 286 ? -5.008 -8.055 -4.766 1.00 92.56 286 ASP A N 1
ATOM 2183 C CA . ASP A 1 286 ? -5.954 -7.869 -5.890 1.00 92.56 286 ASP A CA 1
ATOM 2184 C C . ASP A 1 286 ? -6.001 -6.426 -6.435 1.00 92.56 286 ASP A C 1
ATOM 2186 O O . ASP A 1 286 ? -6.733 -6.127 -7.378 1.00 92.56 286 ASP A O 1
ATOM 2190 N N . ALA A 1 287 ? -5.258 -5.485 -5.857 1.00 94.12 287 ALA A N 1
ATOM 2191 C CA . ALA A 1 287 ? -5.102 -4.159 -6.442 1.00 94.12 287 ALA A CA 1
ATOM 2192 C C . ALA A 1 287 ? -3.633 -3.734 -6.455 1.00 94.12 287 ALA A C 1
ATOM 2194 O O . ALA A 1 287 ? -2.834 -4.312 -7.195 1.00 94.12 287 ALA A O 1
ATOM 2195 N N . ASP A 1 288 ? -3.302 -2.690 -5.699 1.00 96.06 288 ASP A N 1
ATOM 2196 C CA . ASP A 1 288 ? -2.019 -2.007 -5.798 1.00 96.06 288 ASP A CA 1
ATOM 2197 C C . ASP A 1 288 ? -1.077 -2.397 -4.645 1.00 96.06 288 ASP A C 1
ATOM 2199 O O . ASP A 1 288 ? -1.508 -2.650 -3.515 1.00 96.06 288 ASP A O 1
ATOM 2203 N N . LEU A 1 289 ? 0.223 -2.425 -4.928 1.00 97.44 289 LEU A N 1
ATOM 2204 C CA . LEU A 1 289 ? 1.283 -2.497 -3.925 1.00 97.44 289 LEU A CA 1
ATOM 2205 C C . LEU A 1 289 ? 2.044 -1.174 -3.921 1.00 97.44 289 LEU A C 1
ATOM 2207 O O . LEU A 1 289 ? 2.756 -0.864 -4.874 1.00 97.44 289 LEU A O 1
ATOM 2211 N N . ASP A 1 290 ? 1.923 -0.437 -2.825 1.00 98.50 290 ASP A N 1
ATOM 2212 C CA . ASP A 1 290 ? 2.456 0.909 -2.675 1.00 98.50 290 ASP A CA 1
ATOM 2213 C C . ASP A 1 290 ? 3.453 0.967 -1.505 1.00 98.50 290 ASP A C 1
ATOM 2215 O O . ASP A 1 290 ? 3.073 0.955 -0.331 1.00 98.50 290 ASP A O 1
ATOM 2219 N N . ILE A 1 291 ? 4.749 1.058 -1.825 1.00 98.69 291 ILE A N 1
ATOM 2220 C CA . ILE A 1 291 ? 5.856 1.104 -0.857 1.00 98.69 291 ILE A CA 1
ATOM 2221 C C . ILE A 1 291 ? 6.617 2.423 -1.013 1.00 98.69 291 ILE A C 1
ATOM 2223 O O . ILE A 1 291 ? 7.415 2.589 -1.940 1.00 98.69 291 ILE A O 1
ATOM 2227 N N . TYR A 1 292 ? 6.394 3.358 -0.086 1.00 97.88 292 TYR A N 1
ATOM 2228 C CA . TYR A 1 292 ? 6.917 4.722 -0.183 1.00 97.88 292 TYR A CA 1
ATOM 2229 C C . TYR A 1 292 ? 7.688 5.163 1.057 1.00 97.88 292 TYR A C 1
ATOM 2231 O O . TYR A 1 292 ? 7.244 4.946 2.183 1.00 97.88 292 TYR A O 1
ATOM 2239 N N . ASP A 1 293 ? 8.796 5.873 0.850 1.00 98.62 293 ASP A N 1
ATOM 2240 C CA . ASP A 1 293 ? 9.514 6.620 1.890 1.00 98.62 293 ASP A CA 1
ATOM 2241 C C . ASP A 1 293 ? 9.910 5.777 3.126 1.00 98.62 293 ASP A C 1
ATOM 2243 O O . ASP A 1 293 ? 10.015 6.283 4.247 1.00 98.62 293 ASP A O 1
ATOM 2247 N N . ASN A 1 294 ? 10.172 4.477 2.947 1.00 98.75 294 ASN A N 1
ATOM 2248 C CA . ASN A 1 294 ? 10.738 3.613 3.988 1.00 98.75 294 ASN A CA 1
ATOM 2249 C C . ASN A 1 294 ? 12.264 3.653 3.864 1.00 98.75 294 ASN A C 1
ATOM 2251 O O . ASN A 1 294 ? 12.899 2.773 3.290 1.00 98.75 294 ASN A O 1
ATOM 2255 N N . ILE A 1 295 ? 12.865 4.745 4.339 1.00 98.44 295 ILE A N 1
ATOM 2256 C CA . ILE A 1 295 ? 14.253 5.107 4.012 1.00 98.44 295 ILE A CA 1
ATOM 2257 C C . ILE A 1 295 ? 15.312 4.063 4.408 1.00 98.44 295 ILE A C 1
ATOM 2259 O O . ILE A 1 295 ? 16.384 4.067 3.804 1.00 98.44 295 ILE A O 1
ATOM 2263 N N . ALA A 1 296 ? 15.043 3.194 5.388 1.00 98.50 296 ALA A N 1
ATOM 2264 C CA . ALA A 1 296 ? 15.947 2.126 5.821 1.00 98.50 296 ALA A CA 1
ATOM 2265 C C . ALA A 1 296 ? 15.756 0.796 5.072 1.00 98.50 296 ALA A C 1
ATOM 2267 O O . ALA A 1 296 ? 16.548 -0.117 5.294 1.00 98.50 296 ALA A O 1
ATOM 2268 N N . LEU A 1 297 ? 14.741 0.679 4.209 1.00 98.62 297 LEU A N 1
ATOM 2269 C CA . LEU A 1 297 ? 14.402 -0.552 3.497 1.00 98.62 297 LEU A CA 1
ATOM 2270 C C . LEU A 1 297 ? 15.522 -0.913 2.515 1.00 98.62 297 LEU A C 1
ATOM 2272 O O . LEU A 1 297 ? 15.868 -0.096 1.664 1.00 98.62 297 LEU A O 1
ATOM 2276 N N . ILE A 1 298 ? 16.114 -2.102 2.656 1.00 97.00 298 ILE A N 1
ATOM 2277 C CA . ILE A 1 298 ? 17.307 -2.526 1.889 1.00 97.00 298 ILE A CA 1
ATOM 2278 C C . ILE A 1 298 ? 16.925 -3.300 0.619 1.00 97.00 298 ILE A C 1
ATOM 2280 O O . ILE A 1 298 ? 17.569 -3.157 -0.427 1.00 97.00 298 ILE A O 1
ATOM 2284 N N . ASP A 1 299 ? 15.877 -4.108 0.726 1.00 96.81 299 ASP A N 1
ATOM 2285 C CA . ASP A 1 299 ? 15.287 -4.955 -0.309 1.00 96.81 299 ASP A CA 1
ATOM 2286 C C . ASP A 1 299 ? 13.808 -5.220 0.040 1.00 96.81 299 ASP A C 1
ATOM 2288 O O . ASP A 1 299 ? 13.271 -4.643 0.989 1.00 96.81 299 ASP A O 1
ATOM 2292 N N . LEU A 1 300 ? 13.137 -6.068 -0.737 1.00 97.69 300 LEU A N 1
ATOM 2293 C CA . LEU A 1 300 ? 11.730 -6.433 -0.562 1.00 97.69 300 LEU A CA 1
ATOM 2294 C C . LEU A 1 300 ? 11.574 -7.854 0.003 1.00 97.69 300 LEU A C 1
ATOM 2296 O O . LEU A 1 300 ? 10.494 -8.439 -0.100 1.00 97.69 300 LEU A O 1
ATOM 2300 N N . THR A 1 301 ? 12.633 -8.396 0.624 1.00 96.00 301 THR A N 1
ATOM 2301 C CA . THR A 1 301 ? 12.599 -9.684 1.335 1.00 96.00 301 THR A CA 1
ATOM 2302 C C . THR A 1 301 ? 11.428 -9.672 2.312 1.00 96.00 301 THR A C 1
ATOM 2304 O O . THR A 1 301 ? 11.260 -8.734 3.101 1.00 96.00 301 THR A O 1
ATOM 2307 N N . GLY A 1 302 ? 10.605 -10.708 2.247 1.00 96.62 302 GLY A N 1
ATOM 2308 C CA . GLY A 1 302 ? 9.269 -10.764 2.815 1.00 96.62 302 GLY A CA 1
ATOM 2309 C C . GLY A 1 302 ? 8.166 -10.900 1.767 1.00 96.62 302 GLY A C 1
ATOM 2310 O O . GLY A 1 302 ? 7.092 -11.346 2.133 1.00 96.62 302 GLY A O 1
ATOM 2311 N N . LEU A 1 303 ? 8.384 -10.545 0.498 1.00 97.06 303 LEU A N 1
ATOM 2312 C CA . LEU A 1 303 ? 7.368 -10.663 -0.562 1.00 97.06 303 LEU A CA 1
ATOM 2313 C C . LEU A 1 303 ? 7.572 -11.866 -1.495 1.00 97.06 303 LEU A C 1
ATOM 2315 O O . LEU A 1 303 ? 6.897 -11.964 -2.515 1.00 97.06 303 LEU A O 1
ATOM 2319 N N . GLU A 1 304 ? 8.449 -12.812 -1.153 1.00 95.38 304 GLU A N 1
ATOM 2320 C CA . GLU A 1 304 ? 8.953 -13.842 -2.078 1.00 95.38 304 GLU A CA 1
ATOM 2321 C C . GLU A 1 304 ? 7.857 -14.744 -2.656 1.00 95.38 304 GLU A C 1
ATOM 2323 O O . GLU A 1 304 ? 8.049 -15.361 -3.702 1.00 95.38 304 GLU A O 1
ATOM 2328 N N . ASN A 1 305 ? 6.717 -14.854 -1.971 1.00 94.88 305 ASN A N 1
ATOM 2329 C CA . ASN A 1 305 ? 5.576 -15.667 -2.391 1.00 94.88 305 ASN A CA 1
ATOM 2330 C C . ASN A 1 305 ? 4.485 -14.865 -3.118 1.00 94.88 305 ASN A C 1
ATOM 2332 O O . ASN A 1 305 ? 3.486 -15.449 -3.540 1.00 94.88 305 ASN A O 1
ATOM 2336 N N . LEU A 1 306 ? 4.664 -13.553 -3.297 1.00 93.81 306 LEU A N 1
ATOM 2337 C CA . LEU A 1 306 ? 3.723 -12.701 -4.010 1.00 93.81 306 LEU A CA 1
ATOM 2338 C C . LEU A 1 306 ? 3.748 -13.059 -5.501 1.00 93.81 306 LEU A C 1
ATOM 2340 O O . LEU A 1 306 ? 4.669 -12.697 -6.229 1.00 93.81 306 LEU A O 1
ATOM 2344 N N . MET A 1 307 ? 2.736 -13.799 -5.953 1.00 87.12 307 MET A N 1
ATOM 2345 C CA . MET A 1 307 ? 2.665 -14.289 -7.336 1.00 87.12 307 MET A CA 1
ATOM 2346 C C . MET A 1 307 ? 1.978 -13.298 -8.276 1.00 87.12 307 MET A C 1
ATOM 2348 O O . MET A 1 307 ? 2.304 -13.233 -9.464 1.00 87.12 307 MET A O 1
ATOM 2352 N N . TYR A 1 308 ? 1.016 -12.540 -7.746 1.00 77.75 308 TYR A N 1
ATOM 2353 C CA . TYR A 1 308 ? 0.189 -11.628 -8.524 1.00 77.75 308 TYR A CA 1
ATOM 2354 C C . TYR A 1 308 ? -0.062 -10.336 -7.748 1.00 77.75 308 TYR A C 1
ATOM 2356 O O . TYR A 1 308 ? -0.425 -10.364 -6.568 1.00 77.75 308 TYR A O 1
ATOM 2364 N N . THR A 1 309 ? 0.083 -9.210 -8.448 1.00 75.81 309 THR A N 1
ATOM 2365 C CA . THR A 1 309 ? -0.642 -7.984 -8.126 1.00 75.81 309 THR A CA 1
ATOM 2366 C C . THR A 1 309 ? -1.549 -7.651 -9.302 1.00 75.81 309 THR A C 1
ATOM 2368 O O . THR A 1 309 ? -1.125 -7.593 -10.457 1.00 75.81 309 THR A O 1
ATOM 2371 N N . THR A 1 310 ? -2.839 -7.499 -9.030 1.00 70.00 310 THR A N 1
ATOM 2372 C CA . THR A 1 310 ? -3.837 -7.346 -10.094 1.00 70.00 310 THR A CA 1
ATOM 2373 C C . THR A 1 310 ? -3.836 -5.944 -10.701 1.00 70.00 310 THR A C 1
ATOM 2375 O O . THR A 1 310 ? -4.423 -5.763 -11.756 1.00 70.00 310 THR A O 1
ATOM 2378 N N . LYS A 1 311 ? -3.189 -4.935 -10.105 1.00 89.19 311 LYS A N 1
ATOM 2379 C CA . LYS A 1 311 ? -3.125 -3.590 -10.699 1.00 89.19 311 LYS A CA 1
ATOM 2380 C C . LYS A 1 311 ? -1.704 -3.068 -10.807 1.00 89.19 311 LYS A C 1
ATOM 2382 O O . LYS A 1 311 ? -1.015 -3.450 -11.750 1.00 89.19 311 LYS A O 1
ATOM 2387 N N . SER A 1 312 ? -1.296 -2.146 -9.938 1.00 94.44 312 SER A N 1
ATOM 2388 C CA . SER A 1 312 ? -0.023 -1.439 -10.060 1.00 94.44 312 SER A CA 1
ATOM 2389 C C . SER A 1 312 ? 0.934 -1.771 -8.925 1.00 94.44 312 SER A C 1
ATOM 2391 O O . SER A 1 312 ? 0.532 -2.077 -7.805 1.00 94.44 312 SER A O 1
ATOM 2393 N N . ILE A 1 313 ? 2.227 -1.655 -9.206 1.00 96.56 313 ILE A N 1
ATOM 2394 C CA . ILE A 1 313 ? 3.274 -1.640 -8.185 1.00 96.56 313 ILE A CA 1
ATOM 2395 C C . ILE A 1 313 ? 3.927 -0.272 -8.229 1.00 96.56 313 ILE A C 1
ATOM 2397 O O . ILE A 1 313 ? 4.447 0.125 -9.274 1.00 96.56 313 ILE A O 1
ATOM 2401 N N . THR A 1 314 ? 3.945 0.426 -7.097 1.00 98.25 314 THR A N 1
ATOM 2402 C CA . THR A 1 314 ? 4.754 1.629 -6.945 1.00 98.25 314 THR A CA 1
ATOM 2403 C C . THR A 1 314 ? 5.721 1.507 -5.781 1.00 98.25 314 THR A C 1
ATOM 2405 O O . THR A 1 314 ? 5.333 1.285 -4.637 1.00 98.25 314 THR A O 1
ATOM 2408 N N . ILE A 1 315 ? 7.004 1.692 -6.083 1.00 98.62 315 ILE A N 1
ATOM 2409 C CA . ILE A 1 315 ? 8.097 1.643 -5.115 1.00 98.62 315 ILE A CA 1
ATOM 2410 C C . ILE A 1 315 ? 8.870 2.944 -5.240 1.00 98.62 315 ILE A C 1
ATOM 2412 O O . ILE A 1 315 ? 9.552 3.170 -6.248 1.00 98.62 315 ILE A O 1
ATOM 2416 N N . ALA A 1 316 ? 8.760 3.808 -4.230 1.00 98.69 316 ALA A N 1
ATOM 2417 C CA . ALA A 1 316 ? 9.341 5.137 -4.317 1.00 98.69 316 ALA A CA 1
ATOM 2418 C C . ALA A 1 316 ? 9.974 5.685 -3.042 1.00 98.69 316 ALA A C 1
ATOM 2420 O O . ALA A 1 316 ? 9.495 5.457 -1.941 1.00 98.69 316 ALA A O 1
ATOM 2421 N N . GLY A 1 317 ? 11.052 6.457 -3.190 1.00 98.50 317 GLY A N 1
ATOM 2422 C CA . GLY A 1 317 ? 11.679 7.154 -2.058 1.00 98.50 317 GLY A CA 1
ATOM 2423 C C . GLY A 1 317 ? 12.308 6.228 -1.005 1.00 98.50 317 GLY A C 1
ATOM 2424 O O . GLY A 1 317 ? 12.649 6.670 0.094 1.00 98.50 317 GLY A O 1
ATOM 2425 N N . ASN A 1 318 ? 12.494 4.938 -1.310 1.00 98.69 318 ASN A N 1
ATOM 2426 C CA . ASN A 1 318 ? 13.138 3.984 -0.408 1.00 98.69 318 ASN A CA 1
ATOM 2427 C C . ASN A 1 318 ? 14.656 4.098 -0.594 1.00 98.69 318 ASN A C 1
ATOM 2429 O O . ASN A 1 318 ? 15.281 3.354 -1.342 1.00 98.69 318 ASN A O 1
ATOM 2433 N N . ASN A 1 319 ? 15.252 5.113 0.033 1.00 98.06 319 ASN A N 1
ATOM 2434 C CA . ASN A 1 319 ? 16.603 5.568 -0.307 1.00 98.06 319 ASN A CA 1
ATOM 2435 C C . ASN A 1 319 ? 17.720 4.527 -0.136 1.00 98.06 319 ASN A C 1
ATOM 2437 O O . ASN A 1 319 ? 18.722 4.640 -0.833 1.00 98.06 319 ASN A O 1
ATOM 2441 N N . THR A 1 320 ? 17.562 3.549 0.760 1.00 98.50 320 THR A N 1
ATOM 2442 C CA . THR A 1 320 ? 18.542 2.467 0.985 1.00 98.50 320 THR A CA 1
ATOM 2443 C C . THR A 1 320 ? 18.291 1.248 0.085 1.00 98.50 320 THR A C 1
ATOM 2445 O O . THR A 1 320 ? 19.154 0.376 -0.018 1.00 98.50 320 THR A O 1
ATOM 2448 N N . LEU A 1 321 ? 17.146 1.199 -0.604 1.00 98.50 321 LEU A N 1
ATOM 2449 C CA . LEU A 1 321 ? 16.726 0.058 -1.408 1.00 98.50 321 LEU A CA 1
ATOM 2450 C C . LEU A 1 321 ? 17.732 -0.163 -2.533 1.00 98.50 321 LEU A C 1
ATOM 2452 O O . LEU A 1 321 ? 17.930 0.717 -3.368 1.00 98.50 321 LEU A O 1
ATOM 2456 N N . SER A 1 322 ? 18.378 -1.325 -2.534 1.00 96.50 322 SER A N 1
ATOM 2457 C CA . SER A 1 322 ? 19.485 -1.643 -3.446 1.00 96.50 322 SER A CA 1
ATOM 2458 C C . SER A 1 322 ? 19.087 -2.598 -4.572 1.00 96.50 322 SER A C 1
ATOM 2460 O O . SER A 1 322 ? 19.691 -2.578 -5.646 1.00 96.50 322 SER A O 1
ATOM 2462 N N . SER A 1 323 ? 18.036 -3.388 -4.355 1.00 95.81 323 SER A N 1
ATOM 2463 C CA . SER A 1 323 ? 17.428 -4.286 -5.340 1.00 95.81 323 SER A CA 1
ATOM 2464 C C . SER A 1 323 ? 15.937 -4.469 -5.044 1.00 95.81 323 SER A C 1
ATOM 2466 O O . SER A 1 323 ? 15.466 -4.067 -3.980 1.00 95.81 323 SER A O 1
ATOM 2468 N N . LEU A 1 324 ? 15.211 -5.103 -5.964 1.00 97.00 324 LEU A N 1
ATOM 2469 C CA . LEU A 1 324 ? 13.810 -5.498 -5.790 1.00 97.00 324 LEU A CA 1
ATOM 2470 C C . LEU A 1 324 ? 13.684 -6.976 -5.364 1.00 97.00 324 LEU A C 1
ATOM 2472 O O . LEU A 1 324 ? 12.606 -7.556 -5.492 1.00 97.00 324 LEU A O 1
ATOM 2476 N N . THR A 1 325 ? 14.781 -7.573 -4.868 1.00 95.81 325 THR A N 1
ATOM 2477 C CA . THR A 1 325 ? 14.823 -8.945 -4.333 1.00 95.81 325 THR A CA 1
ATOM 2478 C C . THR A 1 325 ? 13.674 -9.128 -3.352 1.00 95.81 325 THR A C 1
ATOM 2480 O O . THR A 1 325 ? 13.482 -8.281 -2.480 1.00 95.81 325 THR A O 1
ATOM 2483 N N . GLY A 1 326 ? 12.915 -10.204 -3.507 1.00 95.88 326 GLY A N 1
ATOM 2484 C CA . GLY A 1 326 ? 11.631 -10.433 -2.857 1.00 95.88 326 GLY A CA 1
ATOM 2485 C C . GLY A 1 326 ? 10.443 -10.416 -3.818 1.00 95.88 326 GLY A C 1
ATOM 2486 O O . GLY A 1 326 ? 9.374 -10.859 -3.433 1.00 95.88 326 GLY A O 1
ATOM 2487 N N . LEU A 1 327 ? 10.585 -9.935 -5.056 1.00 95.50 327 LEU A N 1
ATOM 2488 C CA . LEU A 1 327 ? 9.497 -9.927 -6.049 1.00 95.50 327 LEU A CA 1
ATOM 2489 C C . LEU A 1 327 ? 9.568 -11.063 -7.079 1.00 95.50 327 LEU A C 1
ATOM 2491 O O . LEU A 1 327 ? 8.790 -11.075 -8.031 1.00 95.50 327 LEU A O 1
ATOM 2495 N N . GLU A 1 328 ? 10.456 -12.041 -6.893 1.00 93.38 328 GLU A N 1
ATOM 2496 C CA . GLU A 1 328 ? 10.824 -13.024 -7.919 1.00 93.38 328 GLU A CA 1
ATOM 2497 C C . GLU A 1 328 ? 9.643 -13.881 -8.393 1.00 93.38 328 GLU A C 1
ATOM 2499 O O . GLU A 1 328 ? 9.680 -14.430 -9.492 1.00 93.38 328 GLU A O 1
ATOM 2504 N N . SER A 1 329 ? 8.598 -14.034 -7.578 1.00 93.38 329 SER A N 1
ATOM 2505 C CA . SER A 1 329 ? 7.408 -14.815 -7.933 1.00 93.38 329 SER A CA 1
ATOM 2506 C C . SER A 1 329 ? 6.415 -14.062 -8.823 1.00 93.38 329 SER A C 1
ATOM 2508 O O . SER A 1 329 ? 5.496 -14.691 -9.356 1.00 93.38 329 SER A O 1
ATOM 2510 N N . LEU A 1 330 ? 6.582 -12.749 -9.015 1.00 91.44 330 LEU A N 1
ATOM 2511 C CA . LEU A 1 330 ? 5.696 -11.956 -9.859 1.00 91.44 330 LEU A CA 1
ATOM 2512 C C . LEU A 1 330 ? 5.858 -12.324 -11.332 1.00 91.44 330 LEU A C 1
ATOM 2514 O O . LEU A 1 330 ? 6.954 -12.299 -11.890 1.00 91.44 330 LEU A O 1
ATOM 2518 N N . THR A 1 331 ? 4.727 -12.606 -11.977 1.00 87.75 331 THR A N 1
ATOM 2519 C CA . THR A 1 331 ? 4.682 -12.980 -13.402 1.00 87.75 331 THR A CA 1
ATOM 2520 C C . THR A 1 331 ? 3.898 -11.996 -14.262 1.00 87.75 331 THR A C 1
ATOM 2522 O O . THR A 1 331 ? 4.215 -11.822 -15.437 1.00 87.75 331 THR A O 1
ATOM 2525 N N . HIS A 1 332 ? 2.907 -11.311 -13.689 1.00 84.06 332 HIS A N 1
ATOM 2526 C CA . HIS A 1 332 ? 1.969 -10.477 -14.435 1.00 84.06 332 HIS A CA 1
ATOM 2527 C C . HIS A 1 332 ? 1.588 -9.210 -13.667 1.00 84.06 332 HIS A C 1
ATOM 2529 O O . HIS A 1 332 ? 1.389 -9.277 -12.456 1.00 84.06 332 HIS A O 1
ATOM 2535 N N . ILE A 1 333 ? 1.436 -8.091 -14.389 1.00 86.44 333 ILE A N 1
ATOM 2536 C CA . ILE A 1 333 ? 0.960 -6.797 -13.871 1.00 86.44 333 ILE A CA 1
ATOM 2537 C C . ILE A 1 333 ? -0.080 -6.216 -14.846 1.00 86.44 333 ILE A C 1
ATOM 2539 O O . ILE A 1 333 ? 0.248 -5.913 -15.999 1.00 86.44 333 ILE A O 1
ATOM 2543 N N . GLU A 1 334 ? -1.331 -6.033 -14.403 1.00 84.81 334 GLU A N 1
ATOM 2544 C CA . GLU A 1 334 ? -2.413 -5.554 -15.290 1.00 84.81 334 GLU A CA 1
ATOM 2545 C C . GLU A 1 334 ? -2.407 -4.035 -15.515 1.00 84.81 334 GLU A C 1
ATOM 2547 O O . GLU A 1 334 ? -3.073 -3.532 -16.422 1.00 84.81 334 GLU A O 1
ATOM 2552 N N . GLN A 1 335 ? -1.703 -3.270 -14.685 1.00 91.00 335 GLN A N 1
ATOM 2553 C CA . GLN A 1 335 ? -1.569 -1.830 -14.872 1.00 91.00 335 GLN A CA 1
ATOM 2554 C C . GLN A 1 335 ? -0.096 -1.441 -14.889 1.00 91.00 335 GLN A C 1
ATOM 2556 O O . GLN A 1 335 ? 0.630 -1.851 -15.791 1.00 91.00 335 GLN A O 1
ATOM 2561 N N . HIS A 1 336 ? 0.358 -0.607 -13.960 1.00 94.25 336 HIS A N 1
ATOM 2562 C CA . HIS A 1 336 ? 1.631 0.086 -14.103 1.00 94.25 336 HIS A CA 1
ATOM 2563 C C . HIS A 1 336 ? 2.673 -0.435 -13.113 1.00 94.25 336 HIS A C 1
ATOM 2565 O O . HIS A 1 336 ? 2.357 -0.733 -11.965 1.00 94.25 336 HIS A O 1
ATOM 2571 N N . ILE A 1 337 ? 3.936 -0.467 -13.533 1.00 96.50 337 ILE A N 1
ATOM 2572 C CA . ILE A 1 337 ? 5.076 -0.549 -12.619 1.00 96.50 337 ILE A CA 1
ATOM 2573 C C . ILE A 1 337 ? 5.724 0.830 -12.567 1.00 96.50 337 ILE A C 1
ATOM 2575 O O . ILE A 1 337 ? 6.132 1.368 -13.594 1.00 96.50 337 ILE A O 1
ATOM 2579 N N . ASN A 1 338 ? 5.839 1.387 -11.367 1.00 98.31 338 ASN A N 1
ATOM 2580 C CA . ASN A 1 338 ? 6.464 2.672 -11.100 1.00 98.31 338 ASN A CA 1
ATOM 2581 C C . ASN A 1 338 ? 7.590 2.484 -10.076 1.00 98.31 338 ASN A C 1
ATOM 2583 O O . ASN A 1 338 ? 7.337 2.322 -8.885 1.00 98.31 338 ASN A O 1
ATOM 2587 N N . ILE A 1 339 ? 8.843 2.534 -10.520 1.00 98.44 339 ILE A N 1
ATOM 2588 C CA . ILE A 1 339 ? 10.014 2.485 -9.638 1.00 98.44 339 ILE A CA 1
ATOM 2589 C C . ILE A 1 339 ? 10.692 3.842 -9.696 1.00 98.44 339 ILE A C 1
ATOM 2591 O O . ILE A 1 339 ? 11.286 4.189 -10.722 1.00 98.44 339 ILE A O 1
ATOM 2595 N N . LEU A 1 340 ? 10.596 4.633 -8.624 1.00 98.56 340 LEU A N 1
ATOM 2596 C CA . LEU A 1 340 ? 11.074 6.008 -8.677 1.00 98.56 340 LEU A CA 1
ATOM 2597 C C . LEU A 1 340 ? 11.752 6.558 -7.429 1.00 98.56 340 LEU A C 1
ATOM 2599 O O . LEU A 1 340 ? 11.334 6.309 -6.312 1.00 98.56 340 LEU A O 1
ATOM 2603 N N . ASN A 1 341 ? 12.771 7.396 -7.610 1.00 98.56 341 ASN A N 1
ATOM 2604 C CA . ASN A 1 341 ? 13.490 8.036 -6.501 1.00 98.56 341 ASN A CA 1
ATOM 2605 C C . ASN A 1 341 ? 14.098 7.042 -5.484 1.00 98.56 341 ASN A C 1
ATOM 2607 O O . ASN A 1 341 ? 14.243 7.383 -4.312 1.00 98.56 341 ASN A O 1
ATOM 2611 N N . ASN A 1 342 ? 14.472 5.825 -5.894 1.00 98.56 342 ASN A N 1
ATOM 2612 C CA . ASN A 1 342 ? 15.195 4.884 -5.032 1.00 98.56 342 ASN A CA 1
ATOM 2613 C C . ASN A 1 342 ? 16.699 5.067 -5.270 1.00 98.56 342 ASN A C 1
ATOM 2615 O O . ASN A 1 342 ? 17.304 4.447 -6.144 1.00 98.56 342 ASN A O 1
ATOM 2619 N N . ILE A 1 343 ? 17.303 6.002 -4.534 1.00 98.31 343 ILE A N 1
ATOM 2620 C CA . ILE A 1 343 ? 18.629 6.545 -4.872 1.00 98.31 343 ILE A CA 1
ATOM 2621 C C . ILE A 1 343 ? 19.783 5.535 -4.807 1.00 98.31 343 ILE A C 1
ATOM 2623 O O . ILE A 1 343 ? 20.809 5.775 -5.440 1.00 98.31 343 ILE A O 1
ATOM 2627 N N . SER A 1 344 ? 19.640 4.442 -4.052 1.00 98.25 344 SER A N 1
ATOM 2628 C CA . SER A 1 344 ? 20.636 3.364 -3.945 1.00 98.25 344 SER A CA 1
ATOM 2629 C C . SER A 1 344 ? 20.319 2.135 -4.797 1.00 98.25 344 SER A C 1
ATOM 2631 O O . SER A 1 344 ? 21.100 1.186 -4.765 1.00 98.25 344 SER A O 1
ATOM 2633 N N . LEU A 1 345 ? 19.234 2.148 -5.577 1.00 98.25 345 LEU A N 1
ATOM 2634 C CA . LEU A 1 345 ? 18.822 1.005 -6.388 1.00 98.25 345 LEU A CA 1
ATOM 2635 C C . LEU A 1 345 ? 19.821 0.800 -7.526 1.00 98.25 345 LEU A C 1
ATOM 2637 O O . LEU A 1 345 ? 19.946 1.670 -8.384 1.00 98.25 345 LEU A O 1
ATOM 2641 N N . THR A 1 346 ? 20.533 -0.329 -7.533 1.00 96.69 346 THR A N 1
ATOM 2642 C CA . THR A 1 346 ? 21.585 -0.617 -8.527 1.00 96.69 346 THR A CA 1
ATOM 2643 C C . THR A 1 346 ? 21.143 -1.577 -9.626 1.00 96.69 346 THR A C 1
ATOM 2645 O O . THR A 1 346 ? 21.758 -1.597 -10.694 1.00 96.69 346 THR A O 1
ATOM 2648 N N . SER A 1 347 ? 20.076 -2.343 -9.383 1.00 94.94 347 SER A N 1
ATOM 2649 C CA . SER A 1 347 ? 19.509 -3.328 -10.311 1.00 94.94 347 SER A CA 1
ATOM 2650 C C . SER A 1 347 ? 17.994 -3.457 -10.135 1.00 94.94 347 SER A C 1
ATOM 2652 O O . SER A 1 347 ? 17.443 -3.037 -9.116 1.00 94.94 347 SER A O 1
ATOM 2654 N N . LEU A 1 348 ? 17.329 -4.079 -11.111 1.00 96.06 348 LEU A N 1
ATOM 2655 C CA . LEU A 1 348 ? 15.911 -4.458 -11.042 1.00 96.06 348 LEU A CA 1
ATOM 2656 C C . LEU A 1 348 ? 15.720 -5.939 -10.658 1.00 96.06 348 LEU A C 1
ATOM 2658 O O . LEU A 1 348 ? 14.671 -6.513 -10.952 1.00 96.06 348 LEU A O 1
ATOM 2662 N N . ASN A 1 349 ? 16.733 -6.557 -10.030 1.00 94.00 349 ASN A N 1
ATOM 2663 C CA . ASN A 1 349 ? 16.675 -7.966 -9.632 1.00 94.00 349 ASN A CA 1
ATOM 2664 C C . ASN A 1 349 ? 15.474 -8.177 -8.717 1.00 94.00 349 ASN A C 1
ATOM 2666 O O . ASN A 1 349 ? 15.244 -7.339 -7.848 1.00 94.00 349 ASN A O 1
ATOM 2670 N N . GLY A 1 350 ? 14.735 -9.259 -8.925 1.00 94.31 350 GLY A N 1
ATOM 2671 C CA . GLY A 1 350 ? 13.403 -9.491 -8.376 1.00 94.31 350 GLY A CA 1
ATOM 2672 C C . GLY A 1 350 ? 12.290 -9.432 -9.427 1.00 94.31 350 GLY A C 1
ATOM 2673 O O . GLY A 1 350 ? 11.199 -9.909 -9.162 1.00 94.31 350 GLY A O 1
ATOM 2674 N N . LEU A 1 351 ? 12.521 -8.868 -10.619 1.00 94.44 351 LEU A N 1
ATOM 2675 C CA . LEU A 1 351 ? 11.509 -8.784 -11.688 1.00 94.44 351 LEU A CA 1
ATOM 2676 C C . LEU A 1 351 ? 11.758 -9.750 -12.863 1.00 94.44 351 LEU A C 1
ATOM 2678 O O . LEU A 1 351 ? 11.165 -9.597 -13.931 1.00 94.44 351 LEU A O 1
ATOM 2682 N N . GLU A 1 352 ? 12.634 -10.741 -12.692 1.00 93.44 352 GLU A N 1
ATOM 2683 C CA . GLU A 1 352 ? 13.114 -11.650 -13.744 1.00 93.44 352 GLU A CA 1
ATOM 2684 C C . GLU A 1 352 ? 11.979 -12.401 -14.455 1.00 93.44 352 GLU A C 1
ATOM 2686 O O . GLU A 1 352 ? 12.087 -12.706 -15.643 1.00 93.44 352 GLU A O 1
ATOM 2691 N N . ASN A 1 353 ? 10.914 -12.738 -13.724 1.00 92.19 353 ASN A N 1
ATOM 2692 C CA . ASN A 1 353 ? 9.867 -13.658 -14.171 1.00 92.19 353 ASN A CA 1
ATOM 2693 C C . ASN A 1 353 ? 8.624 -12.963 -14.742 1.00 92.19 353 ASN A C 1
ATOM 2695 O O . ASN A 1 353 ? 7.658 -13.641 -15.091 1.00 92.19 353 ASN A O 1
ATOM 2699 N N . LEU A 1 354 ? 8.651 -11.634 -14.889 1.00 90.12 354 LEU A N 1
ATOM 2700 C CA . LEU A 1 354 ? 7.575 -10.903 -15.555 1.00 90.12 354 LEU A CA 1
ATOM 2701 C C . LEU A 1 354 ? 7.448 -11.333 -17.025 1.00 90.12 354 LEU A C 1
ATOM 2703 O O . LEU A 1 354 ? 8.434 -11.321 -17.765 1.00 90.12 354 LEU A O 1
ATOM 2707 N N . ASP A 1 355 ? 6.228 -11.656 -17.461 1.00 84.62 355 ASP A N 1
ATOM 2708 C CA . ASP A 1 355 ? 5.917 -12.022 -18.849 1.00 84.62 355 ASP A CA 1
ATOM 2709 C C . ASP A 1 355 ? 5.256 -10.885 -19.648 1.00 84.62 355 ASP A C 1
ATOM 2711 O O . ASP A 1 355 ? 5.530 -10.698 -20.842 1.00 84.62 355 ASP A O 1
ATOM 2715 N N . THR A 1 356 ? 4.418 -10.091 -18.980 1.00 80.62 356 THR A N 1
ATOM 2716 C CA . THR A 1 356 ? 3.552 -9.080 -19.585 1.00 80.62 356 THR A CA 1
ATOM 2717 C C . THR A 1 356 ? 3.276 -7.971 -18.581 1.00 80.62 356 THR A C 1
ATOM 2719 O O . THR A 1 356 ? 2.915 -8.227 -17.431 1.00 80.62 356 THR A O 1
ATOM 2722 N N . ILE A 1 357 ? 3.367 -6.730 -19.057 1.00 87.38 357 ILE A N 1
ATOM 2723 C CA . ILE A 1 357 ? 2.897 -5.542 -18.340 1.00 87.38 357 ILE A CA 1
ATOM 2724 C C . ILE A 1 357 ? 1.845 -4.879 -19.225 1.00 87.38 357 ILE A C 1
ATOM 2726 O O . ILE A 1 357 ? 2.129 -4.503 -20.361 1.00 87.38 357 ILE A O 1
ATOM 2730 N N . VAL A 1 358 ? 0.608 -4.770 -18.751 1.00 86.94 358 VAL A N 1
ATOM 2731 C CA . VAL A 1 358 ? -0.485 -4.205 -19.562 1.00 86.94 358 VAL A CA 1
ATOM 2732 C C . VAL A 1 358 ? -0.450 -2.670 -19.567 1.00 86.94 358 VAL A C 1
ATOM 2734 O O . VAL A 1 358 ? -0.775 -2.037 -20.567 1.00 86.94 358 VAL A O 1
ATOM 2737 N N . GLY A 1 359 ? -0.038 -2.038 -18.476 1.00 90.62 359 GLY A N 1
ATOM 2738 C CA . GLY A 1 359 ? 0.184 -0.598 -18.432 1.00 90.62 359 GLY A CA 1
ATOM 2739 C C . GLY A 1 359 ? 1.638 -0.224 -18.710 1.00 90.62 359 GLY A C 1
ATOM 2740 O O . GLY A 1 359 ? 2.349 -0.858 -19.487 1.00 90.62 359 GLY A O 1
ATOM 2741 N N . ASN A 1 360 ? 2.054 0.869 -18.084 1.00 96.19 360 ASN A N 1
ATOM 2742 C CA . ASN A 1 360 ? 3.364 1.494 -18.271 1.00 96.19 360 ASN A CA 1
ATOM 2743 C C . ASN A 1 360 ? 4.405 0.855 -17.357 1.00 96.19 360 ASN A C 1
ATOM 2745 O O . ASN A 1 360 ? 4.103 0.515 -16.213 1.00 96.19 360 ASN A O 1
ATOM 2749 N N . PHE A 1 361 ? 5.639 0.797 -17.838 1.00 97.38 361 PHE A N 1
ATOM 2750 C CA . PHE A 1 361 ? 6.800 0.428 -17.051 1.00 97.38 361 PHE A CA 1
ATOM 2751 C C . PHE A 1 361 ? 7.719 1.645 -16.915 1.00 97.38 361 PHE A C 1
ATOM 2753 O O . PHE A 1 361 ? 8.472 1.985 -17.826 1.00 97.38 361 PHE A O 1
ATOM 2760 N N . ASN A 1 362 ? 7.619 2.318 -15.771 1.00 98.62 362 ASN A N 1
ATOM 2761 C CA . ASN A 1 362 ? 8.295 3.575 -15.488 1.00 98.62 362 ASN A CA 1
ATOM 2762 C C . ASN A 1 362 ? 9.428 3.361 -14.479 1.00 98.62 362 ASN A C 1
ATOM 2764 O O . ASN A 1 362 ? 9.186 3.023 -13.319 1.00 98.62 362 ASN A O 1
ATOM 2768 N N . ILE A 1 363 ? 10.660 3.631 -14.901 1.00 98.38 363 ILE A N 1
ATOM 2769 C CA . ILE A 1 363 ? 11.862 3.623 -14.066 1.00 98.38 363 ILE A CA 1
ATOM 2770 C C . ILE A 1 363 ? 12.413 5.049 -14.025 1.00 98.38 363 ILE A C 1
ATOM 2772 O O . ILE A 1 363 ? 13.089 5.496 -14.955 1.00 98.38 363 ILE A O 1
ATOM 2776 N N . LEU A 1 364 ? 12.099 5.799 -12.968 1.00 98.75 364 LEU A N 1
ATOM 2777 C CA . LEU A 1 364 ? 12.320 7.248 -12.929 1.00 98.75 364 LEU A CA 1
ATOM 2778 C C . LEU A 1 364 ? 13.228 7.655 -11.764 1.00 98.75 364 LEU A C 1
ATOM 2780 O O . LEU A 1 364 ? 12.943 7.372 -10.613 1.00 98.75 364 LEU A O 1
ATOM 2784 N N . TYR A 1 365 ? 14.289 8.406 -12.020 1.00 98.62 365 TYR A N 1
ATOM 2785 C CA . TYR A 1 365 ? 15.139 8.997 -10.988 1.00 98.62 365 TYR A CA 1
ATOM 2786 C C . TYR A 1 365 ? 15.739 7.960 -10.018 1.00 98.62 365 TYR A C 1
ATOM 2788 O O . TYR A 1 365 ? 15.772 8.184 -8.809 1.00 98.62 365 TYR A O 1
ATOM 2796 N N . ASN A 1 366 ? 16.250 6.838 -10.538 1.00 98.56 366 ASN A N 1
ATOM 2797 C CA . ASN A 1 366 ? 17.048 5.868 -9.777 1.00 98.56 366 ASN A CA 1
ATOM 2798 C C . ASN A 1 366 ? 18.529 6.023 -10.183 1.00 98.56 366 ASN A C 1
ATOM 2800 O O . ASN A 1 366 ? 19.042 5.266 -11.008 1.00 98.56 366 ASN A O 1
ATOM 2804 N N . PRO A 1 367 ? 19.237 7.056 -9.683 1.00 98.31 367 PRO A N 1
ATOM 2805 C CA . PRO A 1 367 ? 20.530 7.486 -10.217 1.00 98.31 367 PRO A CA 1
ATOM 2806 C C . PRO A 1 367 ? 21.662 6.462 -10.078 1.00 98.31 367 PRO A C 1
ATOM 2808 O O . PRO A 1 367 ? 22.649 6.595 -10.797 1.00 98.31 367 PRO A O 1
ATOM 2811 N N . ALA A 1 368 ? 21.543 5.483 -9.175 1.00 98.12 368 ALA A N 1
ATOM 2812 C CA . ALA A 1 368 ? 22.525 4.416 -8.978 1.00 98.12 368 ALA A CA 1
ATOM 2813 C C . ALA A 1 368 ? 22.271 3.169 -9.842 1.00 98.12 368 ALA A C 1
ATOM 2815 O O . ALA A 1 368 ? 23.097 2.258 -9.817 1.00 98.12 368 ALA A O 1
ATOM 2816 N N . LEU A 1 369 ? 21.171 3.123 -10.603 1.00 98.12 369 LEU A N 1
ATOM 2817 C CA . LEU A 1 369 ? 20.814 1.977 -11.435 1.00 98.12 369 LEU A CA 1
ATOM 2818 C C . LEU A 1 369 ? 21.834 1.844 -12.564 1.00 98.12 369 LEU A C 1
ATOM 2820 O O . LEU A 1 369 ? 21.897 2.718 -13.425 1.00 98.12 369 LEU A O 1
ATOM 2824 N N . THR A 1 370 ? 22.635 0.779 -12.553 1.00 94.12 370 THR A N 1
ATOM 2825 C CA . THR A 1 370 ? 23.706 0.561 -13.541 1.00 94.12 370 THR A CA 1
ATOM 2826 C C . THR A 1 370 ? 23.364 -0.526 -14.541 1.00 94.12 370 THR A C 1
ATOM 2828 O O . THR A 1 370 ? 23.655 -0.386 -15.731 1.00 94.12 370 THR A O 1
ATOM 2831 N N . GLU A 1 371 ? 22.754 -1.602 -14.051 1.00 82.50 371 GLU A N 1
ATOM 2832 C CA . GLU A 1 371 ? 22.482 -2.816 -14.810 1.00 82.50 371 GLU A CA 1
ATOM 2833 C C . GLU A 1 371 ? 20.994 -3.146 -14.747 1.00 82.50 371 GLU A C 1
ATOM 2835 O O . GLU A 1 371 ? 20.328 -2.937 -13.731 1.00 82.50 371 GLU A O 1
ATOM 2840 N N . LEU A 1 372 ? 20.478 -3.670 -15.855 1.00 91.12 372 LEU A N 1
ATOM 2841 C CA . LEU A 1 372 ? 19.146 -4.248 -15.899 1.00 91.12 372 LEU A CA 1
ATOM 2842 C C . LEU A 1 372 ? 19.254 -5.758 -15.783 1.00 91.12 372 LEU A C 1
ATOM 2844 O O . LEU A 1 372 ? 20.148 -6.382 -16.353 1.00 91.12 372 LEU A O 1
ATOM 2848 N N . THR A 1 373 ? 18.297 -6.326 -15.075 1.00 82.69 373 THR A N 1
ATOM 2849 C CA . THR A 1 373 ? 18.110 -7.764 -14.956 1.00 82.69 373 THR A CA 1
ATOM 2850 C C . THR A 1 373 ? 17.650 -8.349 -16.285 1.00 82.69 373 THR A C 1
ATOM 2852 O O . THR A 1 373 ? 16.877 -7.714 -17.003 1.00 82.69 373 THR A O 1
ATOM 2855 N N . GLU A 1 374 ? 18.096 -9.562 -16.616 1.00 78.38 374 GLU A N 1
ATOM 2856 C CA . GLU A 1 374 ? 17.544 -10.303 -17.752 1.00 78.38 374 GLU A CA 1
ATOM 2857 C C . GLU A 1 374 ? 16.078 -10.657 -17.469 1.00 78.38 374 GLU A C 1
ATOM 2859 O O . GLU A 1 374 ? 15.781 -11.508 -16.631 1.00 78.38 374 GLU A O 1
ATOM 2864 N N . PHE A 1 375 ? 15.152 -9.993 -18.168 1.00 91.50 375 PHE A N 1
ATOM 2865 C CA . PHE A 1 375 ? 13.743 -10.361 -18.122 1.00 91.50 375 PHE A CA 1
ATOM 2866 C C . PHE A 1 375 ? 13.555 -11.656 -18.919 1.00 91.50 375 PHE A C 1
ATOM 2868 O O . PHE A 1 375 ? 13.692 -11.685 -20.147 1.00 91.50 375 PHE A O 1
ATOM 2875 N N . ASN A 1 376 ? 13.257 -12.750 -18.217 1.00 84.75 376 ASN A N 1
ATOM 2876 C CA . ASN A 1 376 ? 13.238 -14.086 -18.800 1.00 84.75 376 ASN A CA 1
ATOM 2877 C C . ASN A 1 376 ? 12.122 -14.246 -19.824 1.00 84.75 376 ASN A C 1
ATOM 2879 O O . ASN A 1 376 ? 12.340 -14.887 -20.851 1.00 84.75 376 ASN A O 1
ATOM 2883 N N . ASP A 1 377 ? 10.952 -13.666 -19.576 1.00 88.12 377 ASP A N 1
ATOM 2884 C CA . ASP A 1 377 ? 9.762 -13.920 -20.387 1.00 88.12 377 ASP A CA 1
ATOM 2885 C C . ASP A 1 377 ? 9.054 -12.652 -20.875 1.00 88.12 377 ASP A C 1
ATOM 2887 O O . ASP A 1 377 ? 8.123 -12.765 -21.677 1.00 88.12 377 ASP A O 1
ATOM 2891 N N . LEU A 1 378 ? 9.538 -11.461 -20.499 1.00 90.62 378 LEU A N 1
ATOM 2892 C CA . LEU A 1 378 ? 8.918 -10.186 -20.858 1.00 90.62 378 LEU A CA 1
ATOM 2893 C C . LEU A 1 378 ? 9.006 -9.937 -22.366 1.00 90.62 378 LEU A C 1
ATOM 2895 O O . LEU A 1 378 ? 10.052 -9.579 -22.912 1.0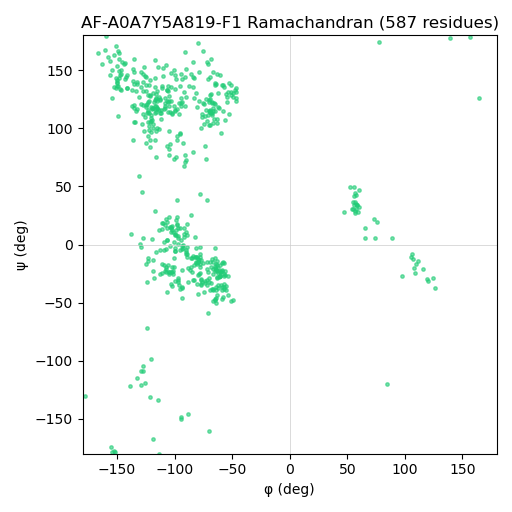0 90.62 378 LEU A O 1
ATOM 2899 N N . ARG A 1 379 ? 7.878 -10.124 -23.053 1.00 87.75 379 ARG A N 1
ATOM 2900 C CA . ARG A 1 379 ? 7.786 -9.978 -24.517 1.00 87.75 379 ARG A CA 1
ATOM 2901 C C . ARG A 1 379 ? 7.030 -8.745 -24.956 1.00 87.75 379 ARG A C 1
ATOM 2903 O O . ARG A 1 379 ? 7.207 -8.319 -26.097 1.00 87.75 379 ARG A O 1
ATOM 2910 N N . CYS A 1 380 ? 6.167 -8.208 -24.104 1.00 86.81 380 CYS A N 1
ATOM 2911 C CA . CYS A 1 380 ? 5.313 -7.090 -24.459 1.00 86.81 380 CYS A CA 1
ATOM 2912 C C . CYS A 1 380 ? 5.005 -6.225 -23.241 1.00 86.81 380 CYS A C 1
ATOM 2914 O O . CYS A 1 380 ? 4.715 -6.733 -22.157 1.00 86.81 380 CYS A O 1
ATOM 2916 N N . ILE A 1 381 ? 5.006 -4.915 -23.473 1.00 91.12 381 ILE A N 1
ATOM 2917 C CA . ILE A 1 381 ? 4.444 -3.914 -22.571 1.00 91.12 381 ILE A CA 1
ATOM 2918 C C . ILE A 1 381 ? 3.325 -3.223 -23.356 1.00 91.12 381 ILE A C 1
ATOM 2920 O O . ILE A 1 381 ? 3.594 -2.650 -24.405 1.00 91.12 381 ILE A O 1
ATOM 2924 N N . LEU A 1 382 ? 2.061 -3.305 -22.939 1.00 88.00 382 LEU A N 1
ATOM 2925 C CA . LEU A 1 382 ? 0.967 -2.663 -23.694 1.00 88.00 382 LEU A CA 1
ATOM 2926 C C . LEU A 1 382 ? 0.869 -1.154 -23.417 1.00 88.00 382 LEU A C 1
ATOM 2928 O O . LEU A 1 382 ? 0.206 -0.437 -24.165 1.00 88.00 382 LEU A O 1
ATOM 2932 N N . GLY A 1 383 ? 1.554 -0.659 -22.388 1.00 91.56 383 GLY A N 1
ATOM 2933 C CA . GLY A 1 383 ? 1.747 0.764 -22.149 1.00 91.56 383 GLY A CA 1
ATOM 2934 C C . GLY A 1 383 ? 3.053 1.311 -22.722 1.00 91.56 383 GLY A C 1
ATOM 2935 O O . GLY A 1 383 ? 3.564 0.865 -23.755 1.00 91.56 383 GLY A O 1
ATOM 2936 N N . GLU A 1 384 ? 3.563 2.332 -22.042 1.00 97.62 384 GLU A N 1
ATOM 2937 C CA . GLU A 1 384 ? 4.827 3.006 -22.336 1.00 97.62 384 GLU A CA 1
ATOM 2938 C C . GLU A 1 384 ? 5.978 2.398 -21.525 1.00 97.62 384 GLU A C 1
ATOM 2940 O O . GLU A 1 384 ? 5.801 2.065 -20.353 1.00 97.62 384 GLU A O 1
ATOM 2945 N N . LEU A 1 385 ? 7.161 2.290 -22.132 1.00 98.25 385 LEU A N 1
ATOM 2946 C CA . LEU A 1 385 ? 8.411 2.023 -21.421 1.00 98.25 385 LEU A CA 1
ATOM 2947 C C . LEU A 1 385 ? 9.165 3.342 -21.233 1.00 98.25 385 LEU A C 1
ATOM 2949 O O . LEU A 1 385 ? 9.594 3.954 -22.215 1.00 98.25 385 LEU A O 1
ATOM 2953 N N . GLU A 1 386 ? 9.333 3.777 -19.985 1.00 98.75 386 GLU A N 1
ATOM 2954 C CA . GLU A 1 386 ? 10.007 5.035 -19.659 1.00 98.75 386 GLU A CA 1
ATOM 2955 C C . GLU A 1 386 ? 11.201 4.818 -18.724 1.00 98.75 386 GLU A C 1
ATOM 2957 O O . GLU A 1 386 ? 11.060 4.347 -17.596 1.00 98.75 386 GLU A O 1
ATOM 2962 N N . PHE A 1 387 ? 12.374 5.263 -19.174 1.00 98.56 387 PHE A N 1
ATOM 2963 C CA . PHE A 1 387 ? 13.545 5.497 -18.338 1.00 98.56 387 PHE A CA 1
ATOM 2964 C C . PHE A 1 387 ? 13.838 6.993 -18.312 1.00 98.56 387 PHE A C 1
ATOM 2966 O O . PHE A 1 387 ? 14.209 7.562 -19.335 1.00 98.56 387 PHE A O 1
ATOM 2973 N N . THR A 1 388 ? 13.723 7.626 -17.146 1.00 98.75 388 THR A N 1
ATOM 2974 C CA . THR A 1 388 ? 14.037 9.054 -16.983 1.00 98.75 388 THR A CA 1
ATOM 2975 C C . THR A 1 388 ? 14.950 9.254 -15.780 1.00 98.75 388 THR A C 1
ATOM 2977 O O . THR A 1 388 ? 14.621 8.815 -14.690 1.00 98.75 388 THR A O 1
ATOM 2980 N N . GLY A 1 389 ? 16.092 9.926 -15.932 1.00 98.44 389 GLY A N 1
ATOM 2981 C CA . GLY A 1 389 ? 16.942 10.323 -14.795 1.00 98.44 389 GLY A CA 1
ATOM 2982 C C . GLY A 1 389 ? 17.719 9.180 -14.122 1.00 98.44 389 GLY A C 1
ATOM 2983 O O . GLY A 1 389 ? 18.133 9.313 -12.969 1.00 98.44 389 GLY A O 1
ATOM 2984 N N . ASN A 1 390 ? 17.933 8.063 -14.823 1.00 98.44 390 ASN A N 1
ATOM 2985 C CA . ASN A 1 390 ? 18.769 6.946 -14.362 1.00 98.44 390 ASN A CA 1
ATOM 2986 C C . ASN A 1 390 ? 20.216 7.160 -14.831 1.00 98.44 390 ASN A C 1
ATOM 2988 O O . ASN A 1 390 ? 20.688 6.537 -15.780 1.00 98.44 390 ASN A O 1
ATOM 2992 N N . TYR A 1 391 ? 20.912 8.116 -14.213 1.00 97.81 391 TYR A N 1
ATOM 2993 C CA . TYR A 1 391 ? 22.173 8.649 -14.748 1.00 97.81 391 TYR A CA 1
ATOM 2994 C C . TYR A 1 391 ? 23.305 7.619 -14.886 1.00 97.81 391 TYR A C 1
ATOM 2996 O O . TYR A 1 391 ? 24.169 7.804 -15.745 1.00 97.81 391 TYR A O 1
ATOM 3004 N N . ALA A 1 392 ? 23.321 6.571 -14.057 1.00 98.19 392 ALA A N 1
ATOM 3005 C CA . ALA A 1 392 ? 24.342 5.523 -14.080 1.00 98.19 392 ALA A CA 1
ATOM 3006 C C . ALA A 1 392 ? 24.016 4.342 -15.010 1.00 98.19 392 ALA A C 1
ATOM 3008 O O . ALA A 1 392 ? 24.855 3.452 -15.135 1.00 98.19 392 ALA A O 1
ATOM 3009 N N . LEU A 1 393 ? 22.848 4.328 -15.667 1.00 97.94 393 LEU A N 1
ATOM 3010 C CA . LEU A 1 393 ? 22.398 3.203 -16.490 1.00 97.94 393 LEU A CA 1
ATOM 3011 C C . LEU A 1 393 ? 23.290 3.060 -17.724 1.00 97.94 393 LEU A C 1
ATOM 3013 O O . LEU A 1 393 ? 23.397 4.002 -18.506 1.00 97.94 393 LEU A O 1
ATOM 3017 N N . GLN A 1 394 ? 23.926 1.897 -17.893 1.00 94.81 394 GLN A N 1
ATOM 3018 C CA . GLN A 1 394 ? 24.922 1.673 -18.954 1.00 94.81 394 GLN A CA 1
ATOM 3019 C C . GLN A 1 394 ? 24.397 0.867 -20.144 1.00 94.81 394 GLN A C 1
ATOM 3021 O O . GLN A 1 394 ? 24.956 0.966 -21.234 1.00 94.81 394 GLN A O 1
ATOM 3026 N N . SER A 1 395 ? 23.356 0.053 -19.955 1.00 93.44 395 SER A N 1
ATOM 3027 C CA . SER A 1 395 ? 22.816 -0.807 -21.014 1.00 93.44 395 SER A CA 1
ATOM 3028 C C . SER A 1 395 ? 21.332 -1.106 -20.821 1.00 93.44 395 SER A C 1
ATOM 3030 O O . SER A 1 395 ? 20.808 -0.967 -19.715 1.00 93.44 395 SER A O 1
ATOM 3032 N N . LEU A 1 396 ? 20.683 -1.572 -21.893 1.00 95.12 396 LEU A N 1
ATOM 3033 C CA . LEU A 1 396 ? 19.292 -2.033 -21.897 1.00 95.12 396 LEU A CA 1
ATOM 3034 C C . LEU A 1 396 ? 19.176 -3.559 -22.090 1.00 95.12 396 LEU A C 1
ATOM 3036 O O . LEU A 1 396 ? 18.104 -4.061 -22.419 1.00 95.12 396 LEU A O 1
ATOM 3040 N N . ASN A 1 397 ? 20.262 -4.310 -21.855 1.00 89.88 397 ASN A N 1
ATOM 3041 C CA . ASN A 1 397 ? 20.375 -5.753 -22.134 1.00 89.88 397 ASN A CA 1
ATOM 3042 C C . ASN A 1 397 ? 19.320 -6.630 -21.438 1.00 89.88 397 ASN A C 1
ATOM 3044 O O . ASN A 1 397 ? 19.104 -7.769 -21.848 1.00 89.88 397 ASN A O 1
ATOM 3048 N N . GLY A 1 398 ? 18.623 -6.105 -20.429 1.00 90.69 398 GLY A N 1
ATOM 3049 C CA . GLY A 1 398 ? 17.501 -6.796 -19.803 1.00 90.69 398 GLY A CA 1
ATOM 3050 C C . GLY A 1 398 ? 16.346 -7.113 -20.760 1.00 90.69 398 GLY A C 1
ATOM 3051 O O . GLY A 1 398 ? 15.645 -8.101 -20.561 1.00 90.69 398 GLY A O 1
ATOM 3052 N N . PHE A 1 399 ? 16.158 -6.330 -21.829 1.00 93.75 399 PHE A N 1
ATOM 3053 C CA . PHE A 1 399 ? 14.974 -6.385 -22.699 1.00 93.75 399 PHE A CA 1
ATOM 3054 C C . PHE A 1 399 ? 15.147 -7.195 -23.992 1.00 93.75 399 PHE A C 1
ATOM 3056 O O . PHE A 1 399 ? 14.392 -7.016 -24.947 1.00 93.75 399 PHE A O 1
ATOM 3063 N N . THR A 1 400 ? 16.084 -8.143 -24.030 1.00 90.38 400 THR A N 1
ATOM 3064 C CA . THR A 1 400 ? 16.435 -8.895 -25.256 1.00 90.38 400 THR A CA 1
ATOM 3065 C C . THR A 1 400 ? 15.284 -9.684 -25.893 1.00 90.38 400 THR A C 1
ATOM 3067 O O . THR A 1 400 ? 15.393 -10.089 -27.051 1.00 90.38 400 THR A O 1
ATOM 3070 N N . LYS A 1 401 ? 14.176 -9.913 -25.176 1.00 90.94 401 LYS A N 1
ATOM 3071 C CA . LYS A 1 401 ? 12.962 -10.589 -25.673 1.00 90.94 401 LYS A CA 1
ATOM 3072 C C . LYS A 1 401 ? 11.771 -9.658 -25.901 1.00 90.94 401 LYS A C 1
ATOM 3074 O O . LYS A 1 401 ? 10.738 -10.129 -26.385 1.00 90.94 401 LYS A O 1
ATOM 3079 N N . LEU A 1 402 ? 11.892 -8.373 -25.578 1.00 93.94 402 LEU A N 1
ATOM 3080 C CA . LEU A 1 402 ? 10.815 -7.400 -25.709 1.00 93.94 402 LEU A CA 1
ATOM 3081 C C . LEU A 1 402 ? 10.543 -7.126 -27.194 1.00 93.94 402 LEU A C 1
ATOM 3083 O O . LEU A 1 402 ? 11.397 -6.599 -27.898 1.00 93.94 402 LEU A O 1
ATOM 3087 N N . ASN A 1 403 ? 9.355 -7.497 -27.675 1.00 89.12 403 ASN A N 1
ATOM 3088 C CA . ASN A 1 403 ? 8.972 -7.393 -29.086 1.00 89.12 403 ASN A CA 1
ATOM 3089 C C . ASN A 1 403 ? 8.108 -6.170 -29.382 1.00 89.12 403 ASN A C 1
ATOM 3091 O O . ASN A 1 403 ? 8.164 -5.638 -30.490 1.00 89.12 403 ASN A O 1
ATOM 3095 N N . SER A 1 404 ? 7.284 -5.724 -28.436 1.00 91.00 404 SER A N 1
ATOM 3096 C CA . SER A 1 404 ? 6.342 -4.633 -28.691 1.00 91.00 404 SER A CA 1
ATOM 3097 C C . SER A 1 404 ? 6.029 -3.797 -27.458 1.00 91.00 404 SER A C 1
ATOM 3099 O O . SER A 1 404 ? 5.839 -4.333 -26.363 1.00 91.00 404 SER A O 1
ATOM 3101 N N . LEU A 1 405 ? 5.910 -2.490 -27.691 1.00 94.00 405 LEU A N 1
ATOM 3102 C CA . LEU A 1 405 ? 5.289 -1.513 -26.802 1.00 94.00 405 LEU A CA 1
ATOM 3103 C C . LEU A 1 405 ? 3.937 -1.080 -27.386 1.00 94.00 405 LEU A C 1
ATOM 3105 O O . LEU A 1 405 ? 3.742 -1.155 -28.606 1.00 94.00 405 LEU A O 1
ATOM 3109 N N . GLY A 1 406 ? 3.012 -0.636 -26.534 1.00 87.88 406 GLY A N 1
ATOM 3110 C CA . GLY A 1 406 ? 1.695 -0.173 -26.979 1.00 87.88 406 GLY A CA 1
ATOM 3111 C C . GLY A 1 406 ? 1.505 1.343 -26.971 1.00 87.88 406 GLY A C 1
ATOM 3112 O O . GLY A 1 406 ? 0.672 1.821 -27.735 1.00 87.88 406 GLY A O 1
ATOM 3113 N N . LEU A 1 407 ? 2.260 2.100 -26.162 1.00 91.50 407 LEU A N 1
ATOM 3114 C CA . LEU A 1 407 ? 2.130 3.569 -26.085 1.00 91.50 407 LEU A CA 1
ATOM 3115 C C . LEU A 1 407 ? 3.423 4.349 -26.367 1.00 91.50 407 LEU A C 1
ATOM 3117 O O . LEU A 1 407 ? 3.359 5.558 -26.604 1.00 91.50 407 LEU A O 1
ATOM 3121 N N . GLY A 1 408 ? 4.583 3.693 -26.376 1.00 97.00 408 GLY A N 1
ATOM 3122 C CA . GLY A 1 408 ? 5.842 4.317 -26.777 1.00 97.00 408 GLY A CA 1
ATOM 3123 C C . GLY A 1 408 ? 7.050 3.952 -25.924 1.00 97.00 408 GLY A C 1
ATOM 3124 O O . GLY A 1 408 ? 6.953 3.224 -24.937 1.00 97.00 408 GLY A O 1
ATOM 3125 N N . LEU A 1 409 ? 8.193 4.498 -26.330 1.00 98.75 409 LEU A N 1
ATOM 3126 C CA . LEU A 1 409 ? 9.487 4.409 -25.667 1.00 98.75 409 LEU A CA 1
ATOM 3127 C C . LEU A 1 409 ? 9.994 5.814 -25.333 1.00 98.75 409 LEU A C 1
ATOM 3129 O O . LEU A 1 409 ? 10.106 6.673 -26.214 1.00 98.75 409 LEU A O 1
ATOM 3133 N N . LYS A 1 410 ? 10.371 6.023 -24.073 1.00 98.88 410 LYS A N 1
ATOM 3134 C CA . LYS A 1 410 ? 11.046 7.232 -23.596 1.00 98.88 410 LYS A CA 1
ATOM 3135 C C . LYS A 1 410 ? 12.352 6.875 -22.904 1.00 98.88 410 LYS A C 1
ATOM 3137 O O . LYS A 1 410 ? 12.341 6.201 -21.879 1.00 98.88 410 LYS A O 1
ATOM 3142 N N . ILE A 1 411 ? 13.459 7.395 -23.421 1.00 98.62 411 ILE A N 1
ATOM 3143 C CA . ILE A 1 411 ? 14.781 7.300 -22.803 1.00 98.62 411 ILE A CA 1
ATOM 3144 C C . ILE A 1 411 ? 15.308 8.715 -22.588 1.00 98.62 411 ILE A C 1
ATOM 3146 O O . ILE A 1 411 ? 15.753 9.383 -23.527 1.00 98.62 411 ILE A O 1
ATOM 3150 N N . ASN A 1 412 ? 15.223 9.185 -21.348 1.00 98.62 412 ASN A N 1
ATOM 3151 C CA . ASN A 1 412 ? 15.590 10.535 -20.965 1.00 98.62 412 ASN A CA 1
ATOM 3152 C C . ASN A 1 412 ? 16.665 10.535 -19.879 1.00 98.62 412 ASN A C 1
ATOM 3154 O O . ASN A 1 412 ? 16.558 9.821 -18.882 1.00 98.62 412 ASN A O 1
ATOM 3158 N N . GLN A 1 413 ? 17.665 11.405 -20.007 1.00 98.44 413 GLN A N 1
ATOM 3159 C CA . GLN A 1 413 ? 18.632 11.656 -18.931 1.00 98.44 413 GLN A CA 1
ATOM 3160 C C . GLN A 1 413 ? 19.340 10.381 -18.411 1.00 98.44 413 GLN A C 1
ATOM 3162 O O . GLN A 1 413 ? 19.722 10.300 -17.242 1.00 98.44 413 GLN A O 1
ATOM 3167 N N . CYS A 1 414 ? 19.535 9.374 -19.267 1.00 98.19 414 CYS A N 1
ATOM 3168 C CA . CYS A 1 414 ? 20.299 8.160 -18.974 1.00 98.19 414 CYS A CA 1
ATOM 3169 C C . CYS A 1 414 ? 21.762 8.388 -19.375 1.00 98.19 414 CYS A C 1
ATOM 3171 O O . CYS A 1 414 ? 22.256 7.891 -20.381 1.00 98.19 414 CYS A O 1
ATOM 3173 N N . ASN A 1 415 ? 22.445 9.233 -18.603 1.00 97.44 415 ASN A N 1
ATOM 3174 C CA . ASN A 1 415 ? 23.711 9.861 -18.998 1.00 97.44 415 ASN A CA 1
ATOM 3175 C C . ASN A 1 415 ? 24.905 8.918 -19.201 1.00 97.44 415 ASN A C 1
ATOM 3177 O O . ASN A 1 415 ? 25.908 9.383 -19.735 1.00 97.44 415 ASN A O 1
ATOM 3181 N N . SER A 1 416 ? 24.815 7.653 -18.788 1.00 98.12 416 SER A N 1
ATOM 3182 C CA . SER A 1 416 ? 25.861 6.638 -18.994 1.00 98.12 416 SER A CA 1
ATOM 3183 C C . SER A 1 416 ? 25.526 5.634 -20.103 1.00 98.12 416 SER A C 1
ATOM 3185 O O . SER A 1 416 ? 26.342 4.761 -20.388 1.00 98.12 416 SER A O 1
ATOM 3187 N N . LEU A 1 417 ? 24.350 5.749 -20.728 1.00 97.81 417 LEU A N 1
ATOM 3188 C CA . LEU A 1 417 ? 23.893 4.842 -21.775 1.00 97.81 417 LEU A CA 1
ATOM 3189 C C . LEU A 1 417 ? 24.575 5.206 -23.097 1.00 97.81 417 LEU A C 1
ATOM 3191 O O . LEU A 1 417 ? 24.468 6.347 -23.538 1.00 97.81 417 LEU A O 1
ATOM 3195 N N . ILE A 1 418 ? 25.263 4.246 -23.719 1.00 97.12 418 ILE A N 1
ATOM 3196 C CA . ILE A 1 418 ? 26.087 4.483 -24.922 1.00 97.12 418 ILE A CA 1
ATOM 3197 C C . ILE A 1 418 ? 25.335 4.125 -26.213 1.00 97.12 418 ILE A C 1
ATOM 3199 O O . ILE A 1 418 ? 25.552 4.742 -27.256 1.00 97.12 418 ILE A O 1
ATOM 3203 N N . ASN A 1 419 ? 24.429 3.150 -26.153 1.00 97.44 419 ASN A N 1
ATOM 3204 C CA . ASN A 1 419 ? 23.602 2.701 -27.274 1.00 97.44 419 ASN A CA 1
ATOM 3205 C C . ASN A 1 419 ? 22.297 2.062 -26.767 1.00 97.44 419 ASN A C 1
ATOM 3207 O O . ASN A 1 419 ? 22.063 2.010 -25.560 1.00 97.44 419 ASN A O 1
ATOM 3211 N N . MET A 1 420 ? 21.453 1.583 -27.685 1.00 97.12 420 MET A N 1
ATOM 3212 C CA . MET A 1 420 ? 20.161 0.957 -27.378 1.00 97.12 420 MET A CA 1
ATOM 3213 C C . MET A 1 420 ? 20.203 -0.578 -27.472 1.00 97.12 420 MET A C 1
ATOM 3215 O O . MET A 1 420 ? 19.153 -1.223 -27.521 1.00 97.12 420 MET A O 1
ATOM 3219 N N . ILE A 1 421 ? 21.403 -1.172 -27.480 1.00 94.00 421 ILE A N 1
ATOM 3220 C CA . ILE A 1 421 ? 21.578 -2.627 -27.512 1.00 94.00 421 ILE A CA 1
ATOM 3221 C C . ILE A 1 421 ? 20.884 -3.239 -26.291 1.00 94.00 421 ILE A C 1
ATOM 3223 O O . ILE A 1 421 ? 20.942 -2.711 -25.174 1.00 94.00 421 ILE A O 1
ATOM 3227 N N . GLY A 1 422 ? 20.187 -4.345 -26.537 1.00 93.19 422 GLY A N 1
ATOM 3228 C CA . GLY A 1 422 ? 19.233 -4.942 -25.613 1.00 93.19 422 GLY A CA 1
ATOM 3229 C C . GLY A 1 422 ? 17.784 -4.754 -26.054 1.00 93.19 422 GLY A C 1
ATOM 3230 O O . GLY A 1 422 ? 16.942 -5.550 -25.655 1.00 93.19 422 GLY A O 1
ATOM 3231 N N . LEU A 1 423 ? 17.493 -3.777 -26.923 1.00 96.12 423 LEU A N 1
ATOM 3232 C CA . LEU A 1 423 ? 16.180 -3.596 -27.555 1.00 96.12 423 LEU A CA 1
ATOM 3233 C C . LEU A 1 423 ? 16.098 -4.178 -28.977 1.00 96.12 423 LEU A C 1
ATOM 3235 O O . LEU A 1 423 ? 15.107 -3.964 -29.667 1.00 96.12 423 LEU A O 1
ATOM 3239 N N . ASP A 1 424 ? 17.077 -4.981 -29.401 1.00 93.38 424 ASP A N 1
ATOM 3240 C CA . ASP A 1 424 ? 17.207 -5.515 -30.769 1.00 93.38 424 ASP A CA 1
ATOM 3241 C C . ASP A 1 424 ? 16.000 -6.356 -31.237 1.00 93.38 424 ASP A C 1
ATOM 3243 O O . ASP A 1 424 ? 15.748 -6.535 -32.436 1.00 93.38 424 ASP A O 1
ATOM 3247 N N . SER A 1 425 ? 15.237 -6.902 -30.287 1.00 94.00 425 SER A N 1
ATOM 3248 C CA . SER A 1 425 ? 14.012 -7.668 -30.548 1.00 94.00 425 SER A CA 1
ATOM 3249 C C . SER A 1 425 ? 12.770 -6.794 -30.717 1.00 94.00 425 SER A C 1
ATOM 3251 O O . SER A 1 425 ? 11.741 -7.298 -31.167 1.00 94.00 425 SER A O 1
ATOM 3253 N N . LEU A 1 426 ? 12.851 -5.494 -30.432 1.00 95.62 426 LEU A N 1
ATOM 3254 C CA . LEU A 1 426 ? 11.718 -4.586 -30.514 1.00 95.62 426 LEU A CA 1
ATOM 3255 C C . LEU A 1 426 ? 11.304 -4.399 -31.981 1.00 95.62 426 LEU A C 1
ATOM 3257 O O . LEU A 1 426 ? 12.132 -4.171 -32.862 1.00 95.62 426 LEU A O 1
ATOM 3261 N N . ARG A 1 427 ? 10.009 -4.566 -32.253 1.00 94.31 427 ARG A N 1
ATOM 3262 C CA . ARG A 1 427 ? 9.396 -4.484 -33.590 1.00 94.31 427 ARG A CA 1
ATOM 3263 C C . ARG A 1 427 ? 8.359 -3.380 -33.707 1.00 94.31 427 ARG A C 1
ATOM 3265 O O . ARG A 1 427 ? 8.079 -2.937 -34.809 1.00 94.31 427 ARG A O 1
ATOM 3272 N N . SER A 1 428 ? 7.771 -2.945 -32.598 1.00 93.69 428 SER A N 1
ATOM 3273 C CA . SER A 1 428 ? 6.731 -1.916 -32.594 1.00 9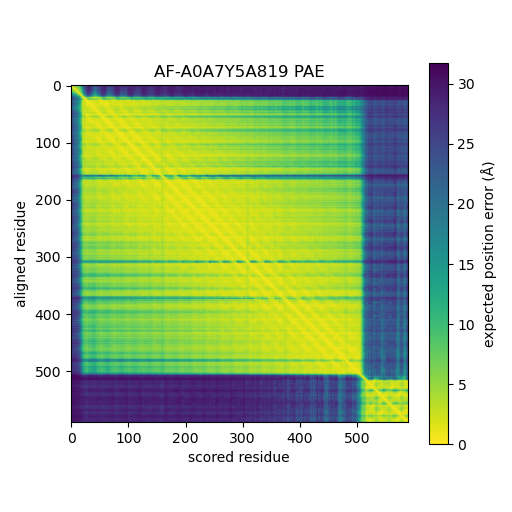3.69 428 SER A CA 1
ATOM 3274 C C . SER A 1 428 ? 6.798 -1.110 -31.310 1.00 93.69 428 SER A C 1
ATOM 3276 O O . SER A 1 428 ? 6.906 -1.703 -30.237 1.00 93.69 428 SER A O 1
ATOM 3278 N N . VAL A 1 429 ? 6.674 0.215 -31.405 1.00 92.94 429 VAL A N 1
ATOM 3279 C CA . VAL A 1 429 ? 6.527 1.082 -30.221 1.00 92.94 429 VAL A CA 1
ATOM 3280 C C . VAL A 1 429 ? 5.080 1.507 -29.954 1.00 92.94 429 VAL A C 1
ATOM 3282 O O . VAL A 1 429 ? 4.764 1.904 -28.837 1.00 92.94 429 VAL A O 1
ATOM 3285 N N . GLY A 1 430 ? 4.204 1.425 -30.961 1.00 88.19 430 GLY A N 1
ATOM 3286 C CA . GLY A 1 430 ? 2.767 1.718 -30.847 1.00 88.19 430 GLY A CA 1
ATOM 3287 C C . GLY A 1 430 ? 2.413 3.178 -30.524 1.00 88.19 430 GLY A C 1
ATOM 3288 O O . GLY A 1 430 ? 1.246 3.493 -30.302 1.00 88.19 430 GLY A O 1
ATOM 3289 N N . GLY A 1 431 ? 3.397 4.076 -30.494 1.00 95.69 431 GLY A N 1
ATOM 3290 C CA . GLY A 1 431 ? 3.233 5.444 -30.026 1.00 95.69 431 GLY A CA 1
ATOM 3291 C C . GLY A 1 431 ? 4.511 6.261 -30.162 1.00 95.69 431 GLY A C 1
ATOM 3292 O O . GLY A 1 431 ? 5.118 6.317 -31.231 1.00 95.69 431 GLY A O 1
ATOM 3293 N N . ILE A 1 432 ? 4.915 6.950 -29.101 1.00 98.44 432 ILE A N 1
ATOM 3294 C CA . ILE A 1 432 ? 6.033 7.896 -29.181 1.00 98.44 432 ILE A CA 1
ATOM 3295 C C . ILE A 1 432 ? 7.399 7.196 -29.146 1.00 98.44 432 ILE A C 1
ATOM 3297 O O . ILE A 1 432 ? 7.568 6.182 -28.477 1.00 98.44 432 ILE A O 1
ATOM 3301 N N . LEU A 1 433 ? 8.395 7.763 -29.826 1.00 98.62 433 LEU A N 1
ATOM 3302 C CA . LEU A 1 433 ? 9.806 7.404 -29.681 1.00 98.62 433 LEU A CA 1
ATOM 3303 C C . LEU A 1 433 ? 10.588 8.656 -29.288 1.00 98.62 433 LEU A C 1
ATOM 3305 O O . LEU A 1 433 ? 10.889 9.512 -30.125 1.00 98.62 433 LEU A O 1
ATOM 3309 N N . HIS A 1 434 ? 10.861 8.794 -27.992 1.00 98.81 434 HIS A N 1
ATOM 3310 C CA . HIS A 1 434 ? 11.487 9.970 -27.399 1.00 98.81 434 HIS A CA 1
ATOM 3311 C C . HIS A 1 434 ? 12.839 9.619 -26.777 1.00 98.81 434 HIS A C 1
ATOM 3313 O O . HIS A 1 434 ? 12.922 8.830 -25.840 1.00 98.81 434 HIS A O 1
ATOM 3319 N N . ILE A 1 435 ? 13.896 10.251 -27.276 1.00 98.75 435 ILE A N 1
ATOM 3320 C CA . ILE A 1 435 ? 15.273 10.066 -26.822 1.00 98.75 435 ILE A CA 1
ATOM 3321 C C . ILE A 1 435 ? 15.846 11.452 -26.532 1.00 98.75 435 ILE A C 1
ATOM 3323 O O . ILE A 1 435 ? 16.139 12.217 -27.458 1.00 98.75 435 ILE A O 1
ATOM 3327 N N . ASN A 1 436 ? 15.958 11.815 -25.252 1.00 98.69 436 ASN A N 1
ATOM 3328 C CA . ASN A 1 436 ? 16.330 13.174 -24.857 1.00 98.69 436 ASN A CA 1
ATOM 3329 C C . ASN A 1 436 ? 17.385 13.247 -23.748 1.00 98.69 436 ASN A C 1
ATOM 3331 O O . ASN A 1 436 ? 17.279 12.569 -22.735 1.00 98.69 436 ASN A O 1
ATOM 3335 N N . GLU A 1 437 ? 18.348 14.162 -23.877 1.00 98.50 437 GLU A N 1
ATOM 3336 C CA . GLU A 1 437 ? 19.325 14.457 -22.810 1.00 98.50 437 GLU A CA 1
ATOM 3337 C C . GLU A 1 437 ? 20.163 13.243 -22.366 1.00 98.50 437 GLU A C 1
ATOM 3339 O O . GLU A 1 437 ? 20.523 13.137 -21.199 1.00 98.50 437 GLU A O 1
ATOM 3344 N N . ASN A 1 438 ? 20.499 12.318 -23.271 1.00 98.50 438 ASN A N 1
ATOM 3345 C CA . ASN A 1 438 ? 21.389 11.195 -22.965 1.00 98.50 438 ASN A CA 1
ATOM 3346 C C . ASN A 1 438 ? 22.825 11.554 -23.365 1.00 98.50 438 ASN A C 1
ATOM 3348 O O . ASN A 1 438 ? 23.218 11.445 -24.526 1.00 98.50 438 ASN A O 1
ATOM 3352 N N . ASN A 1 439 ? 23.608 12.037 -22.397 1.00 97.56 439 ASN A N 1
ATOM 3353 C CA . ASN A 1 439 ? 24.904 12.666 -22.674 1.00 97.56 439 ASN A CA 1
ATOM 3354 C C . ASN A 1 439 ? 25.958 11.740 -23.300 1.00 97.56 439 ASN A C 1
ATOM 3356 O O . ASN A 1 439 ? 26.727 12.213 -24.134 1.00 97.56 439 ASN A O 1
ATOM 3360 N N . ALA A 1 440 ? 26.008 10.466 -22.902 1.00 98.25 440 ALA A N 1
ATOM 3361 C CA . ALA A 1 440 ? 26.973 9.490 -23.417 1.00 98.25 440 ALA A CA 1
ATOM 3362 C C . ALA A 1 440 ? 26.458 8.674 -24.612 1.00 98.25 440 ALA A C 1
ATOM 3364 O O . ALA A 1 440 ? 27.194 7.832 -25.115 1.00 98.25 440 ALA A O 1
ATOM 3365 N N . LEU A 1 441 ? 25.218 8.899 -25.058 1.00 98.56 441 LEU A N 1
ATOM 3366 C CA . LEU A 1 441 ? 24.614 8.111 -26.127 1.00 98.56 441 LEU A CA 1
ATOM 3367 C C . LEU A 1 441 ? 25.325 8.420 -27.443 1.00 98.56 441 LEU A C 1
ATOM 3369 O O . LEU A 1 441 ? 25.238 9.544 -27.926 1.00 98.56 441 LEU A O 1
ATOM 3373 N N . GLU A 1 442 ? 26.018 7.436 -28.010 1.00 98.31 442 GLU A N 1
ATOM 3374 C CA . GLU A 1 442 ? 26.787 7.563 -29.253 1.00 98.31 442 GLU A CA 1
ATOM 3375 C C . GLU A 1 442 ? 25.995 7.078 -30.470 1.00 98.31 442 GLU A C 1
ATOM 3377 O O . GLU A 1 442 ? 26.144 7.626 -31.569 1.00 98.31 442 GLU A O 1
ATOM 3382 N N . SER A 1 443 ? 25.127 6.077 -30.270 1.00 98.19 443 SER A N 1
ATOM 3383 C CA . SER A 1 443 ? 24.375 5.422 -31.339 1.00 98.19 443 SER A CA 1
ATOM 3384 C C . SER A 1 443 ? 22.954 5.006 -30.940 1.00 98.19 443 SER A C 1
ATOM 3386 O O . SER A 1 443 ? 22.678 4.763 -29.768 1.00 98.19 443 SER A O 1
ATOM 3388 N N . LEU A 1 444 ? 22.057 4.888 -31.926 1.00 98.31 444 LEU A N 1
ATOM 3389 C CA . LEU A 1 444 ? 20.739 4.251 -31.787 1.00 98.31 444 LEU A CA 1
ATOM 3390 C C . LEU A 1 444 ? 20.722 2.752 -32.142 1.00 98.31 444 LEU A C 1
ATOM 3392 O O . LEU A 1 444 ? 19.636 2.175 -32.211 1.00 98.31 444 LEU A O 1
ATOM 3396 N N . ASP A 1 445 ? 21.889 2.131 -32.353 1.00 96.19 445 ASP A N 1
ATOM 3397 C CA . ASP A 1 445 ? 22.021 0.684 -32.579 1.00 96.19 445 ASP A CA 1
ATOM 3398 C C . ASP A 1 445 ? 21.205 -0.102 -31.542 1.00 96.19 445 ASP A C 1
ATOM 3400 O O . ASP A 1 445 ? 21.302 0.167 -30.339 1.00 96.19 445 ASP A O 1
ATOM 3404 N N . GLY A 1 446 ? 20.406 -1.056 -32.021 1.00 96.00 446 GLY A N 1
ATOM 3405 C CA . GLY A 1 446 ? 19.459 -1.835 -31.222 1.00 96.00 446 GLY A CA 1
ATOM 3406 C C . GLY A 1 446 ? 17.995 -1.452 -31.452 1.00 96.00 446 GLY A C 1
ATOM 3407 O O . GLY A 1 446 ? 17.106 -2.205 -31.073 1.00 96.00 446 GLY A O 1
ATOM 3408 N N . LEU A 1 447 ? 17.713 -0.331 -32.125 1.00 97.62 447 LEU A N 1
ATOM 3409 C CA . LEU A 1 447 ? 16.350 0.062 -32.522 1.00 97.62 447 LEU A CA 1
ATOM 3410 C C . LEU A 1 447 ? 16.053 -0.185 -34.009 1.00 97.62 447 LEU A C 1
ATOM 3412 O O . LEU A 1 447 ? 15.043 0.292 -34.518 1.00 97.62 447 LEU A O 1
ATOM 3416 N N . ASP A 1 448 ? 16.915 -0.909 -34.721 1.00 94.69 448 ASP A N 1
ATOM 3417 C CA . ASP A 1 448 ? 16.920 -1.052 -36.186 1.00 94.69 448 ASP A CA 1
ATOM 3418 C C . ASP A 1 448 ? 15.696 -1.753 -36.790 1.00 94.69 448 ASP A C 1
ATOM 3420 O O . ASP A 1 448 ? 15.476 -1.680 -37.994 1.00 94.69 448 ASP A O 1
ATOM 3424 N N . GLN A 1 449 ? 14.938 -2.490 -35.980 1.00 93.12 449 GLN A N 1
ATOM 3425 C CA . GLN A 1 449 ? 13.901 -3.416 -36.450 1.00 93.12 449 GLN A CA 1
ATOM 3426 C C . GLN A 1 449 ? 12.476 -2.952 -36.126 1.00 93.12 449 GLN A C 1
ATOM 3428 O O . GLN A 1 449 ? 11.537 -3.748 -36.210 1.00 93.12 449 GLN A O 1
ATOM 3433 N N . ILE A 1 450 ? 12.307 -1.693 -35.725 1.00 96.12 450 ILE A N 1
ATOM 3434 C CA . ILE A 1 450 ? 11.004 -1.129 -35.378 1.00 96.12 450 ILE A CA 1
ATOM 3435 C C . ILE A 1 450 ? 10.280 -0.729 -36.664 1.00 96.12 450 ILE A C 1
ATOM 3437 O O . ILE A 1 450 ? 10.821 -0.009 -37.498 1.00 96.12 450 ILE A O 1
ATOM 3441 N N . ASP A 1 451 ? 9.030 -1.162 -36.798 1.00 92.06 451 ASP A N 1
ATOM 3442 C CA . ASP A 1 451 ? 8.141 -0.713 -37.861 1.00 92.06 451 ASP A CA 1
ATOM 3443 C C . ASP A 1 451 ? 7.919 0.809 -37.746 1.00 92.06 451 ASP A C 1
ATOM 3445 O O . ASP A 1 451 ? 7.361 1.262 -36.735 1.00 92.06 451 ASP A O 1
ATOM 3449 N N . PRO A 1 452 ? 8.323 1.616 -38.745 1.00 93.88 452 PRO A N 1
ATOM 3450 C CA . PRO A 1 452 ? 8.138 3.062 -38.713 1.00 93.88 452 PRO A CA 1
ATOM 3451 C C . PRO A 1 452 ? 6.660 3.469 -38.632 1.00 93.88 452 PRO A C 1
ATOM 3453 O O . PRO A 1 452 ? 6.365 4.519 -38.066 1.00 93.88 452 PRO A O 1
ATOM 3456 N N . GLU A 1 453 ? 5.718 2.652 -39.123 1.00 92.38 453 GLU A N 1
ATOM 3457 C CA . GLU A 1 453 ? 4.279 2.936 -38.995 1.00 92.38 453 GLU A CA 1
ATOM 3458 C C . GLU A 1 453 ? 3.789 2.839 -37.541 1.00 92.38 453 GLU A C 1
ATOM 3460 O O . GLU A 1 453 ? 2.757 3.412 -37.188 1.00 92.38 453 GLU A O 1
ATOM 3465 N N . SER A 1 454 ? 4.539 2.154 -36.671 1.00 94.38 454 SER A N 1
ATOM 3466 C CA . SER A 1 454 ? 4.229 2.066 -35.242 1.00 94.38 454 SER A CA 1
ATOM 3467 C C . SER A 1 454 ? 4.625 3.316 -34.447 1.00 94.38 454 SER A C 1
ATOM 3469 O O . SER A 1 454 ? 4.244 3.432 -33.282 1.00 94.38 454 SER A O 1
ATOM 3471 N N . ILE A 1 455 ? 5.385 4.242 -35.042 1.00 97.25 455 ILE A N 1
ATOM 3472 C CA . ILE A 1 455 ? 5.842 5.476 -34.398 1.00 97.25 455 ILE A CA 1
ATOM 3473 C C . ILE A 1 455 ? 4.862 6.608 -34.740 1.00 97.25 455 ILE A C 1
ATOM 3475 O O . ILE A 1 455 ? 4.706 6.992 -35.892 1.00 97.25 455 ILE A O 1
ATOM 3479 N N . THR A 1 456 ? 4.222 7.212 -33.740 1.00 96.19 456 THR A N 1
ATOM 3480 C CA . THR A 1 456 ? 3.299 8.348 -33.943 1.00 96.19 456 THR A CA 1
ATOM 3481 C C . THR A 1 456 ? 3.978 9.708 -33.789 1.00 96.19 456 THR A C 1
ATOM 3483 O O . THR A 1 456 ? 3.460 10.733 -34.241 1.00 96.19 456 THR A O 1
ATOM 3486 N N . GLN A 1 457 ? 5.113 9.740 -33.090 1.00 98.12 457 GLN A N 1
ATOM 3487 C CA . GLN A 1 457 ? 5.901 10.943 -32.848 1.00 98.12 457 GLN A CA 1
ATOM 3488 C C . GLN A 1 457 ? 7.359 10.565 -32.599 1.00 98.12 457 GLN A C 1
ATOM 3490 O O . GLN A 1 457 ? 7.651 9.789 -31.690 1.00 98.12 457 GLN A O 1
ATOM 3495 N N . LEU A 1 458 ? 8.268 11.172 -33.362 1.00 98.50 458 LEU A N 1
ATOM 3496 C CA . LEU A 1 458 ? 9.708 10.999 -33.209 1.00 98.50 458 LEU A CA 1
ATOM 3497 C C . LEU A 1 458 ? 10.325 12.249 -32.581 1.00 98.50 458 LEU A C 1
ATOM 3499 O O . LEU A 1 458 ? 10.225 13.350 -33.132 1.00 98.50 458 LEU A O 1
ATOM 3503 N N . ARG A 1 459 ? 11.018 12.077 -31.454 1.00 98.75 459 ARG A N 1
ATOM 3504 C CA . ARG A 1 459 ? 11.807 13.139 -30.826 1.00 98.75 459 ARG A CA 1
ATOM 3505 C C . ARG A 1 459 ? 13.196 12.641 -30.448 1.00 98.75 459 ARG A C 1
ATOM 3507 O O . ARG A 1 459 ? 13.322 11.812 -29.556 1.00 98.75 459 ARG A O 1
ATOM 3514 N N . ILE A 1 460 ? 14.228 13.215 -31.059 1.00 98.75 460 ILE A N 1
ATOM 3515 C CA . ILE A 1 460 ? 15.634 12.945 -30.734 1.00 98.75 460 ILE A CA 1
ATOM 3516 C C . ILE A 1 460 ? 16.311 14.287 -30.463 1.00 98.75 460 ILE A C 1
ATOM 3518 O O . ILE A 1 460 ? 16.663 15.011 -31.396 1.00 98.75 460 ILE A O 1
ATOM 3522 N N . THR A 1 461 ? 16.446 14.665 -29.193 1.00 98.69 461 THR A N 1
ATOM 3523 C CA . THR A 1 461 ? 16.918 16.010 -28.827 1.00 98.69 461 THR A CA 1
ATOM 3524 C C . THR A 1 461 ? 17.963 16.001 -27.726 1.00 98.69 461 THR A C 1
ATOM 3526 O O . THR A 1 461 ? 17.895 15.190 -26.815 1.00 98.69 461 THR A O 1
ATOM 3529 N N . ASN A 1 462 ? 18.889 16.958 -27.741 1.00 98.44 462 ASN A N 1
ATOM 3530 C CA . ASN A 1 462 ? 19.856 17.149 -26.654 1.00 98.44 462 ASN A CA 1
ATOM 3531 C C . ASN A 1 462 ? 20.737 15.913 -26.357 1.00 98.44 462 ASN A C 1
ATOM 3533 O O . ASN A 1 462 ? 21.079 15.685 -25.201 1.00 98.44 462 ASN A O 1
ATOM 3537 N N . ASN A 1 463 ? 21.114 15.109 -27.357 1.00 98.69 463 ASN A N 1
ATOM 3538 C CA . ASN A 1 463 ? 22.043 13.981 -27.186 1.00 98.69 463 ASN A CA 1
ATOM 3539 C C . ASN A 1 463 ? 23.408 14.350 -27.805 1.00 98.69 463 ASN A C 1
ATOM 3541 O O . ASN A 1 463 ? 23.660 14.056 -28.976 1.00 98.69 463 ASN A O 1
ATOM 3545 N N . PRO A 1 464 ? 24.296 15.050 -27.074 1.00 98.25 464 PRO A N 1
ATOM 3546 C CA . PRO A 1 464 ? 25.460 15.728 -27.652 1.00 98.25 464 PRO A CA 1
ATOM 3547 C C . PRO A 1 464 ? 26.538 14.799 -28.226 1.00 98.25 464 PRO A C 1
ATOM 3549 O O . PRO A 1 464 ? 27.468 15.302 -28.853 1.00 98.25 464 PRO A O 1
ATOM 3552 N N . HIS A 1 465 ? 26.490 13.490 -27.962 1.00 98.31 465 HIS A N 1
ATOM 3553 C CA . HIS A 1 465 ? 27.444 12.502 -28.492 1.00 98.31 465 HIS A CA 1
ATOM 3554 C C . HIS A 1 465 ? 2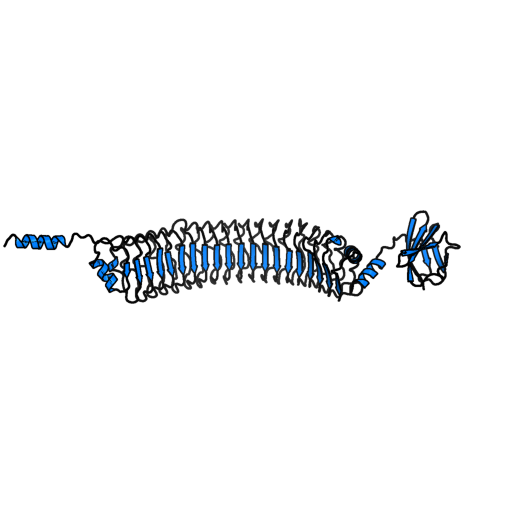6.814 11.575 -29.538 1.00 98.31 465 HIS A C 1
ATOM 3556 O O . HIS A 1 465 ? 27.530 10.815 -30.190 1.00 98.31 465 HIS A O 1
ATOM 3562 N N . LEU A 1 466 ? 25.501 11.697 -29.767 1.00 98.62 466 LEU A N 1
ATOM 3563 C CA . LEU A 1 466 ? 24.777 10.843 -30.695 1.00 98.62 466 LEU A CA 1
ATOM 3564 C C . LEU A 1 466 ? 25.121 11.268 -32.116 1.00 98.62 466 LEU A C 1
ATOM 3566 O O . LEU A 1 466 ? 24.634 12.301 -32.569 1.00 98.62 466 LEU A O 1
ATOM 3570 N N . SER A 1 467 ? 25.967 10.484 -32.778 1.00 96.50 467 SER A N 1
ATOM 3571 C CA . SER A 1 467 ? 26.431 10.720 -34.154 1.00 96.50 467 SER A CA 1
ATOM 3572 C C . SER A 1 467 ? 26.042 9.601 -35.118 1.00 96.50 467 SER A C 1
ATOM 3574 O O . SER A 1 467 ? 26.121 9.810 -36.323 1.00 96.50 467 SER A O 1
ATOM 3576 N N . LYS A 1 468 ? 25.588 8.452 -34.593 1.00 96.31 468 LYS A N 1
ATOM 3577 C CA . LYS A 1 468 ? 25.110 7.307 -35.372 1.00 96.31 468 LYS A CA 1
ATOM 3578 C C . LYS A 1 468 ? 23.626 7.031 -35.102 1.00 96.31 468 LYS A C 1
ATOM 3580 O O . LYS A 1 468 ? 23.278 6.289 -34.183 1.00 96.31 468 LYS A O 1
ATOM 3585 N N . CYS A 1 469 ? 22.739 7.646 -35.869 1.00 96.62 469 CYS A N 1
ATOM 3586 C CA . CYS A 1 469 ? 21.278 7.533 -35.720 1.00 96.62 469 CYS A CA 1
ATOM 3587 C C . CYS A 1 469 ? 20.561 7.194 -37.035 1.00 96.62 469 CYS A C 1
ATOM 3589 O O . CYS A 1 469 ? 19.341 7.041 -37.039 1.00 96.62 469 CYS A O 1
ATOM 3591 N N . GLU A 1 470 ? 21.311 7.036 -38.123 1.00 94.81 470 GLU A N 1
ATOM 3592 C CA . GLU A 1 470 ? 20.909 6.571 -39.451 1.00 94.81 470 GLU A CA 1
ATOM 3593 C C . GLU A 1 470 ? 20.587 5.065 -39.484 1.00 94.81 470 GLU A C 1
ATOM 3595 O O . GLU A 1 470 ? 20.897 4.350 -40.434 1.00 94.81 470 GLU A O 1
ATOM 3600 N N . ILE A 1 471 ? 19.957 4.568 -38.421 1.00 95.25 471 ILE A N 1
ATOM 3601 C CA . ILE A 1 471 ? 19.450 3.200 -38.353 1.00 95.25 471 ILE A CA 1
ATOM 3602 C C . ILE A 1 471 ? 18.241 3.039 -39.281 1.00 95.25 471 ILE A C 1
ATOM 3604 O O . ILE A 1 471 ? 17.510 4.003 -39.537 1.00 95.25 471 ILE A O 1
ATOM 3608 N N . GLN A 1 472 ? 17.984 1.806 -39.726 1.00 91.31 472 GLN A N 1
ATOM 3609 C CA . GLN A 1 472 ? 16.941 1.495 -40.713 1.00 91.31 472 GLN A CA 1
ATOM 3610 C C . GLN A 1 472 ? 15.573 2.087 -40.333 1.00 91.31 472 GLN A C 1
ATOM 3612 O O . GLN A 1 472 ? 14.976 2.811 -41.126 1.00 91.31 472 GLN A O 1
ATOM 3617 N N . THR A 1 473 ? 15.137 1.879 -39.088 1.00 95.12 473 THR A N 1
ATOM 3618 C CA . THR A 1 473 ? 13.907 2.461 -38.525 1.00 95.12 473 THR A CA 1
ATOM 3619 C C . THR A 1 473 ? 13.794 3.969 -38.750 1.00 95.12 473 THR A C 1
ATOM 3621 O O . THR A 1 473 ? 12.743 4.460 -39.157 1.00 95.12 473 THR A O 1
ATOM 3624 N N . ILE A 1 474 ? 14.856 4.728 -38.461 1.00 97.25 474 ILE A N 1
ATOM 3625 C CA . ILE A 1 474 ? 14.823 6.192 -38.543 1.00 97.25 474 ILE A CA 1
ATOM 3626 C C . ILE A 1 474 ? 14.851 6.640 -40.004 1.00 97.25 474 ILE A C 1
ATOM 3628 O O . ILE A 1 474 ? 14.092 7.536 -40.372 1.00 97.25 474 ILE A O 1
ATOM 3632 N N . CYS A 1 475 ? 15.661 5.994 -40.847 1.00 94.75 475 CYS A N 1
ATOM 3633 C CA . CYS A 1 475 ? 15.691 6.269 -42.283 1.00 94.75 475 CYS A CA 1
ATOM 3634 C C . CYS A 1 475 ? 14.322 6.036 -42.936 1.00 94.75 475 CYS A C 1
ATOM 3636 O O . CYS A 1 475 ? 13.831 6.902 -43.662 1.00 94.75 475 CYS A O 1
ATOM 3638 N N . ASP A 1 476 ? 13.676 4.909 -42.632 1.00 92.94 476 ASP A N 1
ATOM 3639 C CA . ASP A 1 476 ? 12.354 4.587 -43.170 1.00 92.94 476 ASP A CA 1
ATOM 3640 C C . ASP A 1 476 ? 11.277 5.537 -42.632 1.00 92.94 476 ASP A C 1
ATOM 3642 O O . ASP A 1 476 ? 10.405 5.979 -43.384 1.00 92.94 476 ASP A O 1
ATOM 3646 N N . PHE A 1 477 ? 11.361 5.921 -41.353 1.00 95.44 477 PHE A N 1
ATOM 3647 C CA . PHE A 1 477 ? 10.437 6.884 -40.759 1.00 95.44 477 PHE A CA 1
ATOM 3648 C C . PHE A 1 477 ? 10.533 8.268 -41.417 1.00 95.44 477 PHE A C 1
ATOM 3650 O O . PHE A 1 477 ? 9.503 8.876 -41.709 1.00 95.44 477 PHE A O 1
ATOM 3657 N N . LEU A 1 478 ? 11.746 8.768 -41.676 1.00 93.25 478 LEU A N 1
ATOM 3658 C CA . LEU A 1 478 ? 11.954 10.069 -42.327 1.00 93.25 478 LEU A CA 1
ATOM 3659 C C . LEU A 1 478 ? 11.595 10.047 -43.821 1.00 93.25 478 LEU A C 1
ATOM 3661 O O . LEU A 1 478 ? 11.138 11.055 -44.353 1.00 93.25 478 LEU A O 1
ATOM 3665 N N . ALA A 1 479 ? 11.752 8.904 -44.498 1.00 90.75 479 ALA A N 1
ATOM 3666 C CA . ALA A 1 479 ? 11.341 8.740 -45.894 1.00 90.75 479 ALA A CA 1
ATOM 3667 C C . ALA A 1 479 ? 9.809 8.687 -46.072 1.00 90.75 479 ALA A C 1
ATOM 3669 O O . ALA A 1 479 ? 9.298 8.925 -47.173 1.00 90.75 479 ALA A O 1
ATOM 3670 N N . GLY A 1 480 ? 9.076 8.354 -45.006 1.00 86.12 480 GLY A N 1
ATOM 3671 C CA . GLY A 1 480 ? 7.618 8.335 -44.976 1.00 86.12 480 GLY A CA 1
ATOM 3672 C C . GLY A 1 480 ? 6.983 9.733 -44.906 1.00 86.12 480 GLY A C 1
ATOM 3673 O O . GLY A 1 480 ? 7.647 10.724 -44.609 1.00 86.12 480 GLY A O 1
ATOM 3674 N N . PRO A 1 481 ? 5.664 9.852 -45.143 1.00 86.50 481 PRO A N 1
ATOM 3675 C CA . PRO A 1 481 ? 4.933 11.121 -45.086 1.00 86.50 481 PRO A CA 1
ATOM 3676 C C . PRO A 1 481 ? 4.632 11.572 -43.637 1.00 86.50 481 PRO A C 1
ATOM 3678 O O . PRO A 1 481 ? 3.509 11.970 -43.331 1.00 86.50 481 PRO A O 1
ATOM 3681 N N . ASN A 1 482 ? 5.605 11.470 -42.728 1.00 86.38 482 ASN A N 1
ATOM 3682 C CA . ASN A 1 482 ? 5.432 11.727 -41.297 1.00 86.38 482 ASN A CA 1
ATOM 3683 C C . ASN A 1 482 ? 5.642 13.211 -40.949 1.00 86.38 482 ASN A C 1
ATOM 3685 O O . ASN A 1 482 ? 6.597 13.834 -41.403 1.00 86.38 482 ASN A O 1
ATOM 3689 N N . GLU A 1 483 ? 4.769 13.782 -40.109 1.00 83.94 483 GLU A N 1
ATOM 3690 C CA . GLU A 1 483 ? 4.799 15.222 -39.778 1.00 83.94 483 GLU A CA 1
ATOM 3691 C C . GLU A 1 483 ? 5.300 15.528 -38.350 1.00 83.94 483 GLU A C 1
ATOM 3693 O O . GLU A 1 483 ? 5.814 16.616 -38.090 1.00 83.94 483 GLU A O 1
ATOM 3698 N N . ASN A 1 484 ? 5.206 14.573 -37.416 1.00 94.94 484 ASN A N 1
ATOM 3699 C CA . ASN A 1 484 ? 5.578 14.765 -36.007 1.00 94.94 484 ASN A CA 1
ATOM 3700 C C . ASN A 1 484 ? 7.040 14.378 -35.735 1.00 94.94 484 ASN A C 1
ATOM 3702 O O . ASN A 1 484 ? 7.321 13.405 -35.032 1.00 94.94 484 ASN A O 1
ATOM 3706 N N . ILE A 1 485 ? 7.968 15.155 -36.297 1.00 97.62 485 ILE A N 1
ATOM 3707 C CA . ILE A 1 485 ? 9.415 14.946 -36.161 1.00 97.62 485 ILE A CA 1
ATOM 3708 C C . ILE A 1 485 ? 10.044 16.131 -35.430 1.00 97.62 485 ILE A C 1
ATOM 3710 O O . ILE A 1 485 ? 9.835 17.291 -35.780 1.00 97.62 485 ILE A O 1
ATOM 3714 N N . THR A 1 486 ? 10.838 15.857 -34.398 1.00 98.25 486 THR A N 1
ATOM 3715 C CA . THR A 1 486 ? 11.612 16.873 -33.675 1.00 98.25 486 THR A CA 1
ATOM 3716 C C . THR A 1 486 ? 13.033 16.375 -33.432 1.00 98.25 486 THR A C 1
ATOM 3718 O O . THR A 1 486 ? 13.257 15.530 -32.569 1.00 98.25 486 THR A O 1
ATOM 3721 N N . ILE A 1 487 ? 13.999 16.913 -34.181 1.00 98.44 487 ILE A N 1
ATOM 3722 C CA . ILE A 1 487 ? 15.414 16.524 -34.099 1.00 98.44 487 ILE A CA 1
ATOM 3723 C C . ILE A 1 487 ? 16.276 17.784 -34.042 1.00 98.44 487 ILE A C 1
ATOM 3725 O O . ILE A 1 487 ? 16.268 18.569 -34.990 1.00 98.44 487 ILE A O 1
ATOM 3729 N N . TYR A 1 488 ? 16.964 18.008 -32.919 1.00 98.00 488 TYR A N 1
ATOM 3730 C CA . TYR A 1 488 ? 17.878 19.142 -32.734 1.00 98.00 488 TYR A CA 1
ATOM 3731 C C . TYR A 1 488 ? 18.833 18.947 -31.549 1.00 98.00 488 TYR A C 1
ATOM 3733 O O . TYR A 1 488 ? 18.497 18.279 -30.572 1.00 98.00 488 TYR A O 1
ATOM 3741 N N . VAL A 1 489 ? 19.991 19.618 -31.586 1.00 97.50 489 VAL A N 1
ATOM 3742 C CA . VAL A 1 489 ? 20.993 19.628 -30.497 1.00 97.50 489 VAL A CA 1
ATOM 3743 C C . VAL A 1 489 ? 21.511 18.208 -30.217 1.00 97.50 489 VAL A C 1
ATOM 3745 O O . VAL A 1 489 ? 21.611 17.763 -29.080 1.00 97.50 489 VAL A O 1
ATOM 3748 N N . ASN A 1 490 ? 21.851 17.485 -31.284 1.00 98.44 490 ASN A N 1
ATOM 3749 C CA . ASN A 1 490 ? 22.600 16.226 -31.205 1.00 98.44 490 ASN A CA 1
ATOM 3750 C C . ASN A 1 490 ? 23.990 16.412 -31.839 1.00 98.44 490 ASN A C 1
ATOM 3752 O O . ASN A 1 490 ? 24.319 17.513 -32.294 1.00 98.44 490 ASN A O 1
ATOM 3756 N N . ALA A 1 491 ? 24.824 15.369 -31.863 1.00 97.69 491 ALA A N 1
ATOM 3757 C CA . ALA A 1 491 ? 26.111 15.456 -32.550 1.00 97.69 491 ALA A CA 1
ATOM 3758 C C . ALA A 1 491 ? 25.922 15.549 -34.084 1.00 97.69 491 ALA A C 1
ATOM 3760 O O . ALA A 1 491 ? 24.857 15.190 -34.602 1.00 97.69 491 ALA A O 1
ATOM 3761 N N . PRO A 1 492 ? 26.932 16.045 -34.828 1.00 95.19 492 PRO A N 1
ATOM 3762 C CA . PRO A 1 492 ? 26.898 16.059 -36.291 1.00 95.19 492 PRO A CA 1
ATOM 3763 C C . PRO A 1 492 ? 26.594 14.672 -36.871 1.00 95.19 492 PRO A C 1
ATOM 3765 O O . PRO A 1 492 ? 27.111 13.678 -36.366 1.00 95.19 492 PRO A O 1
ATOM 3768 N N . GLY A 1 493 ? 25.764 14.630 -37.915 1.00 92.44 493 GLY A N 1
ATOM 3769 C CA . GLY A 1 493 ? 25.199 13.397 -38.485 1.00 92.44 493 GLY A CA 1
ATOM 3770 C C . GLY A 1 493 ? 23.784 13.115 -37.970 1.00 92.44 493 GLY A C 1
ATOM 3771 O O . GLY A 1 493 ? 22.957 12.569 -38.689 1.00 92.44 493 GLY A O 1
ATOM 3772 N N . CYS A 1 494 ? 23.460 13.599 -36.765 1.00 97.00 494 CYS A N 1
ATOM 3773 C CA . CYS A 1 494 ? 22.172 13.389 -36.097 1.00 97.00 494 CYS A CA 1
ATOM 3774 C C . CYS A 1 494 ? 21.493 14.676 -35.629 1.00 97.00 494 CYS A C 1
ATOM 3776 O O . CYS A 1 494 ? 20.485 14.639 -34.915 1.00 97.00 494 CYS A O 1
ATOM 3778 N N . ASN A 1 495 ? 22.043 15.843 -35.965 1.00 94.31 495 ASN A N 1
ATOM 3779 C CA . ASN A 1 495 ? 21.612 17.099 -35.364 1.00 94.31 495 ASN A CA 1
ATOM 3780 C C . ASN A 1 495 ? 20.311 17.656 -35.971 1.00 94.31 495 ASN A C 1
ATOM 3782 O O . ASN A 1 495 ? 19.695 18.529 -35.373 1.00 94.31 495 ASN A O 1
ATOM 3786 N N . ASN A 1 496 ? 19.862 17.179 -37.129 1.00 95.81 496 ASN A N 1
ATOM 3787 C CA . ASN A 1 496 ? 18.547 17.486 -37.707 1.00 95.81 496 ASN A CA 1
ATOM 3788 C C . ASN A 1 496 ? 18.173 16.430 -38.758 1.00 95.81 496 ASN A C 1
ATOM 3790 O O . ASN A 1 496 ? 19.032 15.672 -39.200 1.00 95.81 496 ASN A O 1
ATOM 3794 N N . SER A 1 497 ? 16.907 16.410 -39.186 1.00 94.94 497 SER A N 1
ATOM 3795 C CA . SER A 1 497 ? 16.399 15.431 -40.160 1.00 94.94 497 SER A CA 1
ATOM 3796 C C . SER A 1 497 ? 17.193 15.398 -41.468 1.00 94.94 497 SER A C 1
ATOM 3798 O O . SER A 1 497 ? 17.468 14.317 -41.968 1.00 94.94 497 SER A O 1
ATOM 3800 N N . SER A 1 498 ? 17.627 16.548 -41.994 1.00 91.88 498 SER A N 1
ATOM 3801 C CA . SER A 1 498 ? 18.376 16.599 -43.257 1.00 91.88 498 SER A CA 1
ATOM 3802 C C . SER A 1 498 ? 19.780 15.993 -43.161 1.00 91.88 498 SER A C 1
ATOM 3804 O O . SER A 1 498 ? 20.255 15.425 -44.141 1.00 91.88 498 SER A O 1
ATOM 3806 N N . GLU A 1 499 ? 20.454 16.105 -42.010 1.00 94.06 499 GLU A N 1
ATOM 3807 C CA . GLU A 1 499 ? 21.723 15.399 -41.769 1.00 94.06 499 GLU A CA 1
ATOM 3808 C C . GLU A 1 499 ? 21.506 13.883 -41.779 1.00 94.06 499 GLU A C 1
ATOM 3810 O O . GLU A 1 499 ? 22.219 13.176 -42.483 1.00 94.06 499 GLU A O 1
ATOM 3815 N N . ILE A 1 500 ? 20.468 13.403 -41.089 1.00 94.12 500 ILE A N 1
ATOM 3816 C CA . ILE A 1 500 ? 20.156 11.970 -41.013 1.00 94.12 500 ILE A CA 1
ATOM 3817 C C . ILE A 1 500 ? 19.762 11.426 -42.384 1.00 94.12 500 ILE A C 1
ATOM 3819 O O . ILE A 1 500 ? 20.286 10.406 -42.804 1.00 94.12 500 ILE A O 1
ATOM 3823 N N . GLU A 1 501 ? 18.886 12.114 -43.119 1.00 90.19 501 GLU A N 1
ATOM 3824 C CA . GLU A 1 501 ? 18.499 11.734 -44.484 1.00 90.19 501 GLU A CA 1
ATOM 3825 C C . GLU A 1 501 ? 19.713 11.648 -45.419 1.00 90.19 501 GLU A C 1
ATOM 3827 O O . GLU A 1 501 ? 19.790 10.744 -46.252 1.00 90.19 501 GLU A O 1
ATOM 3832 N N . TYR A 1 502 ? 20.682 12.561 -45.280 1.00 88.31 502 TYR A N 1
ATOM 3833 C CA . TYR A 1 502 ? 21.935 12.492 -46.028 1.00 88.31 502 TYR A CA 1
ATOM 3834 C C . TYR A 1 502 ? 22.749 11.255 -45.639 1.00 88.31 502 TYR A C 1
ATOM 3836 O O . TYR A 1 502 ? 23.171 10.513 -46.527 1.00 88.31 502 TYR A O 1
ATOM 3844 N N . GLU A 1 503 ? 22.925 10.992 -44.343 1.00 88.75 503 GLU A N 1
ATOM 3845 C CA . GLU A 1 503 ? 23.631 9.798 -43.875 1.00 88.75 503 GLU A CA 1
ATOM 3846 C C . GLU A 1 503 ? 22.914 8.509 -44.299 1.00 88.75 503 GLU A C 1
ATOM 3848 O O . GLU A 1 503 ? 23.582 7.599 -44.765 1.00 88.75 503 GLU A O 1
ATOM 3853 N N . CYS A 1 504 ? 21.578 8.451 -44.306 1.00 88.88 504 CYS A N 1
ATOM 3854 C CA . CYS A 1 504 ? 20.791 7.327 -44.835 1.00 88.88 504 CYS A CA 1
ATOM 3855 C C . CYS A 1 504 ? 21.048 7.059 -46.334 1.00 88.88 504 CYS A C 1
ATOM 3857 O O . CYS A 1 504 ? 21.032 5.916 -46.793 1.00 88.88 504 CYS A O 1
ATOM 3859 N N . LEU A 1 505 ? 21.292 8.107 -47.132 1.00 81.62 505 LEU A N 1
ATOM 3860 C CA . LEU A 1 505 ? 21.647 7.975 -48.552 1.00 81.62 505 LEU A CA 1
ATOM 3861 C C . LEU A 1 505 ? 23.107 7.548 -48.746 1.00 81.62 505 LEU A C 1
ATOM 3863 O O . LEU A 1 505 ? 23.447 6.901 -49.739 1.00 81.62 505 LEU A O 1
ATOM 3867 N N . VAL A 1 506 ? 23.987 7.935 -47.821 1.00 73.19 506 VAL A N 1
ATOM 3868 C CA . VAL A 1 506 ? 25.407 7.574 -47.841 1.00 73.19 506 VAL A CA 1
ATOM 3869 C C . VAL A 1 506 ? 25.631 6.183 -47.238 1.00 73.19 506 VAL A C 1
ATOM 3871 O O . VAL A 1 506 ? 26.527 5.479 -47.702 1.00 73.19 506 VAL A O 1
ATOM 3874 N N . SER A 1 507 ? 24.811 5.745 -46.289 1.00 62.72 507 SER A N 1
ATOM 3875 C CA . SER A 1 507 ? 24.894 4.450 -45.612 1.00 62.72 507 SER A CA 1
ATOM 3876 C C . SER A 1 507 ? 24.343 3.294 -46.443 1.00 62.72 507 SER A C 1
ATOM 3878 O O . SER A 1 507 ? 24.570 2.144 -46.075 1.00 62.72 507 SER A O 1
ATOM 3880 N N . SER A 1 508 ? 23.695 3.565 -47.591 1.00 51.56 508 SER A N 1
ATOM 3881 C CA . SER A 1 508 ? 23.282 2.515 -48.525 1.00 51.56 508 SER A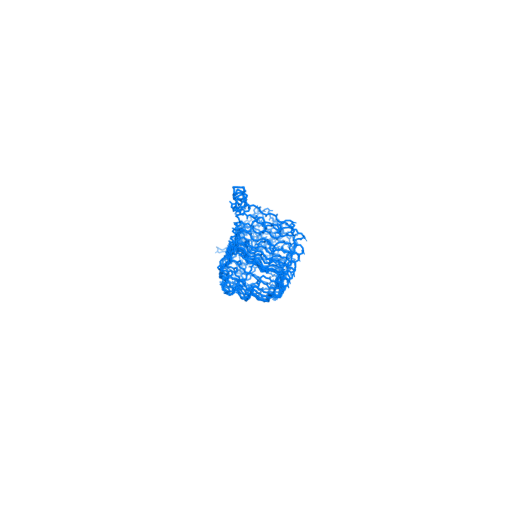 CA 1
ATOM 3882 C C . SER A 1 508 ? 24.493 1.641 -48.854 1.00 51.56 508 SER A C 1
ATOM 3884 O O . SER A 1 508 ? 25.446 2.125 -49.479 1.00 51.56 508 SER A O 1
ATOM 3886 N N . GLU A 1 509 ? 24.459 0.390 -48.397 1.00 49.16 509 GLU A N 1
ATOM 3887 C CA . GLU A 1 509 ? 25.551 -0.565 -48.535 1.00 49.16 509 GLU A CA 1
ATOM 3888 C C . GLU A 1 509 ? 26.081 -0.548 -49.975 1.00 49.16 509 GLU A C 1
ATOM 3890 O O . GLU A 1 509 ? 25.341 -0.764 -50.944 1.00 49.16 509 GLU A O 1
ATOM 3895 N N . GLU A 1 510 ? 27.385 -0.300 -50.138 1.00 45.69 510 GLU A N 1
ATOM 3896 C CA . GLU A 1 510 ? 28.052 -0.807 -51.327 1.00 45.69 510 GLU A CA 1
ATOM 3897 C C . GLU A 1 510 ? 27.839 -2.321 -51.289 1.00 45.69 510 GLU A C 1
ATOM 3899 O O . GLU A 1 510 ? 28.302 -2.988 -50.369 1.00 45.69 510 GLU A O 1
ATOM 3904 N N . THR A 1 511 ? 27.103 -2.881 -52.254 1.00 45.62 511 THR A N 1
ATOM 3905 C CA . THR A 1 511 ? 27.165 -4.325 -52.499 1.00 45.62 511 THR A CA 1
ATOM 3906 C C . THR A 1 511 ? 28.611 -4.640 -52.842 1.00 45.62 511 THR A C 1
ATOM 3908 O O . THR A 1 511 ? 29.048 -4.439 -53.981 1.00 45.62 511 THR A O 1
ATOM 3911 N N . ASP A 1 512 ? 29.345 -5.058 -51.820 1.00 46.03 512 ASP A N 1
ATOM 3912 C CA . ASP A 1 512 ? 30.772 -5.266 -51.858 1.00 46.03 512 ASP A CA 1
ATOM 3913 C C . ASP A 1 512 ? 31.077 -6.537 -52.658 1.00 46.03 512 ASP A C 1
ATOM 3915 O O . ASP A 1 512 ? 31.161 -7.655 -52.155 1.00 46.03 512 ASP A O 1
ATOM 3919 N N . TYR A 1 513 ? 31.155 -6.354 -53.973 1.00 49.56 513 TYR A N 1
ATOM 3920 C CA . TYR A 1 513 ? 31.960 -7.180 -54.863 1.00 49.56 513 TYR A CA 1
ATOM 3921 C C . TYR A 1 513 ? 33.301 -6.454 -55.131 1.00 49.56 513 TYR A C 1
ATOM 3923 O O . TYR A 1 513 ? 33.794 -6.471 -56.263 1.00 49.56 513 TYR A O 1
ATOM 3931 N N . GLN A 1 514 ? 33.908 -5.776 -54.142 1.00 50.72 514 GLN A N 1
ATOM 3932 C CA . GLN A 1 514 ? 35.347 -5.485 -54.199 1.00 50.72 514 GLN A CA 1
ATOM 3933 C C . GLN A 1 514 ? 36.058 -6.828 -54.004 1.00 50.72 514 GLN A C 1
ATOM 3935 O O . GLN A 1 514 ? 35.953 -7.488 -52.984 1.00 50.72 514 GLN A O 1
ATOM 3940 N N . ASP A 1 515 ? 36.576 -7.428 -55.068 1.00 53.38 515 ASP A N 1
ATOM 3941 C CA . ASP A 1 515 ? 37.994 -7.245 -55.377 1.00 53.38 515 ASP A CA 1
ATOM 3942 C C . ASP A 1 515 ? 38.283 -7.028 -56.873 1.00 53.38 515 ASP A C 1
ATOM 3944 O O . ASP A 1 515 ? 39.441 -7.064 -57.306 1.00 53.38 515 ASP A O 1
ATOM 3948 N N . ASN A 1 516 ? 37.252 -6.836 -57.709 1.00 67.31 516 ASN A N 1
ATOM 3949 C CA . ASN A 1 516 ? 37.436 -7.032 -59.150 1.00 67.31 516 ASN A CA 1
ATOM 3950 C C . ASN A 1 516 ? 37.119 -5.860 -60.082 1.00 67.31 516 ASN A C 1
ATOM 3952 O O . ASN A 1 516 ? 37.507 -5.972 -61.241 1.00 67.31 516 ASN A O 1
ATOM 3956 N N . ILE A 1 517 ? 36.472 -4.767 -59.656 1.00 76.62 517 ILE A N 1
ATOM 3957 C CA . ILE A 1 517 ? 36.278 -3.579 -60.514 1.00 76.62 517 ILE A CA 1
ATOM 3958 C C . ILE A 1 517 ? 36.584 -2.299 -59.733 1.00 76.62 517 ILE A C 1
ATOM 3960 O O . ILE A 1 517 ? 35.913 -2.005 -58.749 1.00 76.62 517 ILE A O 1
ATOM 3964 N N . THR A 1 518 ? 37.559 -1.516 -60.193 1.00 80.81 518 THR A N 1
ATOM 3965 C CA . THR A 1 518 ? 37.954 -0.234 -59.584 1.00 80.81 518 THR A CA 1
ATOM 3966 C C . THR A 1 518 ? 37.676 0.928 -60.534 1.00 80.81 518 THR A C 1
ATOM 3968 O O . THR A 1 518 ? 38.075 0.878 -61.699 1.00 80.81 518 THR A O 1
ATOM 3971 N N . LEU A 1 519 ? 37.035 1.985 -60.032 1.00 86.56 519 LEU A N 1
ATOM 3972 C CA . LEU A 1 519 ? 36.788 3.243 -60.744 1.00 86.56 519 LEU A CA 1
ATOM 3973 C C . LEU A 1 519 ? 37.907 4.255 -60.484 1.00 86.56 519 LEU A C 1
ATOM 3975 O O . LEU A 1 519 ? 38.254 4.505 -59.331 1.00 86.56 519 LEU A O 1
ATOM 3979 N N . TYR A 1 520 ? 38.454 4.875 -61.531 1.00 81.50 520 TYR A N 1
ATOM 3980 C CA . TYR A 1 520 ? 39.441 5.946 -61.370 1.00 81.50 520 TYR A CA 1
ATOM 3981 C C . TYR A 1 520 ? 39.477 6.912 -62.572 1.00 81.50 520 TYR A C 1
ATOM 3983 O O . TYR A 1 520 ? 39.240 6.495 -63.699 1.00 81.50 520 TYR A O 1
ATOM 3991 N N . PRO A 1 521 ? 39.823 8.194 -62.373 1.00 83.06 521 PRO A N 1
ATOM 3992 C CA . PRO A 1 521 ? 39.859 8.851 -61.073 1.00 83.06 521 PRO A CA 1
ATOM 3993 C C . PRO A 1 521 ? 38.433 8.975 -60.510 1.00 83.06 521 PRO A C 1
ATOM 3995 O O . PRO A 1 521 ? 37.471 9.079 -61.259 1.00 83.06 521 PRO A O 1
ATOM 3998 N N . ASN A 1 522 ? 38.295 8.927 -59.191 1.00 81.31 522 ASN A N 1
ATOM 3999 C CA . ASN A 1 522 ? 37.065 9.283 -58.496 1.00 81.31 522 ASN A CA 1
ATOM 4000 C C . ASN A 1 522 ? 37.482 10.180 -57.324 1.00 81.31 522 ASN A C 1
ATOM 4002 O O . ASN A 1 522 ? 38.100 9.662 -56.390 1.00 81.31 522 ASN A O 1
ATOM 4006 N N . PRO A 1 523 ? 37.262 11.507 -57.385 1.00 89.44 523 PRO A N 1
ATOM 4007 C CA . PRO A 1 523 ? 36.402 12.237 -58.336 1.00 89.44 523 PRO A CA 1
ATOM 4008 C C . PRO A 1 523 ? 36.915 12.342 -59.792 1.00 89.44 523 PRO A C 1
ATOM 4010 O O . PRO A 1 523 ? 38.120 12.270 -60.034 1.00 89.44 523 PRO A O 1
ATOM 4013 N N . VAL A 1 524 ? 36.008 12.559 -60.758 1.00 92.00 524 VAL A N 1
ATOM 4014 C CA . VAL A 1 524 ? 36.274 12.633 -62.216 1.00 92.00 524 VAL A CA 1
ATOM 4015 C C . VAL A 1 524 ? 35.733 13.923 -62.849 1.00 92.00 524 VAL A C 1
ATOM 4017 O O . VAL A 1 524 ? 34.747 14.476 -62.380 1.00 92.00 524 VAL A O 1
ATOM 4020 N N . SER A 1 525 ? 36.340 14.390 -63.945 1.00 86.69 525 SER A N 1
ATOM 4021 C CA . SER A 1 525 ? 35.847 15.545 -64.726 1.00 86.69 525 SER A CA 1
ATOM 4022 C C . SER A 1 525 ? 35.603 15.254 -66.211 1.00 86.69 525 SER A C 1
ATOM 4024 O O . SER A 1 525 ? 34.703 15.830 -66.812 1.00 86.69 525 SER A O 1
ATOM 4026 N N . ASN A 1 526 ? 36.384 14.353 -66.820 1.00 89.25 526 ASN A N 1
ATOM 4027 C CA . ASN A 1 526 ? 36.305 14.076 -68.258 1.00 89.25 526 ASN A CA 1
ATOM 4028 C C . ASN A 1 526 ? 36.044 12.605 -68.559 1.00 89.25 526 ASN A C 1
ATOM 4030 O O . ASN A 1 526 ? 34.948 12.261 -68.985 1.00 89.25 526 ASN A O 1
ATOM 4034 N N . ASP A 1 527 ? 37.039 11.747 -68.340 1.00 90.56 527 ASP A N 1
ATOM 4035 C CA . ASP A 1 527 ? 36.953 10.321 -68.642 1.00 90.56 527 ASP A CA 1
ATOM 4036 C C . ASP A 1 527 ? 37.088 9.516 -67.350 1.00 90.56 527 ASP A C 1
ATOM 4038 O O . ASP A 1 527 ? 38.058 9.675 -66.605 1.00 90.56 527 ASP A O 1
ATOM 4042 N N . LEU A 1 528 ? 36.099 8.663 -67.090 1.00 89.38 528 LEU A N 1
ATOM 4043 C CA . LEU A 1 528 ? 36.102 7.696 -65.999 1.00 89.38 528 LEU A CA 1
ATOM 4044 C C . LEU A 1 528 ? 36.625 6.365 -66.526 1.00 89.38 528 LEU A C 1
ATOM 4046 O O . LEU A 1 528 ? 36.053 5.814 -67.468 1.00 89.38 528 LEU A O 1
ATOM 4050 N N . PHE A 1 529 ? 37.683 5.846 -65.914 1.00 84.69 529 PHE A N 1
ATOM 4051 C CA . PHE A 1 529 ? 38.291 4.565 -66.248 1.00 84.69 529 PHE A CA 1
ATOM 4052 C C . PHE A 1 529 ? 37.848 3.475 -65.274 1.00 84.69 529 PHE A C 1
ATOM 4054 O O . PHE A 1 529 ? 37.589 3.723 -64.095 1.00 84.69 529 PHE A O 1
ATOM 4061 N N . PHE A 1 530 ? 37.802 2.252 -65.788 1.00 86.19 530 PHE A N 1
ATOM 4062 C CA . PHE A 1 530 ? 37.477 1.044 -65.044 1.00 86.19 530 PHE A CA 1
ATOM 4063 C C . PHE A 1 530 ? 38.690 0.116 -65.113 1.00 86.19 530 PHE A C 1
ATOM 4065 O O . PHE A 1 530 ? 39.206 -0.125 -66.198 1.00 86.19 530 PHE A O 1
ATOM 4072 N N . SER A 1 531 ? 39.145 -0.420 -63.982 1.00 78.44 531 SER A N 1
ATOM 4073 C CA . SER A 1 531 ? 40.126 -1.512 -63.936 1.00 78.44 531 SER A CA 1
ATOM 4074 C C . SER A 1 531 ? 39.418 -2.782 -63.502 1.00 78.44 531 SER A C 1
ATOM 4076 O O . SER A 1 531 ? 38.834 -2.801 -62.423 1.00 78.44 531 SER A O 1
ATOM 4078 N N . CYS A 1 532 ? 39.474 -3.834 -64.321 1.00 76.50 532 CYS A N 1
ATOM 4079 C CA . CYS A 1 532 ? 38.861 -5.129 -64.021 1.00 76.50 532 CYS A CA 1
ATOM 4080 C C . CYS A 1 532 ? 39.925 -6.193 -63.696 1.00 76.50 532 CYS A C 1
ATOM 4082 O O . CYS A 1 532 ? 40.798 -6.450 -64.527 1.00 76.50 532 CYS A O 1
ATOM 4084 N N . ASN A 1 533 ? 39.824 -6.870 -62.549 1.00 70.38 533 ASN A N 1
ATOM 4085 C CA . ASN A 1 533 ? 40.630 -8.055 -62.225 1.00 70.38 533 ASN A CA 1
ATOM 4086 C C . ASN A 1 533 ? 39.912 -9.352 -62.660 1.00 70.38 533 ASN A C 1
ATOM 4088 O O . ASN A 1 533 ? 38.715 -9.364 -62.952 1.00 70.38 533 ASN A O 1
ATOM 4092 N N . ASN A 1 534 ? 40.650 -10.468 -62.703 1.00 62.25 534 ASN A N 1
ATOM 4093 C CA . ASN A 1 534 ? 40.109 -11.832 -62.835 1.00 62.25 534 ASN A CA 1
ATOM 4094 C C . ASN A 1 534 ? 39.260 -12.134 -64.092 1.00 62.25 534 ASN A C 1
ATOM 4096 O O . ASN A 1 534 ? 38.423 -13.033 -64.082 1.00 62.25 534 ASN A O 1
ATOM 4100 N N . GLY A 1 535 ? 39.503 -11.434 -65.207 1.00 64.31 535 GLY A N 1
ATOM 4101 C CA . GLY A 1 535 ? 38.846 -11.727 -66.490 1.00 64.31 535 GLY A CA 1
ATOM 4102 C C . GLY A 1 535 ? 37.387 -11.267 -66.579 1.00 64.31 535 GLY A C 1
ATOM 4103 O O . GLY A 1 535 ? 36.648 -11.759 -67.434 1.00 64.31 535 GLY A O 1
ATOM 4104 N N . LEU A 1 536 ? 36.964 -10.338 -65.714 1.00 71.62 536 LEU A N 1
ATOM 4105 C CA . LEU A 1 536 ? 35.653 -9.701 -65.810 1.00 71.62 536 LEU A CA 1
ATOM 4106 C C . LEU A 1 536 ? 35.524 -8.857 -67.083 1.00 71.62 536 LEU A C 1
ATOM 4108 O O . LEU A 1 536 ? 36.424 -8.100 -67.450 1.00 71.62 536 LEU A O 1
ATOM 4112 N N . GLU A 1 537 ? 34.364 -8.964 -67.730 1.00 76.69 537 GLU A N 1
ATOM 4113 C CA . GLU A 1 537 ? 33.994 -8.160 -68.890 1.00 76.69 537 GLU A CA 1
ATOM 4114 C C . GLU A 1 537 ? 32.769 -7.300 -68.553 1.00 76.69 537 GLU A C 1
ATOM 4116 O O . GLU A 1 537 ? 31.682 -7.818 -68.277 1.00 76.69 537 GLU A O 1
ATOM 4121 N N . ILE A 1 538 ? 32.946 -5.975 -68.580 1.00 81.62 538 ILE A N 1
ATOM 4122 C CA . ILE A 1 538 ? 31.855 -5.010 -68.399 1.00 81.62 538 ILE A CA 1
ATOM 4123 C C . ILE A 1 538 ? 30.943 -5.054 -69.629 1.00 81.62 538 ILE A C 1
ATOM 4125 O O . ILE A 1 538 ? 31.391 -4.845 -70.759 1.00 81.62 538 ILE A O 1
ATOM 4129 N N . LYS A 1 539 ? 29.651 -5.301 -69.405 1.00 84.38 539 LYS A N 1
ATOM 4130 C CA . LYS A 1 539 ? 28.607 -5.335 -70.438 1.00 84.38 539 LYS A CA 1
ATOM 4131 C C . LYS A 1 539 ? 27.907 -3.994 -70.596 1.00 84.38 539 LYS A C 1
ATOM 4133 O O . LYS A 1 539 ? 27.692 -3.548 -71.722 1.00 84.38 539 LYS A O 1
ATOM 4138 N N . SER A 1 540 ? 27.536 -3.375 -69.481 1.00 84.88 540 SER A N 1
ATOM 4139 C CA . SER A 1 540 ? 26.849 -2.088 -69.460 1.00 84.88 540 SER A CA 1
ATOM 4140 C C . SER A 1 540 ? 27.190 -1.314 -68.192 1.00 84.88 540 SER A C 1
ATOM 4142 O O . SER A 1 540 ? 27.562 -1.903 -67.176 1.00 84.88 540 SER A O 1
ATOM 4144 N N . ILE A 1 541 ? 27.102 0.012 -68.277 1.00 87.62 541 ILE A N 1
ATOM 4145 C CA . ILE A 1 541 ? 27.265 0.920 -67.142 1.00 87.62 541 ILE A CA 1
ATOM 4146 C C . ILE A 1 541 ? 26.063 1.857 -67.130 1.00 87.62 541 ILE A C 1
ATOM 4148 O O . ILE A 1 541 ? 25.667 2.384 -68.171 1.00 87.62 541 ILE A O 1
ATOM 4152 N N . ARG A 1 542 ? 25.477 2.089 -65.963 1.00 89.56 542 ARG A N 1
ATOM 4153 C CA . ARG A 1 542 ? 24.422 3.081 -65.762 1.00 89.56 542 ARG A CA 1
ATOM 4154 C C . ARG A 1 542 ? 24.841 4.022 -64.653 1.00 89.56 542 ARG A C 1
ATOM 4156 O O . ARG A 1 542 ? 25.255 3.566 -63.598 1.00 89.56 542 ARG A O 1
ATOM 4163 N N . LEU A 1 543 ? 24.718 5.322 -64.882 1.00 90.12 543 LEU A N 1
ATOM 4164 C CA . LEU A 1 543 ? 24.877 6.318 -63.828 1.00 90.12 543 LEU A CA 1
ATOM 4165 C C . LEU A 1 543 ? 23.523 6.885 -63.451 1.00 90.12 543 LEU A C 1
ATOM 4167 O O . LEU A 1 543 ? 22.773 7.279 -64.336 1.00 90.12 543 LEU A O 1
ATOM 4171 N N . TYR A 1 544 ? 23.241 6.969 -62.161 1.00 85.25 544 TYR A N 1
ATOM 4172 C CA . TYR A 1 544 ? 22.037 7.582 -61.615 1.00 85.25 544 TYR A CA 1
ATOM 4173 C C . TYR A 1 544 ? 22.435 8.844 -60.865 1.00 85.25 544 TYR A C 1
ATOM 4175 O O . TYR A 1 544 ? 23.296 8.776 -59.991 1.00 85.25 544 TYR A O 1
ATOM 4183 N N . ASN A 1 545 ? 21.842 9.987 -61.207 1.00 85.06 545 ASN A N 1
ATOM 4184 C CA . ASN A 1 545 ? 21.984 11.182 -60.376 1.00 85.06 545 ASN A CA 1
ATOM 4185 C C . ASN A 1 545 ? 21.043 11.116 -59.159 1.00 85.06 545 ASN A C 1
ATOM 4187 O O . ASN A 1 545 ? 20.170 10.251 -59.076 1.00 85.06 545 ASN A O 1
ATOM 4191 N N . GLN A 1 546 ? 21.173 12.081 -58.249 1.00 78.19 546 GLN A N 1
ATOM 4192 C CA . GLN A 1 546 ? 20.341 12.212 -57.042 1.00 78.19 546 GLN A CA 1
ATOM 4193 C C . GLN A 1 546 ? 18.821 12.330 -57.292 1.00 78.19 546 GLN A C 1
ATOM 4195 O O . GLN A 1 546 ? 18.035 12.161 -56.369 1.00 78.19 546 GLN A O 1
ATOM 4200 N N . PHE A 1 547 ? 18.387 12.611 -58.526 1.00 80.12 547 PHE A N 1
ATOM 4201 C CA . PHE A 1 547 ? 16.972 12.693 -58.909 1.00 80.12 547 PHE A CA 1
ATOM 4202 C C . PHE A 1 547 ? 16.464 11.406 -59.588 1.00 80.12 547 PHE A C 1
ATOM 4204 O O . PHE A 1 547 ? 15.372 11.396 -60.156 1.00 80.12 547 PHE A O 1
ATOM 4211 N N . GLY A 1 548 ? 17.265 10.333 -59.601 1.00 72.25 548 GLY A N 1
ATOM 4212 C CA . GLY A 1 548 ? 16.933 9.060 -60.250 1.00 72.25 548 GLY A CA 1
ATOM 4213 C C . GLY A 1 548 ? 17.024 9.083 -61.782 1.00 72.25 548 GLY A C 1
ATOM 4214 O O . GLY A 1 548 ? 16.697 8.090 -62.438 1.00 72.25 548 GLY A O 1
ATOM 4215 N N . GLN A 1 549 ? 17.489 10.185 -62.381 1.00 80.81 549 GLN A N 1
ATOM 4216 C CA . GLN A 1 549 ? 17.746 10.246 -63.817 1.00 80.81 549 GLN A CA 1
ATOM 4217 C C . GLN A 1 549 ? 18.941 9.352 -64.141 1.00 80.81 549 GLN A C 1
ATOM 4219 O O . GLN A 1 549 ? 20.023 9.521 -63.574 1.00 80.81 549 GLN A O 1
ATOM 4224 N N . ASN A 1 550 ? 18.743 8.418 -65.072 1.00 83.75 550 ASN A N 1
ATOM 4225 C CA . ASN A 1 550 ? 19.787 7.492 -65.484 1.00 83.75 550 ASN A CA 1
ATOM 4226 C C . ASN A 1 550 ? 20.461 7.913 -66.797 1.00 83.75 550 ASN A C 1
ATOM 4228 O O . ASN A 1 550 ? 19.827 8.447 -67.709 1.00 83.75 550 ASN A O 1
ATOM 4232 N N . PHE A 1 551 ? 21.753 7.622 -66.885 1.00 87.25 551 PHE A N 1
ATOM 4233 C CA . PHE A 1 551 ? 22.592 7.766 -68.064 1.00 87.25 551 PHE A CA 1
ATOM 4234 C C . PHE A 1 551 ? 23.145 6.387 -68.395 1.00 87.25 551 PHE A C 1
ATOM 4236 O O . PHE A 1 551 ? 23.960 5.840 -67.650 1.00 87.25 551 PHE A O 1
ATOM 4243 N N . GLN A 1 552 ? 22.660 5.798 -69.485 1.00 85.06 552 GLN A N 1
ATOM 4244 C CA . GLN A 1 552 ? 23.044 4.452 -69.885 1.00 85.06 552 GLN A CA 1
ATOM 4245 C C . GLN A 1 552 ? 24.199 4.487 -70.884 1.00 85.06 552 GLN A C 1
ATOM 4247 O O . GLN A 1 552 ? 24.107 5.081 -71.957 1.00 85.06 552 GLN A O 1
ATOM 4252 N N . PHE A 1 553 ? 25.257 3.763 -70.547 1.00 82.75 553 PHE A N 1
ATOM 4253 C CA . PHE A 1 553 ? 26.406 3.501 -71.391 1.00 82.75 553 PHE A CA 1
ATOM 4254 C C . PHE A 1 553 ? 26.394 2.015 -71.762 1.00 82.75 553 PHE A C 1
ATOM 4256 O O . PHE A 1 553 ? 26.140 1.134 -70.935 1.00 82.75 553 PHE A O 1
ATOM 4263 N N . GLY A 1 554 ? 26.632 1.724 -73.041 1.00 74.12 554 GLY A N 1
ATOM 4264 C CA . GLY A 1 554 ? 26.872 0.353 -73.488 1.00 74.12 554 GLY A CA 1
ATOM 4265 C C . GLY A 1 554 ? 28.223 -0.168 -72.992 1.00 74.12 554 GLY A C 1
ATOM 4266 O O . GLY A 1 554 ? 28.829 0.387 -72.076 1.00 74.12 554 GLY A O 1
ATOM 4267 N N . LYS A 1 555 ? 28.737 -1.214 -73.643 1.00 80.19 555 LYS A N 1
ATOM 4268 C CA . LYS A 1 555 ? 30.090 -1.713 -73.381 1.00 80.19 555 LYS A CA 1
ATOM 4269 C C . LYS A 1 555 ? 31.116 -0.569 -73.525 1.00 80.19 555 LYS A C 1
ATOM 4271 O O . LYS A 1 555 ? 31.182 0.019 -74.609 1.00 80.19 555 LYS A O 1
ATOM 4276 N N . PRO A 1 556 ? 31.915 -0.255 -72.488 1.00 76.69 556 PRO A N 1
ATOM 4277 C CA . PRO A 1 556 ? 32.859 0.857 -72.534 1.00 76.69 556 PRO A CA 1
ATOM 4278 C C . PRO A 1 556 ? 33.951 0.620 -73.583 1.00 76.69 556 PRO A C 1
ATOM 4280 O O . PRO A 1 556 ? 34.478 -0.487 -73.735 1.00 76.69 556 PRO A O 1
ATOM 4283 N N . ILE A 1 557 ? 34.308 1.676 -74.314 1.00 69.50 557 ILE A N 1
ATOM 4284 C CA . ILE A 1 557 ? 35.397 1.657 -75.296 1.00 69.50 557 ILE A CA 1
ATOM 4285 C C . ILE A 1 557 ? 36.697 1.885 -74.520 1.00 69.50 557 ILE A C 1
ATOM 4287 O O . ILE A 1 557 ? 36.788 2.836 -73.759 1.00 69.50 557 ILE A O 1
ATOM 4291 N N . GLN A 1 558 ? 37.692 1.003 -74.674 1.00 71.56 558 GLN A N 1
ATOM 4292 C CA . GLN A 1 558 ? 38.974 1.079 -73.941 1.00 71.56 558 GLN A CA 1
ATOM 4293 C C . GLN A 1 558 ? 38.842 1.096 -72.400 1.00 71.56 558 GLN A C 1
ATOM 4295 O O . GLN A 1 558 ? 39.725 1.604 -71.720 1.00 71.56 558 GLN A O 1
ATOM 4300 N N . GLN A 1 559 ? 37.770 0.510 -71.849 1.00 79.62 559 GLN A N 1
ATOM 4301 C CA . GLN A 1 559 ? 37.467 0.547 -70.408 1.00 79.62 559 GLN A CA 1
ATOM 4302 C C . GLN A 1 559 ? 37.355 1.973 -69.845 1.00 79.62 559 GLN A C 1
ATOM 4304 O O . GLN A 1 559 ? 37.739 2.223 -68.705 1.00 79.62 559 GLN A O 1
ATOM 4309 N N . SER A 1 560 ? 36.806 2.906 -70.624 1.00 86.25 560 SER A N 1
ATOM 4310 C CA . SER A 1 560 ? 36.402 4.212 -70.116 1.00 86.25 560 SER A CA 1
ATOM 4311 C C . SER A 1 560 ? 35.028 4.644 -70.622 1.00 86.25 560 SER A C 1
ATOM 4313 O O . SER A 1 560 ? 34.510 4.136 -71.625 1.00 86.25 560 SER A O 1
ATOM 4315 N N . ILE A 1 561 ? 34.428 5.586 -69.897 1.00 90.00 561 ILE A N 1
ATOM 4316 C CA . ILE A 1 561 ? 33.271 6.365 -70.338 1.00 90.00 561 ILE A CA 1
ATOM 4317 C C . ILE A 1 561 ? 33.592 7.853 -70.219 1.00 90.00 561 ILE A C 1
ATOM 4319 O O . ILE A 1 561 ? 34.282 8.275 -69.292 1.00 90.00 561 ILE A O 1
ATOM 4323 N N . ASN A 1 562 ? 33.070 8.647 -71.149 1.00 89.44 562 ASN A N 1
ATOM 4324 C CA . ASN A 1 562 ? 33.192 10.096 -71.101 1.00 89.44 562 ASN A CA 1
ATOM 4325 C C . ASN A 1 562 ? 32.002 10.694 -70.340 1.00 89.44 562 ASN A C 1
ATOM 4327 O O . ASN A 1 562 ? 30.847 10.417 -70.668 1.00 89.44 562 ASN A O 1
ATOM 4331 N N . VAL A 1 563 ? 32.302 11.513 -69.338 1.00 90.81 563 VAL A N 1
ATOM 4332 C CA . VAL A 1 563 ? 31.334 12.141 -68.435 1.00 90.81 563 VAL A CA 1
ATOM 4333 C C . VAL A 1 563 ? 31.370 13.672 -68.481 1.00 90.81 563 VAL A C 1
ATOM 4335 O O . VAL A 1 563 ? 30.618 14.316 -67.760 1.00 90.81 563 VAL A O 1
ATOM 4338 N N . SER A 1 564 ? 32.167 14.282 -69.367 1.00 88.12 564 SER A N 1
ATOM 4339 C CA . SER A 1 564 ? 32.362 15.746 -69.417 1.00 88.12 564 SER A CA 1
ATOM 4340 C C . SER A 1 564 ? 31.096 16.554 -69.745 1.00 88.12 564 SER A C 1
ATOM 4342 O O . SER A 1 564 ? 31.086 17.775 -69.629 1.00 88.12 564 SER A O 1
ATOM 4344 N N . GLY A 1 565 ? 30.037 15.895 -70.228 1.00 84.12 565 GLY A N 1
ATOM 4345 C CA . GLY A 1 565 ? 28.731 16.510 -70.496 1.00 84.12 565 GLY A CA 1
ATOM 4346 C C . GLY A 1 565 ? 27.731 16.408 -69.339 1.00 84.12 565 GLY A C 1
ATOM 4347 O O . GLY A 1 565 ? 26.600 16.871 -69.483 1.00 84.12 565 GLY A O 1
ATOM 4348 N N . MET A 1 566 ? 28.105 15.763 -68.233 1.00 87.62 566 MET A N 1
ATOM 4349 C CA . MET A 1 566 ? 27.241 15.537 -67.075 1.00 87.62 566 MET A CA 1
ATOM 4350 C C . MET A 1 566 ? 27.367 16.697 -66.079 1.00 87.62 566 MET A C 1
ATOM 4352 O O . MET A 1 566 ? 28.396 17.362 -66.008 1.00 87.62 566 MET A O 1
ATOM 4356 N N . GLN A 1 567 ? 26.302 16.977 -65.323 1.00 88.38 567 GLN A N 1
ATOM 4357 C CA . GLN A 1 567 ? 26.343 18.015 -64.289 1.00 88.38 567 GLN A CA 1
ATOM 4358 C C . GLN A 1 567 ? 27.212 17.559 -63.115 1.00 88.38 567 GLN A C 1
ATOM 4360 O O . GLN A 1 567 ? 27.151 16.388 -62.736 1.00 88.38 567 GLN A O 1
ATOM 4365 N N . ALA A 1 568 ? 27.964 18.484 -62.518 1.00 86.31 568 ALA A N 1
ATOM 4366 C CA . ALA A 1 568 ? 28.711 18.217 -61.296 1.00 86.31 568 ALA A CA 1
ATOM 4367 C C . ALA A 1 568 ? 27.769 17.732 -60.181 1.00 86.31 568 ALA A C 1
ATOM 4369 O O . ALA A 1 568 ? 26.681 18.285 -59.996 1.00 86.31 568 ALA A O 1
ATOM 4370 N N . GLY A 1 569 ? 28.171 16.692 -59.454 1.00 85.62 569 GLY A N 1
ATOM 4371 C CA . GLY A 1 569 ? 27.342 16.069 -58.423 1.00 85.62 569 GLY A CA 1
ATOM 4372 C C . GLY A 1 569 ? 27.721 14.622 -58.118 1.00 85.62 569 GLY A C 1
ATOM 4373 O O . GLY A 1 569 ? 28.638 14.058 -58.720 1.00 85.62 569 GLY A O 1
ATOM 4374 N N . LEU A 1 570 ? 27.004 14.029 -57.161 1.00 84.31 570 LEU A N 1
ATOM 4375 C CA . LEU A 1 570 ? 27.130 12.620 -56.798 1.00 84.31 570 LEU A CA 1
ATOM 4376 C C . LEU A 1 570 ? 26.273 11.751 -57.725 1.00 84.31 570 LEU A C 1
ATOM 4378 O O . LEU A 1 570 ? 25.105 12.053 -57.986 1.00 84.31 570 LEU A O 1
ATOM 4382 N N . TYR A 1 571 ? 26.861 10.652 -58.182 1.00 89.94 571 TYR A N 1
ATOM 4383 C CA . TYR A 1 571 ? 26.209 9.640 -58.997 1.00 89.94 571 TYR A CA 1
ATOM 4384 C C . TYR A 1 571 ? 26.400 8.253 -58.385 1.00 89.94 571 TYR A C 1
ATOM 4386 O O . TYR A 1 571 ? 27.456 7.944 -57.830 1.00 89.94 571 TYR A O 1
ATOM 4394 N N . VAL A 1 572 ? 25.402 7.388 -58.554 1.00 87.25 572 VAL A N 1
ATOM 4395 C CA . VAL A 1 572 ? 25.540 5.941 -58.340 1.00 87.25 572 VAL A CA 1
ATOM 4396 C C . VAL A 1 572 ? 25.848 5.292 -59.683 1.00 87.25 572 VAL A C 1
ATOM 4398 O O . VAL A 1 572 ? 25.073 5.429 -60.628 1.00 87.25 572 VAL A O 1
ATOM 4401 N N . VAL A 1 573 ? 26.974 4.594 -59.778 1.00 87.56 573 VAL A N 1
ATOM 4402 C CA . VAL A 1 573 ? 27.401 3.833 -60.954 1.00 87.56 573 VAL A CA 1
ATOM 4403 C C . VAL A 1 573 ? 27.005 2.377 -60.761 1.00 87.56 573 VAL A C 1
ATOM 4405 O O . VAL A 1 573 ? 27.560 1.690 -59.913 1.00 87.56 573 VAL A O 1
ATOM 4408 N N . GLU A 1 574 ? 26.066 1.895 -61.562 1.00 86.56 574 GLU A N 1
ATOM 4409 C CA . GLU A 1 574 ? 25.701 0.486 -61.668 1.00 86.56 574 GLU A CA 1
ATOM 4410 C C . GLU A 1 574 ? 26.446 -0.141 -62.855 1.00 86.56 574 GLU A C 1
ATOM 4412 O O . GLU A 1 574 ? 26.330 0.317 -63.991 1.00 86.56 574 GLU A O 1
ATOM 4417 N N . ILE A 1 575 ? 27.228 -1.185 -62.597 1.00 84.94 575 ILE A N 1
ATOM 4418 C CA . ILE A 1 575 ? 28.075 -1.872 -63.572 1.00 84.94 575 ILE A CA 1
ATOM 4419 C C . ILE A 1 575 ? 27.564 -3.301 -63.718 1.00 84.94 575 ILE A C 1
ATOM 4421 O O . ILE A 1 575 ? 27.581 -4.079 -62.765 1.00 84.94 575 ILE A O 1
ATOM 4425 N N . GLU A 1 576 ? 27.144 -3.669 -64.924 1.00 83.94 576 GLU A N 1
ATOM 4426 C CA . GLU A 1 576 ? 26.798 -5.047 -65.255 1.00 83.94 576 GLU A CA 1
ATOM 4427 C C . GLU A 1 576 ? 28.033 -5.768 -65.800 1.00 83.94 576 GLU A C 1
ATOM 4429 O O . GLU A 1 576 ? 28.569 -5.396 -66.848 1.00 83.94 576 GLU A O 1
ATOM 4434 N N . SER A 1 577 ? 28.471 -6.836 -65.136 1.00 80.88 577 SER A N 1
ATOM 4435 C CA . SER A 1 577 ? 29.566 -7.690 -65.610 1.00 80.88 577 SER A CA 1
ATOM 4436 C C . SER A 1 577 ? 29.216 -9.161 -65.413 1.00 80.88 577 SER A C 1
ATOM 4438 O O . SER A 1 577 ? 28.685 -9.545 -64.378 1.00 80.88 577 SER A O 1
ATOM 4440 N N . ASN A 1 578 ? 29.427 -9.995 -66.437 1.00 74.19 578 ASN A N 1
ATOM 4441 C CA . ASN A 1 578 ? 29.167 -11.445 -66.385 1.00 74.19 578 ASN A CA 1
ATOM 4442 C C . ASN A 1 578 ? 27.799 -11.884 -65.794 1.00 74.19 578 ASN A C 1
ATOM 4444 O O . ASN A 1 578 ? 27.663 -13.006 -65.318 1.00 74.19 578 ASN A O 1
ATOM 4448 N N . GLY A 1 579 ? 26.761 -11.041 -65.899 1.00 69.88 579 GLY A N 1
ATOM 4449 C CA . GLY A 1 579 ? 25.412 -11.322 -65.381 1.00 69.88 579 GLY A CA 1
ATOM 4450 C C . GLY A 1 579 ? 25.173 -10.900 -63.925 1.00 69.88 579 GLY A C 1
ATOM 4451 O O . GLY A 1 579 ? 24.104 -11.180 -63.393 1.00 69.88 579 GLY A O 1
ATOM 4452 N N . GLN A 1 580 ? 26.138 -10.226 -63.299 1.00 72.81 580 GLN A N 1
ATOM 4453 C CA . GLN A 1 580 ? 26.036 -9.627 -61.969 1.00 72.81 580 GLN A CA 1
ATOM 4454 C C . GLN A 1 580 ? 26.028 -8.097 -62.065 1.00 72.81 580 GLN A C 1
ATOM 4456 O O . GLN A 1 580 ? 26.603 -7.526 -62.996 1.00 72.81 580 GLN A O 1
ATOM 4461 N N . LEU A 1 581 ? 25.381 -7.449 -61.095 1.00 77.12 581 LEU A N 1
ATOM 4462 C CA . LEU A 1 581 ? 25.361 -5.996 -60.937 1.00 77.12 581 LEU A CA 1
ATOM 4463 C C . LEU A 1 581 ? 26.252 -5.608 -59.755 1.00 77.12 581 LEU A C 1
ATOM 4465 O O . LEU A 1 581 ? 26.136 -6.191 -58.681 1.00 77.12 581 LEU A O 1
ATOM 4469 N N . SER A 1 582 ? 27.116 -4.619 -59.960 1.00 76.81 582 SER A N 1
ATOM 4470 C CA . SER A 1 582 ? 27.885 -3.946 -58.910 1.00 76.81 582 SER A CA 1
ATOM 4471 C C . SER A 1 582 ? 27.478 -2.479 -58.870 1.00 76.81 582 SER A C 1
ATOM 4473 O O . SER A 1 582 ? 27.200 -1.896 -59.919 1.00 76.81 582 SER A O 1
ATOM 4475 N N . ARG A 1 583 ? 27.423 -1.880 -57.679 1.00 81.62 583 ARG A N 1
ATOM 4476 C CA . ARG A 1 583 ? 27.104 -0.462 -57.491 1.00 81.62 583 ARG A CA 1
ATOM 4477 C C . ARG A 1 583 ? 28.235 0.225 -56.744 1.00 81.62 583 ARG A C 1
ATOM 4479 O O . ARG A 1 583 ? 28.658 -0.267 -55.707 1.00 81.62 583 ARG A O 1
ATOM 4486 N N . GLN A 1 584 ? 28.715 1.338 -57.287 1.00 83.00 584 GLN A N 1
ATOM 4487 C CA . GLN A 1 584 ? 29.789 2.149 -56.711 1.00 83.00 584 GLN A CA 1
ATOM 4488 C C . GLN A 1 584 ? 29.432 3.630 -56.805 1.00 83.00 584 GLN A C 1
ATOM 4490 O O . GLN A 1 584 ? 28.725 4.051 -57.722 1.00 83.00 58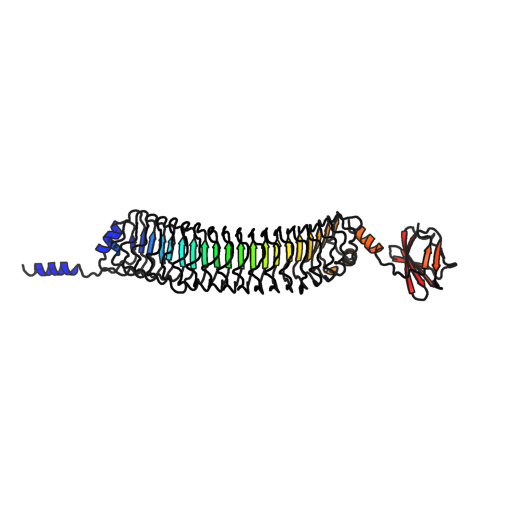4 GLN A O 1
ATOM 4495 N N . LYS A 1 585 ? 29.931 4.443 -55.879 1.00 84.75 585 LYS A N 1
ATOM 4496 C CA . LYS A 1 585 ? 29.706 5.894 -55.898 1.00 84.75 585 LYS A CA 1
ATOM 4497 C C . LYS A 1 585 ? 30.706 6.588 -56.818 1.00 84.75 585 LYS A C 1
ATOM 4499 O O . LYS A 1 585 ? 31.880 6.232 -56.845 1.00 84.75 585 LYS A O 1
ATOM 4504 N N . LEU A 1 586 ? 30.263 7.621 -57.529 1.00 87.25 586 LEU A N 1
ATOM 4505 C CA . LEU A 1 586 ? 31.106 8.464 -58.376 1.00 87.25 586 LEU A CA 1
ATOM 4506 C C . LEU A 1 586 ? 30.812 9.939 -58.141 1.00 87.25 586 LEU A C 1
ATOM 4508 O O . LEU A 1 586 ? 29.663 10.370 -58.204 1.00 87.25 586 LEU A O 1
ATOM 4512 N N . MET A 1 587 ? 31.865 10.726 -57.956 1.00 88.56 587 MET A N 1
ATOM 4513 C CA . MET A 1 587 ? 31.778 12.179 -57.889 1.00 88.56 587 MET A CA 1
ATOM 4514 C C . MET A 1 587 ? 32.247 12.802 -59.207 1.00 88.56 587 MET A C 1
ATOM 4516 O O . MET A 1 587 ? 33.375 12.553 -59.634 1.00 88.56 587 MET A O 1
ATOM 4520 N N . ILE A 1 588 ? 31.391 13.611 -59.840 1.00 89.19 588 ILE A N 1
ATOM 4521 C CA . ILE A 1 588 ? 31.710 14.369 -61.062 1.00 89.19 588 ILE A CA 1
ATOM 4522 C C . ILE A 1 588 ? 31.882 15.853 -60.709 1.00 89.19 588 ILE A C 1
ATOM 4524 O O . ILE A 1 588 ? 31.028 16.404 -60.009 1.00 89.19 588 ILE A O 1
ATOM 4528 N N . TYR A 1 589 ? 32.956 16.488 -61.198 1.00 83.19 589 TYR A N 1
ATOM 4529 C CA . TYR A 1 589 ? 33.240 17.926 -61.047 1.00 83.19 589 TYR A CA 1
ATOM 4530 C C . TYR A 1 589 ? 33.082 18.727 -62.333 1.00 83.19 589 TYR A C 1
ATOM 4532 O O . TYR A 1 589 ? 33.500 18.220 -63.400 1.00 83.19 589 TYR A O 1
#